Protein 3K4G (pdb70)

InterPro domains:
  IPR011260 RNA polymerase, alpha subunit, C-terminal [PF03118] (244-308)
  IPR011262 DNA-directed RNA polymerase, insert domain [PF01000] (59-178)
  IPR011263 DNA-directed RNA polymerase, RpoA/D/Rpb3-type [PF01193] (29-228)
  IPR011263 DNA-directed RNA polymerase, RpoA/D/Rpb3-type [SM00662] (23-234)
  IPR011773 DNA-directed RNA polymerase, alpha subunit [MF_00059] (5-317)
  IPR011773 DNA-directed RNA polymerase, alpha subunit [TIGR02027] (24-316)
  IPR036603 RNA polymerase, RBP11-like subunit [G3DSA:3.30.1360.10] (15-220)
  IPR036603 RNA polymerase, RBP11-like subunit [SSF55257] (6-231)
  IPR036643 DNA-directed RNA polymerase, insert domain superfamily [G3DSA:2.170.120.12] (53-177)
  IPR036643 DNA-directed RNA polymerase, insert domain superfamily [SSF56553] (53-178)

Secondary structure (DSSP, 8-state):
----GGGGSBGGGG---HHHHHH---S--BHHHHHHS-HHHH--TT---TTT--TTGGGT--SS--EESBSPPEEPP-/----GGGGSBGGGG---HHHHHH---S--BHHHHHTS-HHHH--TT---TTT--TTGGGT--SS--EES-SPPEE--/----GGGGSBGGGG---HHHHHH---S--BHHHHHHS-HHHH--TT---TTT--TTGGGT--SS--EES-SPPEEPP-/----GGGGSBGGGG---HHHHHH---S--BHHHHHHS-HHHH--TT---TTT--TTGGGT--SS--EESBSPPEE--/----GGGGSBGGGG---HHHHHH---S--BHHHHHHS-HHHH--TT---TTT--TTGGGT--SS--EES-SPPEE--/----GGGGSBGGGG---HHHHHH---S--BHHHHHTS-HHHH--TT---TTT--TTGGGT--SS--EESBSPPEEPP-/----GGGGSBGGGG---HHHHHH---S--BHHHHHTS-HHHH--TT---TTT--TTGGGT--SS--EES-SPPEE---/----GGGGSBGGGG---HHHHHH---S--BHHHHHTS-HHHH--TT---TTT--TTGGGT--SS--EESBSPPEE--

B-factor: mean 31.35, std 5.74, range [16.26, 55.55]

Radius of gyration: 33.66 Å; Cα contacts (8 Å, |Δi|>4): 986; chains: 8; bounding box: 62×92×78 Å

Organism: Escherichia coli (strain K12) (NCBI:txid83333)

CATH classification: 1.10.150.20

Foldseek 3Di:
DDDDPQQAAFPVVLVFPPQLSVQCCVPNTTNVSFQCAAPVRSVHDRDVNSVRCVSQVVVVTHHNDDDDPDDDDDDDDD/DDDDVQQAAFPVVLVAPPQLSVQCCVPNGGNVSFQCADLVRSVHDPDCNSVRCVSQVVVVTHHNDDDDPDDDDDDDD/DDDDCQQAAFPVVLVQPPQLSVQCVVPNTGNVSFQCADLVRSVHDRDCNSVRVVSQVVVVTHHNDDDPPPDDDDDDDD/DDDDVQQAAFPVVLVQPPVLSVQCCVPNTGNVSFQCADLVRSVHDRDCNSVRVVSQVVVVTHHNDDDDDDDDDDDDD/DDDDCQQQAFCVVLVQPPQLSVQCCVPRGGNVSFQQADPVRSVHDPDCNSVRVVSQVVVVTHHNDDDPDPDDDDDDD/DDDDPQQAAFPVVLVQPPQLSVQCVVPRGTNVSFQCADLVVSVHPRDCNSVRVVSQVVVVTHHNDDDDDDDDDDDDDD/DDDDCQQAAFPVVLVAPPQLSVQCVVPNTTNVSFQQADLVRSVHDRDCNSVRVVSQVVVVTHHNDDDPPDDDDDDDDD/DDDDVQQAAFPVVLVFPPQLSVQCCVPNGGNVSFQCADPVVSVHDRDCNSVRCVSQVVVVTHHNDDDPDDDDDDDDD

Solvent-accessible surface area: 33915 Å² total

Sequence (620 aa):
PEFDPILLRPVDDLELTVRSANCLAEAIHYIGDLVQRRTEVELLTPNLGSLTEIDVLASRGLSLGMRLENWPPASIADEPEFDPILLRPVDDLELTVRSANCLAEAIHYIGDLVQRRTEVELLTPNLGSLTEIDVLASRGLSLGMRLENWPPASIADPEFDPILLRPVDDLELTVRSANCLAEAIHYIGDLVQRRTEVELLTPNLGSLTEIDVLASRGLSLGMRLENWPPASIADEPEFDPILLRPVDDLELTVRSANCLAEAIHYIGDLVQRRTEVELLTPNLGSLTEIDVLASRGLSLGMRLENWPPASIADPEFDPILLRPVDDLELTVRSANCLAEAIHYIGDLVQRRTEVELLTPNLGSLTEIDVLASRGLSLGMRLENWPPASIADPEFDPILLRPVDDLELTVRSANCLAEAIHYIGDLVQRTEVELLTPNLGSLTEIDVLASRGLSLGMRLENWPPASIADEPEFDPILLRPVDDLELTVRSANCLAEAIHYIGDLVQRRTEVELLTPNLGSLTEIDVLASRGLSLGMRLENWPPASIADEPEFDPILLRPVDDLELTVRSANCLAEAIHYIGDLVQRTEVELLTPNLGSLTEIDVLASRGLSLGMRLENWPPASIAD

Nearest PDB structures (foldseek):
  3k4g-assembly4_D  TM=1.004E+00  e=6.732E-13  Escherichia coli K-12
  3k4g-assembly8_H  TM=1.004E+00  e=3.516E-12  Escherichia coli K-12
  4zh4-assembly1_A  TM=9.663E-01  e=8.358E-11  Escherichia coli K-12
  5ciz-assembly1_B  TM=9.648E-01  e=6.345E-11  Escherichia coli K-12
  7w5x-assembly1_A  TM=8.391E-01  e=5.636E-07  Escherichia coli K-12

Structure (mmCIF, N/CA/C/O backbone):
data_3K4G
#
_entry.id   3K4G
#
_cell.length_a   51.342
_cell.length_b   67.612
_cell.length_c   116.553
_cell.angle_alpha   90.000
_cell.angle_beta   90.120
_cell.angle_gamma   90.000
#
_symmetry.space_group_name_H-M   'P 1 21 1'
#
loop_
_entity.id
_entity.type
_entity.pdbx_description
1 polymer 'DNA-directed RNA polymerase subunit alpha'
2 non-polymer 'SODIUM ION'
3 water water
#
loop_
_atom_site.group_PDB
_atom_site.id
_atom_site.type_symbol
_atom_site.label_atom_id
_atom_site.label_alt_id
_atom_site.label_comp_id
_atom_site.label_asym_id
_atom_site.label_entity_id
_atom_site.label_seq_id
_atom_site.pdbx_PDB_ins_code
_atom_site.Cartn_x
_atom_site.Cartn_y
_atom_site.Cartn_z
_atom_site.occupancy
_atom_site.B_iso_or_equiv
_atom_site.auth_seq_id
_atom_site.auth_comp_id
_atom_site.auth_asym_id
_atom_site.auth_atom_id
_atom_site.pdbx_PDB_model_num
ATOM 12 N N . PRO A 1 4 ? -25.857 -19.193 -50.973 1.00 31.34 247 PRO A N 1
ATOM 13 C CA . PRO A 1 4 ? -25.056 -17.981 -50.771 1.00 30.52 247 PRO A CA 1
ATOM 14 C C . PRO A 1 4 ? -24.496 -17.458 -52.091 1.00 30.73 247 PRO A C 1
ATOM 15 O O . PRO A 1 4 ? -24.248 -18.248 -53.002 1.00 30.31 247 PRO A O 1
ATOM 19 N N . GLU A 1 5 ? -24.307 -16.146 -52.193 1.00 31.39 248 GLU A N 1
ATOM 20 C CA . GLU A 1 5 ? -23.772 -15.546 -53.409 1.00 29.30 248 GLU A CA 1
ATOM 21 C C . GLU A 1 5 ? -22.435 -14.860 -53.177 1.00 28.60 248 GLU A C 1
ATOM 22 O O . GLU A 1 5 ? -22.250 -14.155 -52.184 1.00 27.42 248 GLU A O 1
ATOM 28 N N . PHE A 1 6 ? -21.509 -15.075 -54.108 1.00 28.55 249 PHE A N 1
ATOM 29 C CA . PHE A 1 6 ? -20.180 -14.482 -54.035 1.00 28.06 249 PHE A CA 1
ATOM 30 C C . PHE A 1 6 ? -19.870 -13.737 -55.326 1.00 29.62 249 PHE A C 1
ATOM 31 O O . PHE A 1 6 ? -20.645 -13.788 -56.283 1.00 32.37 249 PHE A O 1
ATOM 39 N N . ASP A 1 7 ? -18.737 -13.042 -55.349 1.00 28.17 250 ASP A N 1
ATOM 40 C CA . ASP A 1 7 ? -18.327 -12.294 -56.534 1.00 27.36 250 ASP A CA 1
ATOM 41 C C . ASP A 1 7 ? -16.934 -12.710 -56.995 1.00 27.17 250 ASP A C 1
ATOM 42 O O . ASP A 1 7 ? -15.930 -12.173 -56.521 1.00 25.81 250 ASP A O 1
ATOM 47 N N . PRO A 1 8 ? -16.876 -13.669 -57.934 1.00 26.83 251 PRO A N 1
ATOM 48 C CA . PRO A 1 8 ? -15.635 -14.287 -58.421 1.00 27.31 251 PRO A CA 1
ATOM 49 C C . PRO A 1 8 ? -14.613 -13.282 -58.949 1.00 28.64 251 PRO A C 1
ATOM 50 O O . PRO A 1 8 ? -13.411 -13.554 -58.902 1.00 30.00 251 PRO A O 1
ATOM 54 N N . ILE A 1 9 ? -15.083 -12.139 -59.437 1.00 27.50 252 ILE A N 1
ATOM 55 C CA . ILE A 1 9 ? -14.201 -11.147 -60.038 1.00 27.75 252 ILE A CA 1
ATOM 56 C C . ILE A 1 9 ? -13.188 -10.607 -59.035 1.00 27.90 252 ILE A C 1
ATOM 57 O O . ILE A 1 9 ? -12.127 -10.114 -59.415 1.00 27.57 252 ILE A O 1
ATOM 62 N N . LEU A 1 10 ? -13.511 -10.715 -57.750 1.00 27.24 253 LEU A N 1
ATOM 63 C CA . LEU A 1 10 ? -12.664 -10.148 -56.707 1.00 25.66 253 LEU A CA 1
ATOM 64 C C . LEU A 1 10 ? -11.333 -10.875 -56.572 1.00 25.28 253 LEU A C 1
ATOM 65 O O . LEU A 1 10 ? -10.376 -10.327 -56.034 1.00 24.06 253 LEU A O 1
ATOM 70 N N . LEU A 1 11 ? -11.276 -12.113 -57.053 1.00 27.40 254 LEU A N 1
ATOM 71 C CA . LEU A 1 11 ? -10.068 -12.922 -56.895 1.00 28.12 254 LEU A CA 1
ATOM 72 C C . LEU A 1 11 ? -9.217 -12.946 -58.158 1.00 29.87 254 LEU A C 1
ATOM 73 O O . LEU A 1 11 ? -8.183 -13.618 -58.210 1.00 29.45 254 LEU A O 1
ATOM 78 N N . ARG A 1 12 ? -9.653 -12.203 -59.170 1.00 29.47 255 ARG A N 1
ATOM 79 C CA . ARG A 1 12 ? -8.851 -12.028 -60.370 1.00 29.31 255 ARG A CA 1
ATOM 80 C C . ARG A 1 12 ? -7.625 -11.177 -60.052 1.00 29.13 255 ARG A C 1
ATOM 81 O O . ARG A 1 12 ? -7.716 -10.220 -59.282 1.00 27.47 255 ARG A O 1
ATOM 89 N N . PRO A 1 13 ? -6.467 -11.527 -60.637 1.00 29.01 256 PRO A N 1
ATOM 90 C CA . PRO A 1 13 ? -5.265 -10.707 -60.462 1.00 29.12 256 PRO A CA 1
ATOM 91 C C . PRO A 1 13 ? -5.460 -9.327 -61.084 1.00 29.01 256 PRO A C 1
ATOM 92 O O . PRO A 1 13 ? -6.236 -9.184 -62.028 1.00 30.49 256 PRO A O 1
ATOM 96 N N . VAL A 1 14 ? -4.764 -8.326 -60.558 1.00 29.47 257 VAL A N 1
ATOM 97 C CA . VAL A 1 14 ? -4.901 -6.959 -61.048 1.00 29.72 257 VAL A CA 1
ATOM 98 C C . VAL A 1 14 ? -4.535 -6.832 -62.523 1.00 31.88 257 VAL A C 1
ATOM 99 O O . VAL A 1 14 ? -4.898 -5.854 -63.174 1.00 31.39 257 VAL A O 1
ATOM 103 N N . ASP A 1 15 ? -3.816 -7.821 -63.046 1.00 33.48 258 ASP A N 1
ATOM 104 C CA . ASP A 1 15 ? -3.389 -7.794 -64.442 1.00 34.74 258 ASP A CA 1
ATOM 105 C C . ASP A 1 15 ? -4.567 -7.935 -65.401 1.00 35.52 258 ASP A C 1
ATOM 106 O O . ASP A 1 15 ? -4.502 -7.479 -66.543 1.00 37.33 258 ASP A O 1
ATOM 111 N N . ASP A 1 16 ? -5.643 -8.559 -64.931 1.00 34.15 259 ASP A N 1
ATOM 112 C CA . ASP A 1 16 ? -6.834 -8.752 -65.758 1.00 35.69 259 ASP A CA 1
ATOM 113 C C . ASP A 1 16 ? -7.566 -7.444 -66.052 1.00 34.84 259 ASP A C 1
ATOM 114 O O . ASP A 1 16 ? -8.444 -7.399 -66.909 1.00 35.75 259 ASP A O 1
ATOM 119 N N . LEU A 1 17 ? -7.207 -6.385 -65.336 1.00 35.12 260 LEU A N 1
ATOM 120 C CA . LEU A 1 17 ? -7.806 -5.077 -65.568 1.00 33.87 260 LEU A CA 1
ATOM 121 C C . LEU A 1 17 ? -7.145 -4.381 -66.750 1.00 36.52 260 LEU A C 1
ATOM 122 O O . LEU A 1 17 ? -7.691 -3.429 -67.308 1.00 36.51 260 LEU A O 1
ATOM 127 N N . GLU A 1 18 ? -5.967 -4.867 -67.126 1.00 35.87 261 GLU A N 1
ATOM 128 C CA . GLU A 1 18 ? -5.217 -4.292 -68.235 1.00 39.67 261 GLU A CA 1
ATOM 129 C C . GLU A 1 18 ? -4.964 -2.801 -68.034 1.00 37.21 261 GLU A C 1
ATOM 130 O O . GLU A 1 18 ? -5.277 -1.980 -68.896 1.00 39.44 261 GLU A O 1
ATOM 136 N N . LEU A 1 19 ? -4.406 -2.459 -66.880 1.00 36.31 262 LEU A N 1
ATOM 137 C CA . LEU A 1 19 ? -3.936 -1.107 -66.637 1.00 36.47 262 LEU A CA 1
ATOM 138 C C . LEU A 1 19 ? -2.618 -0.924 -67.376 1.00 34.06 262 LEU A C 1
ATOM 139 O O . LEU A 1 19 ? -2.109 -1.861 -67.990 1.00 31.80 262 LEU A O 1
ATOM 144 N N . THR A 1 20 ? -2.070 0.283 -67.320 1.00 33.73 263 THR A N 1
ATOM 145 C CA . THR A 1 20 ? -0.739 0.522 -67.847 1.00 32.82 263 THR A CA 1
ATOM 146 C C . THR A 1 20 ? 0.246 -0.276 -67.013 1.00 32.08 263 THR A C 1
ATOM 147 O O . THR A 1 20 ? 0.018 -0.507 -65.827 1.00 32.14 263 THR A O 1
ATOM 151 N N . VAL A 1 21 ? 1.333 -0.708 -67.640 1.00 31.08 264 VAL A N 1
ATOM 152 C CA . VAL A 1 21 ? 2.399 -1.393 -66.930 1.00 30.79 264 VAL A CA 1
ATOM 153 C C . VAL A 1 21 ? 2.738 -0.651 -65.644 1.00 30.27 264 VAL A C 1
ATOM 154 O O . VAL A 1 21 ? 2.859 -1.255 -64.579 1.00 30.96 264 VAL A O 1
ATOM 158 N N . ARG A 1 22 ? 2.880 0.666 -65.744 1.00 29.97 265 ARG A N 1
ATOM 159 C CA . ARG A 1 22 ? 3.243 1.476 -64.589 1.00 29.88 265 ARG A CA 1
ATOM 160 C C . ARG A 1 22 ? 2.230 1.376 -63.455 1.00 30.73 265 ARG A C 1
ATOM 161 O O . ARG A 1 22 ? 2.601 1.171 -62.297 1.00 30.73 265 ARG A O 1
ATOM 169 N N . SER A 1 23 ? 0.953 1.551 -63.785 1.00 30.34 266 SER A N 1
ATOM 170 C CA . SER A 1 23 ? -0.107 1.472 -62.786 1.00 28.65 266 SER A CA 1
ATOM 171 C C . SER A 1 23 ? -0.138 0.101 -62.127 1.00 29.30 266 SER A C 1
ATOM 172 O O . SER A 1 23 ? -0.267 -0.009 -60.906 1.00 29.07 266 SER A O 1
ATOM 175 N N . ALA A 1 24 ? -0.024 -0.941 -62.945 1.00 29.44 267 ALA A N 1
ATOM 176 C CA . ALA A 1 24 ? -0.004 -2.310 -62.443 1.00 30.28 267 ALA A CA 1
ATOM 177 C C . ALA A 1 24 ? 1.168 -2.532 -61.491 1.00 30.34 267 A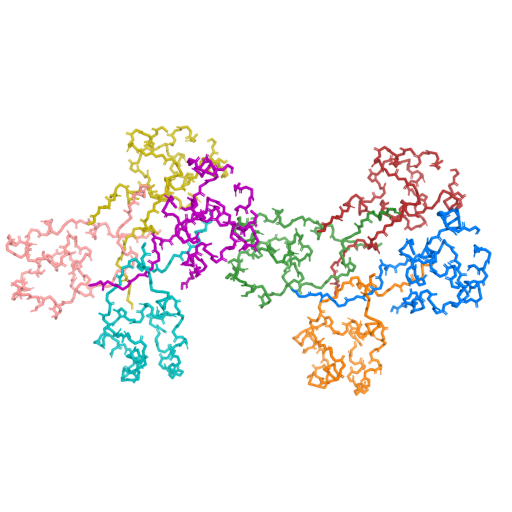LA A C 1
ATOM 178 O O . ALA A 1 24 ? 0.998 -3.086 -60.407 1.00 31.47 267 ALA A O 1
ATOM 180 N N . ASN A 1 25 ? 2.354 -2.097 -61.906 1.00 29.30 268 ASN A N 1
ATOM 181 C CA . ASN A 1 25 ? 3.563 -2.275 -61.110 1.00 29.78 268 ASN A CA 1
ATOM 182 C C . ASN A 1 25 ? 3.519 -1.503 -59.796 1.00 30.04 268 ASN A C 1
ATOM 183 O O . ASN A 1 25 ? 3.996 -1.983 -58.767 1.00 30.87 268 ASN A O 1
ATOM 188 N N . CYS A 1 26 ? 2.952 -0.303 -59.839 1.00 29.03 269 CYS A N 1
ATOM 189 C CA . CYS A 1 26 ? 2.809 0.514 -58.641 1.00 30.06 269 CYS A CA 1
ATOM 190 C C . CYS A 1 26 ? 1.900 -0.158 -57.622 1.00 29.58 269 CYS A C 1
ATOM 191 O O . CYS A 1 26 ? 2.180 -0.154 -56.426 1.00 30.21 269 CYS A O 1
ATOM 194 N N . LEU A 1 27 ? 0.805 -0.735 -58.103 1.00 29.71 270 LEU A N 1
ATOM 195 C CA . LEU A 1 27 ? -0.157 -1.384 -57.221 1.00 28.84 270 LEU A CA 1
ATOM 196 C C . LEU A 1 27 ? 0.440 -2.609 -56.539 1.00 27.29 270 LEU A C 1
ATOM 197 O O . LEU A 1 27 ? 0.268 -2.802 -55.341 1.00 28.60 270 LEU A O 1
ATOM 213 N N . ALA A 1 29 ? 3.486 -3.138 -55.901 1.00 29.40 272 ALA A N 1
ATOM 214 C CA . ALA A 1 29 ? 4.475 -2.666 -54.934 1.00 30.26 272 ALA A CA 1
ATOM 215 C C . ALA A 1 29 ? 3.833 -2.300 -53.593 1.00 30.05 272 ALA A C 1
ATOM 216 O O . ALA A 1 29 ? 4.514 -2.222 -52.568 1.00 30.88 272 ALA A O 1
ATOM 218 N N . GLU A 1 30 ? 2.521 -2.075 -53.611 1.00 30.56 273 GLU A N 1
ATOM 219 C CA . GLU A 1 30 ? 1.763 -1.762 -52.402 1.00 30.91 273 GLU A CA 1
ATOM 220 C C . GLU A 1 30 ? 1.028 -2.995 -51.887 1.00 31.18 273 GLU A C 1
ATOM 221 O O . GLU A 1 30 ? 0.117 -2.885 -51.066 1.00 32.62 273 GLU A O 1
ATOM 227 N N . ALA A 1 31 ? 1.426 -4.165 -52.379 1.00 30.12 274 ALA A N 1
ATOM 228 C CA . ALA A 1 31 ? 0.801 -5.426 -51.988 1.00 30.44 274 ALA A CA 1
ATOM 229 C C . ALA A 1 31 ? -0.635 -5.526 -52.496 1.00 27.93 274 ALA A C 1
ATOM 230 O O . ALA A 1 31 ? -1.477 -6.195 -51.894 1.00 29.91 274 ALA A O 1
ATOM 232 N N . ILE A 1 32 ? -0.904 -4.854 -53.609 1.00 26.79 275 ILE A N 1
ATOM 233 C CA . ILE A 1 32 ? -2.212 -4.909 -54.247 1.00 26.59 275 ILE A CA 1
ATOM 234 C C . ILE A 1 32 ? -2.130 -5.810 -55.472 1.00 26.95 275 ILE A C 1
ATOM 235 O O . ILE A 1 32 ? -1.829 -5.349 -56.571 1.00 27.59 275 ILE A O 1
ATOM 240 N N . HIS A 1 33 ? -2.397 -7.097 -55.274 1.00 26.68 276 HIS A N 1
ATOM 241 C CA . HIS A 1 33 ? -2.165 -8.098 -56.310 1.00 27.57 276 HIS A CA 1
ATOM 242 C C . HIS A 1 33 ? -3.447 -8.571 -56.991 1.00 26.34 276 HIS A C 1
ATOM 243 O O . HIS A 1 33 ? -3.409 -9.119 -58.093 1.00 26.39 276 HIS A O 1
ATOM 250 N N . TYR A 1 34 ? -4.581 -8.365 -56.332 1.00 27.33 277 TYR A N 1
ATOM 251 C CA . TYR A 1 34 ? -5.854 -8.815 -56.883 1.00 25.98 277 TYR A CA 1
ATOM 252 C C . TYR A 1 34 ? -6.879 -7.694 -56.931 1.00 25.27 277 TYR A C 1
ATOM 253 O O . TYR A 1 34 ? -6.726 -6.667 -56.271 1.00 24.80 277 TYR A O 1
ATOM 262 N N . ILE A 1 35 ? -7.924 -7.900 -57.723 1.00 24.84 278 ILE A N 1
ATOM 263 C CA . ILE A 1 35 ? -8.993 -6.922 -57.843 1.00 25.54 278 ILE A CA 1
ATOM 264 C C . ILE A 1 35 ? -9.634 -6.646 -56.486 1.00 24.15 278 ILE A C 1
ATOM 265 O O . ILE A 1 35 ? -10.019 -5.517 -56.188 1.00 25.51 278 ILE A O 1
ATOM 270 N N . GLY A 1 36 ? -9.731 -7.681 -55.659 1.00 23.68 279 GLY A N 1
ATOM 271 C CA . GLY A 1 36 ? -10.288 -7.543 -54.328 1.00 22.89 279 GLY A CA 1
ATOM 272 C C . GLY A 1 36 ? -9.478 -6.619 -53.441 1.00 23.06 279 GLY A C 1
ATOM 273 O O . GLY A 1 36 ? -10.044 -5.868 -52.647 1.00 22.88 279 GLY A O 1
ATOM 274 N N . ASP A 1 37 ? -8.154 -6.677 -53.571 1.00 23.44 280 ASP A N 1
ATOM 275 C CA . ASP A 1 37 ? -7.260 -5.806 -52.811 1.00 22.23 280 ASP A CA 1
ATOM 276 C C . ASP A 1 37 ? -7.446 -4.348 -53.218 1.00 23.88 280 ASP A C 1
ATOM 277 O O . ASP A 1 37 ? -7.456 -3.454 -52.375 1.00 25.03 280 ASP A O 1
ATOM 282 N N . LEU A 1 38 ? -7.587 -4.121 -54.521 1.00 25.17 281 LEU A N 1
ATOM 283 C CA . LEU A 1 38 ? -7.662 -2.773 -55.082 1.00 22.99 281 LEU A CA 1
ATOM 284 C C . LEU A 1 38 ? -8.957 -2.041 -54.729 1.00 24.07 281 LEU A C 1
ATOM 285 O O . LEU A 1 38 ? -8.922 -0.901 -54.273 1.00 26.06 281 LEU A O 1
ATOM 290 N N . VAL A 1 39 ? -10.095 -2.696 -54.934 1.00 23.79 282 VAL A N 1
ATOM 291 C CA . VAL A 1 39 ? -11.386 -2.050 -54.708 1.00 24.65 282 VAL A CA 1
ATOM 292 C C . VAL A 1 39 ? -11.592 -1.668 -53.250 1.00 26.34 282 VAL A C 1
ATOM 293 O O . VAL A 1 39 ? -12.488 -0.893 -52.927 1.00 27.00 282 VAL A O 1
ATOM 297 N N . GLN A 1 40 ? -10.755 -2.212 -52.373 1.00 25.91 283 GLN A N 1
ATOM 298 C CA . GLN A 1 40 ? -10.858 -1.942 -50.945 1.00 26.08 283 GLN A CA 1
ATOM 299 C C . GLN A 1 40 ? -10.099 -0.683 -50.542 1.00 26.90 283 GLN A C 1
ATOM 300 O O . GLN A 1 40 ? -10.415 -0.059 -49.531 1.00 27.91 283 GLN A O 1
ATOM 306 N N . ARG A 1 41 ? -9.090 -0.319 -51.326 1.00 27.91 284 ARG A N 1
ATOM 307 C CA A ARG A 1 41 ? -8.328 0.897 -51.069 0.75 28.68 284 ARG A CA 1
ATOM 308 C CA B ARG A 1 41 ? -8.330 0.897 -51.070 0.25 28.73 284 ARG A CA 1
ATOM 309 C C . ARG A 1 41 ? -9.149 2.114 -51.484 1.00 29.51 284 ARG A C 1
ATOM 310 O O . ARG A 1 41 ? -10.047 2.014 -52.320 1.00 29.44 284 ARG A O 1
ATOM 325 N N . THR A 1 42 ? -8.847 3.265 -50.896 1.00 31.43 285 THR A N 1
ATOM 326 C CA . THR A 1 42 ? -9.549 4.487 -51.265 1.00 31.62 285 THR A CA 1
ATOM 327 C C . THR A 1 42 ? -8.628 5.398 -52.067 1.00 33.40 285 THR A C 1
ATOM 328 O O . THR A 1 42 ? -7.407 5.229 -52.050 1.00 34.07 285 THR A O 1
ATOM 332 N N . GLU A 1 43 ? -9.214 6.353 -52.782 1.00 34.19 286 GLU A N 1
ATOM 333 C CA . GLU A 1 43 ? -8.428 7.267 -53.602 1.00 35.41 286 GLU A CA 1
ATOM 334 C C . GLU A 1 43 ? -7.411 8.038 -52.761 1.00 35.82 286 GLU A C 1
ATOM 335 O O . GLU A 1 43 ? -6.234 8.122 -53.116 1.00 37.65 286 GLU A O 1
ATOM 341 N N . VAL A 1 44 ? -7.866 8.596 -51.643 1.00 35.95 287 VAL A N 1
ATOM 342 C CA . VAL A 1 44 ? -6.979 9.344 -50.760 1.00 35.81 287 VAL A CA 1
ATOM 343 C C . VAL A 1 44 ? -5.772 8.490 -50.394 1.00 36.48 287 VAL A C 1
ATOM 344 O O . VAL A 1 44 ? -4.629 8.938 -50.482 1.00 38.98 287 VAL A O 1
ATOM 348 N N . GLU A 1 45 ? -6.039 7.253 -49.988 1.00 36.84 288 GLU A N 1
ATOM 349 C CA . GLU A 1 45 ? -4.992 6.320 -49.588 1.00 36.12 288 GLU A CA 1
ATOM 350 C C . GLU A 1 45 ? -4.021 5.998 -50.725 1.00 37.13 288 GLU A C 1
ATOM 351 O O . GLU A 1 45 ? -2.808 5.926 -50.518 1.00 38.03 288 GLU A O 1
ATOM 357 N N . LEU A 1 46 ? -4.563 5.797 -51.921 1.00 36.10 289 LEU A N 1
ATOM 358 C CA . LEU A 1 46 ? -3.749 5.441 -53.078 1.00 35.59 289 LEU A CA 1
ATOM 359 C C . LEU A 1 46 ? -2.826 6.579 -53.512 1.00 39.27 289 LEU A C 1
ATOM 360 O O . LEU A 1 46 ? -1.658 6.355 -53.827 1.00 39.21 289 LEU A O 1
ATOM 365 N N . LEU A 1 47 ? -3.355 7.797 -53.531 1.00 40.70 290 LEU A N 1
ATOM 366 C CA . LEU A 1 47 ? -2.573 8.963 -53.931 1.00 40.29 290 LEU A CA 1
ATOM 367 C C . LEU A 1 47 ? -1.458 9.242 -52.929 1.00 40.60 290 LEU A C 1
ATOM 368 O O . LEU A 1 47 ? -0.483 9.927 -53.243 1.00 42.59 290 LEU A O 1
ATOM 378 N N . THR A 1 49 ? 0.435 7.026 -51.743 1.00 39.88 292 THR A N 1
ATOM 379 C CA . THR A 1 49 ? 1.550 6.127 -52.021 1.00 40.14 292 THR A CA 1
ATOM 380 C C . THR A 1 49 ? 2.574 6.808 -52.927 1.00 39.62 292 THR A C 1
ATOM 381 O O . THR A 1 49 ? 2.219 7.664 -53.735 1.00 41.33 292 THR A O 1
ATOM 385 N N . PRO A 1 50 ? 3.852 6.432 -52.779 1.00 39.23 293 PRO A N 1
ATOM 386 C CA . PRO A 1 50 ? 5.014 7.115 -53.364 1.00 38.47 293 PRO A CA 1
ATOM 387 C C . PRO A 1 50 ? 4.971 7.275 -54.882 1.00 40.64 293 PRO A C 1
ATOM 388 O O . PRO A 1 50 ? 5.468 8.273 -55.411 1.00 41.18 293 PRO A O 1
ATOM 392 N N . ASN A 1 51 ? 4.372 6.309 -55.567 1.00 39.56 294 ASN A N 1
ATOM 393 C CA . ASN A 1 51 ? 4.547 6.175 -57.005 1.00 37.07 294 ASN A CA 1
ATOM 394 C C . ASN A 1 51 ? 3.295 6.461 -57.835 1.00 36.77 294 ASN A C 1
ATOM 395 O O . ASN A 1 51 ? 3.340 6.423 -59.065 1.00 37.67 294 ASN A O 1
ATOM 400 N N . LEU A 1 52 ? 2.187 6.757 -57.164 1.00 38.39 295 LEU A N 1
ATOM 401 C CA . LEU A 1 52 ? 0.919 6.991 -57.852 1.00 39.66 295 LEU A CA 1
ATOM 402 C C . LEU A 1 52 ? 0.494 8.457 -57.838 1.00 38.43 295 LEU A C 1
ATOM 403 O O . LEU A 1 52 ? 0.469 9.097 -56.787 1.00 37.09 295 LEU A O 1
ATOM 408 N N . GLY A 1 53 ? 0.149 8.974 -59.015 1.00 38.31 296 GLY A N 1
ATOM 409 C CA . GLY A 1 53 ? -0.328 10.339 -59.142 1.00 37.30 296 GLY A CA 1
ATOM 410 C C . GLY A 1 53 ? -1.755 10.417 -59.650 1.00 37.71 296 GLY A C 1
ATOM 411 O O . GLY A 1 53 ? -2.469 9.413 -59.679 1.00 37.48 296 GLY A O 1
ATOM 434 N N . SER A 1 56 ? -2.530 8.233 -62.890 1.00 36.79 299 SER A N 1
ATOM 435 C CA . SER A 1 56 ? -2.777 6.824 -62.609 1.00 35.40 299 SER A CA 1
ATOM 436 C C . SER A 1 56 ? -4.128 6.593 -61.938 1.00 34.61 299 SER A C 1
ATOM 437 O O . SER A 1 56 ? -4.873 5.693 -62.326 1.00 32.13 299 SER A O 1
ATOM 440 N N . LEU A 1 57 ? -4.442 7.404 -60.933 1.00 34.86 300 LEU A N 1
ATOM 441 C CA . LEU A 1 57 ? -5.713 7.271 -60.226 1.00 34.38 300 LEU A CA 1
ATOM 442 C C . LEU A 1 57 ? -6.903 7.448 -61.161 1.00 34.57 300 LEU A C 1
ATOM 443 O O . LEU A 1 57 ? -7.899 6.740 -61.043 1.00 34.69 300 LEU A O 1
ATOM 448 N N . THR A 1 58 ? -6.795 8.390 -62.092 1.00 34.33 301 THR A N 1
ATOM 449 C CA . THR A 1 58 ? -7.838 8.594 -63.092 1.00 35.84 301 THR A CA 1
ATOM 450 C C . THR A 1 58 ? -7.997 7.344 -63.952 1.00 35.45 301 THR A C 1
ATOM 451 O O . THR A 1 58 ? -9.111 6.900 -64.230 1.00 36.93 301 THR A O 1
ATOM 455 N N . GLU A 1 59 ? -6.870 6.780 -64.369 1.00 34.94 302 GLU A N 1
ATOM 456 C CA . GLU A 1 59 ? -6.876 5.549 -65.144 1.00 33.70 302 GLU A CA 1
ATOM 457 C C . GLU A 1 59 ? -7.519 4.408 -64.359 1.00 32.40 302 GLU A C 1
ATOM 458 O O . GLU A 1 59 ? -8.321 3.647 -64.901 1.00 32.28 302 GLU A O 1
ATOM 464 N N . ILE A 1 60 ? -7.161 4.302 -63.081 1.00 33.57 303 ILE A N 1
ATOM 465 C CA . ILE A 1 60 ? -7.627 3.211 -62.224 1.00 32.23 303 ILE A CA 1
ATOM 466 C C . ILE A 1 60 ? -9.127 3.292 -61.937 1.00 32.35 303 ILE A C 1
ATOM 467 O O . ILE A 1 60 ? -9.830 2.281 -61.965 1.00 30.18 303 ILE A O 1
ATOM 483 N N . ASP A 1 62 ? -11.218 4.732 -63.810 1.00 36.01 305 ASP A N 1
ATOM 484 C CA . ASP A 1 62 ? -11.866 4.540 -65.104 1.00 34.35 305 ASP A CA 1
ATOM 485 C C . ASP A 1 62 ? -11.985 3.066 -65.464 1.00 34.47 305 ASP A C 1
ATOM 486 O O . ASP A 1 62 ? -13.047 2.604 -65.887 1.00 35.46 305 ASP A O 1
ATOM 488 N N . VAL A 1 63 ? -10.893 2.327 -65.298 1.00 33.37 306 VAL A N 1
ATOM 489 C CA . VAL A 1 63 ? -10.893 0.903 -65.618 1.00 32.98 306 VAL A CA 1
ATOM 490 C C . VAL A 1 63 ? -11.817 0.118 -64.686 1.00 34.42 306 VAL A C 1
ATOM 491 O O . VAL A 1 63 ? -12.441 -0.859 -65.099 1.00 34.94 306 VAL A O 1
ATOM 495 N N . LEU A 1 64 ? -11.904 0.550 -63.432 1.00 32.24 307 LEU A N 1
ATOM 496 C CA . LEU A 1 64 ? -12.745 -0.133 -62.456 1.00 32.42 307 LEU A CA 1
ATOM 497 C C . LEU A 1 64 ? -14.217 0.112 -62.748 1.00 32.80 307 LEU A C 1
ATOM 498 O O . LEU A 1 64 ? -15.031 -0.811 -62.703 1.00 32.71 307 LEU A O 1
ATOM 503 N N . ALA A 1 65 ? -14.552 1.362 -63.048 1.00 32.48 308 ALA A N 1
ATOM 504 C CA . ALA A 1 65 ? -15.926 1.731 -63.363 1.00 34.11 308 ALA A CA 1
ATOM 505 C C . ALA A 1 65 ? -16.432 0.974 -64.589 1.00 36.17 308 ALA A C 1
ATOM 506 O O . ALA A 1 65 ? -17.616 0.641 -64.682 1.00 37.22 308 ALA A O 1
ATOM 508 N N . SER A 1 66 ? -15.525 0.696 -65.521 1.00 35.82 309 SER A N 1
ATOM 509 C CA . SER A 1 66 ? -15.872 0.005 -66.755 1.00 36.36 309 SER A CA 1
ATOM 510 C C . SER A 1 66 ? -16.324 -1.422 -66.481 1.00 36.20 309 SER A C 1
ATOM 511 O O . SER A 1 66 ? -16.880 -2.088 -67.354 1.00 37.45 309 SER A O 1
ATOM 514 N N . ARG A 1 67 ? -16.079 -1.896 -65.267 1.00 37.34 310 ARG A N 1
ATOM 515 C CA . ARG A 1 67 ? -16.485 -3.242 -64.898 1.00 35.27 310 ARG A CA 1
ATOM 516 C C . ARG A 1 67 ? -17.447 -3.222 -63.712 1.00 34.08 310 ARG A C 1
ATOM 517 O O . ARG A 1 67 ? -17.654 -4.237 -63.050 1.00 36.66 310 ARG A O 1
ATOM 525 N N . GLY A 1 68 ? -18.039 -2.057 -63.461 1.00 34.71 311 GLY A N 1
ATOM 526 C CA . GLY A 1 68 ? -19.036 -1.902 -62.417 1.00 32.69 311 GLY A CA 1
ATOM 527 C C . GLY A 1 68 ? -18.436 -1.836 -61.028 1.00 33.08 311 GLY A C 1
ATOM 528 O O . GLY A 1 68 ? -19.125 -2.068 -60.031 1.00 31.70 311 GLY A O 1
ATOM 529 N N . LEU A 1 69 ? -17.146 -1.516 -60.961 1.00 32.18 312 LEU A N 1
ATOM 530 C CA . LEU A 1 69 ? -16.429 -1.474 -59.692 1.00 30.39 312 LEU A CA 1
ATOM 531 C C . LEU A 1 69 ? -15.980 -0.064 -59.342 1.00 29.74 312 LEU A C 1
ATOM 532 O O . LEU A 1 69 ? -16.137 0.865 -60.132 1.00 32.78 312 LEU A O 1
ATOM 537 N N . SER A 1 70 ? -15.411 0.087 -58.153 1.00 28.52 313 SER A N 1
ATOM 538 C CA . SER A 1 70 ? -14.897 1.375 -57.711 1.00 29.14 313 SER A CA 1
ATOM 539 C C . SER A 1 70 ? -13.841 1.185 -56.639 1.00 28.14 313 SER A C 1
ATOM 540 O O . SER A 1 70 ? -13.529 0.060 -56.249 1.00 29.25 313 SER A O 1
ATOM 543 N N . LEU A 1 71 ? -13.296 2.295 -56.158 1.00 27.17 314 LEU A N 1
ATOM 544 C CA . LEU A 1 71 ? -12.448 2.268 -54.977 1.00 28.90 314 LEU A CA 1
ATOM 545 C C . LEU A 1 71 ? -13.336 2.435 -53.753 1.00 27.87 314 LEU A C 1
ATOM 546 O O . LEU A 1 71 ? -14.488 2.841 -53.873 1.00 29.17 314 LEU A O 1
ATOM 551 N N . GLY A 1 72 ? -12.805 2.115 -52.579 1.00 29.47 315 GLY A N 1
ATOM 552 C CA . GLY A 1 72 ? -13.558 2.252 -51.345 1.00 29.61 315 GLY A CA 1
ATOM 553 C C . GLY A 1 72 ? -14.749 1.314 -51.261 1.00 31.92 315 GLY A C 1
ATOM 554 O O . GLY A 1 72 ? -15.771 1.647 -50.657 1.00 33.05 315 GLY A O 1
ATOM 555 N N . MET A 1 73 ? -14.619 0.141 -51.874 1.00 29.00 316 MET A N 1
ATOM 556 C CA . MET A 1 73 ? -15.658 -0.877 -51.816 1.00 27.99 316 MET A CA 1
ATOM 557 C C . MET A 1 73 ? -15.480 -1.731 -50.575 1.00 27.42 316 MET A C 1
ATOM 558 O O . MET A 1 73 ? -14.390 -2.239 -50.325 1.00 29.29 316 MET A O 1
ATOM 563 N N . ARG A 1 74 ? -16.548 -1.892 -49.799 1.00 27.43 317 ARG A N 1
ATOM 564 C CA . ARG A 1 74 ? -16.505 -2.783 -48.648 1.00 27.86 317 ARG A CA 1
ATOM 565 C C . ARG A 1 74 ? -16.834 -4.203 -49.083 1.00 26.32 317 ARG A C 1
ATOM 566 O O . ARG A 1 74 ? -17.821 -4.440 -49.782 1.00 26.40 317 ARG A O 1
ATOM 574 N N . LEU A 1 75 ? -15.992 -5.145 -48.680 1.00 25.18 318 LEU A N 1
ATOM 575 C CA . LEU A 1 75 ? -16.192 -6.541 -49.033 1.00 25.22 318 LEU A CA 1
ATOM 576 C C . LEU A 1 75 ? -16.479 -7.374 -47.789 1.00 25.66 318 LEU A C 1
ATOM 577 O O . LEU A 1 75 ? -16.237 -6.933 -46.664 1.00 25.11 318 LEU A O 1
ATOM 582 N N . GLU A 1 76 ? -17.014 -8.570 -47.997 1.00 23.98 319 GLU A N 1
ATOM 583 C CA . GLU A 1 76 ? -17.278 -9.481 -46.896 1.00 24.55 319 GLU A CA 1
ATOM 584 C C . GLU A 1 76 ? -16.538 -10.783 -47.120 1.00 24.03 319 GLU A C 1
ATOM 585 O O . GLU A 1 76 ? -16.538 -11.324 -48.227 1.00 24.23 319 GLU A O 1
ATOM 591 N N . ASN A 1 77 ? -15.906 -11.281 -46.065 1.00 23.66 320 ASN A N 1
ATOM 592 C CA . ASN A 1 77 ? -15.145 -12.515 -46.157 1.00 23.55 320 ASN A CA 1
ATOM 593 C C . ASN A 1 77 ? -13.991 -12.400 -47.153 1.00 24.29 320 ASN A C 1
ATOM 594 O O . ASN A 1 77 ? -13.879 -13.201 -48.071 1.00 23.19 320 ASN A O 1
ATOM 599 N N . TRP A 1 78 ? -13.149 -11.386 -46.990 1.00 22.76 321 TRP A N 1
ATOM 600 C CA . TRP A 1 78 ? -11.897 -11.323 -47.733 1.00 23.62 321 TRP A CA 1
ATOM 601 C C . TRP A 1 78 ? -10.811 -11.793 -46.769 1.00 23.06 321 TRP A C 1
ATOM 602 O O . TRP A 1 78 ? -10.891 -11.495 -45.583 1.00 23.87 321 TRP A O 1
ATOM 613 N N . PRO A 1 79 ? -9.786 -12.519 -47.262 1.00 24.09 322 PRO A N 1
ATOM 614 C CA . PRO A 1 79 ? -9.390 -12.824 -48.640 1.00 23.96 322 PRO A CA 1
ATOM 615 C C . PRO A 1 79 ? -9.994 -14.129 -49.121 1.00 24.01 322 PRO A C 1
ATOM 616 O O . PRO A 1 79 ? -10.419 -14.918 -48.294 1.00 23.68 322 PRO A O 1
ATOM 620 N N . PRO A 1 80 ? -9.992 -14.372 -50.439 1.00 23.67 323 PRO A N 1
ATOM 621 C CA . PRO A 1 80 ? -10.532 -15.616 -51.002 1.00 23.61 323 PRO A CA 1
ATOM 622 C C . PRO A 1 80 ? -10.012 -16.874 -50.301 1.00 23.95 323 PRO A C 1
ATOM 623 O O . PRO A 1 80 ? -8.954 -16.851 -49.665 1.00 23.41 323 PRO A O 1
ATOM 627 N N . ALA A 1 81 ? -10.759 -17.966 -50.430 1.00 23.16 324 ALA A N 1
ATOM 628 C CA . ALA A 1 81 ? -10.436 -19.216 -49.746 1.00 23.31 324 ALA A CA 1
ATOM 629 C C . ALA A 1 81 ? -9.218 -19.925 -50.335 1.00 23.67 324 ALA A C 1
ATOM 630 O O . ALA A 1 81 ? -8.920 -19.796 -51.521 1.00 23.87 324 ALA A O 1
ATOM 632 N N . SER A 1 82 ? -8.518 -20.677 -49.491 1.00 22.34 325 SER A N 1
ATOM 633 C CA . SER A 1 82 ? -7.363 -21.443 -49.933 1.00 24.21 325 SER A CA 1
ATOM 634 C C . SER A 1 82 ? -7.294 -22.770 -49.194 1.00 25.56 325 SER A C 1
ATOM 635 O O . SER A 1 82 ? -7.814 -22.902 -48.086 1.00 23.66 325 SER A O 1
ATOM 638 N N . ILE A 1 83 ? -6.659 -23.754 -49.817 1.00 25.24 326 ILE A N 1
ATOM 639 C CA . ILE A 1 83 ? -6.438 -25.038 -49.180 1.00 25.61 326 ILE A CA 1
ATOM 640 C C . ILE A 1 83 ? -5.335 -24.895 -48.147 1.00 28.04 326 ILE A C 1
ATOM 641 O O . ILE A 1 83 ? -4.216 -24.498 -48.474 1.00 28.77 326 ILE A O 1
ATOM 646 N N . ALA A 1 84 ? -5.651 -25.213 -46.898 1.00 27.17 327 ALA A N 1
ATOM 647 C CA . ALA A 1 84 ? -4.674 -25.101 -45.825 1.00 28.61 327 ALA A CA 1
ATOM 648 C C . ALA A 1 84 ? -3.557 -26.129 -45.986 1.00 33.56 327 ALA A C 1
ATOM 649 O O . ALA A 1 84 ? -3.771 -27.226 -46.507 1.00 33.31 327 ALA A O 1
ATOM 651 N N . ASP A 1 85 ? -2.360 -25.759 -45.546 1.00 35.95 328 ASP A N 1
ATOM 652 C CA . ASP A 1 85 ? -1.213 -26.655 -45.601 1.00 38.39 328 ASP A CA 1
ATOM 653 C C . ASP A 1 85 ? -1.311 -27.674 -44.474 1.00 39.82 328 ASP A C 1
ATOM 654 O O . ASP A 1 85 ? -2.175 -27.560 -43.604 1.00 39.18 328 ASP A O 1
ATOM 659 N N . GLU A 1 86 ? -0.435 -28.671 -44.489 1.00 38.60 329 GLU A N 1
ATOM 660 C CA . GLU A 1 86 ? -0.485 -29.728 -43.488 1.00 38.03 329 GLU A CA 1
ATOM 661 C C . GLU A 1 86 ? 0.519 -29.489 -42.365 1.00 44.20 329 GLU A C 1
ATOM 662 O O . GLU A 1 86 ? 0.402 -30.055 -41.275 1.00 45.47 329 GLU A O 1
ATOM 680 N N . PRO B 1 4 ? -0.038 -13.219 -51.882 1.00 31.42 247 PRO B N 1
ATOM 681 C CA . PRO B 1 4 ? -0.778 -14.359 -51.331 1.00 30.74 247 PRO B CA 1
ATOM 682 C C . PRO B 1 4 ? -1.287 -15.289 -52.429 1.00 30.08 247 PRO B C 1
ATOM 683 O O . PRO B 1 4 ? -1.508 -14.856 -53.560 1.00 29.01 247 PRO B O 1
ATOM 687 N N . GLU B 1 5 ? -1.472 -16.557 -52.080 1.00 30.72 248 GLU B N 1
ATOM 688 C CA . GLU B 1 5 ? -1.895 -17.580 -53.029 1.00 28.71 248 GLU B CA 1
ATOM 689 C C . GLU B 1 5 ? -3.267 -18.129 -52.650 1.00 28.13 248 GLU B C 1
ATOM 690 O O . GLU B 1 5 ? -3.481 -18.559 -51.514 1.00 27.53 248 GLU B O 1
ATOM 696 N N . PHE B 1 6 ? -4.195 -18.105 -53.602 1.00 27.04 249 PHE B N 1
ATOM 697 C CA . PHE B 1 6 ? -5.545 -18.608 -53.377 1.00 28.10 249 PHE B CA 1
ATOM 698 C C . PHE B 1 6 ? -5.822 -19.816 -54.265 1.00 28.44 249 PHE B C 1
ATOM 699 O O . PHE B 1 6 ? -5.029 -20.145 -55.147 1.00 30.87 249 PHE B O 1
ATOM 707 N N . ASP B 1 7 ? -6.956 -20.470 -54.035 1.00 27.41 250 ASP B N 1
ATOM 708 C CA . ASP B 1 7 ? -7.337 -21.641 -54.819 1.00 27.47 250 ASP B CA 1
ATOM 709 C C . ASP B 1 7 ? -8.732 -21.468 -55.423 1.00 26.94 250 ASP B C 1
ATOM 710 O O . ASP B 1 7 ? -9.729 -21.903 -54.848 1.00 26.35 250 ASP B O 1
ATOM 715 N N . PRO B 1 8 ? -8.796 -20.818 -56.593 1.00 26.73 251 PRO B N 1
ATOM 716 C CA . PRO B 1 8 ? -10.029 -20.439 -57.294 1.00 26.48 251 PRO B CA 1
ATOM 717 C C . PRO B 1 8 ? -11.037 -21.574 -57.453 1.00 27.98 251 PRO B C 1
ATOM 718 O O . PRO B 1 8 ? -12.237 -21.309 -57.465 1.00 27.37 251 PRO B O 1
ATOM 722 N N . ILE B 1 9 ? -10.566 -22.812 -57.573 1.00 27.66 252 ILE B N 1
ATOM 723 C CA . ILE B 1 9 ? -11.471 -23.936 -57.804 1.00 28.23 252 ILE B CA 1
ATOM 724 C C . ILE B 1 9 ? -12.480 -24.100 -56.664 1.00 27.80 252 ILE B C 1
ATOM 725 O O . ILE B 1 9 ? -13.584 -24.602 -56.865 1.00 27.86 252 ILE B O 1
ATOM 730 N N . LEU B 1 10 ? -12.097 -23.653 -55.473 1.00 27.58 253 LEU B N 1
ATOM 731 C CA . LEU B 1 10 ? -12.949 -23.767 -54.292 1.00 25.64 253 LEU B CA 1
ATOM 732 C C . LEU B 1 10 ? -14.293 -23.056 -54.443 1.00 25.87 253 LEU B C 1
ATOM 733 O O . LEU B 1 10 ? -15.278 -23.444 -53.811 1.00 25.57 253 LEU B O 1
ATOM 738 N N . LEU B 1 11 ? -14.340 -22.013 -55.265 1.00 26.58 254 LEU B N 1
ATOM 739 C CA . LEU B 1 11 ? -15.573 -21.242 -55.399 1.00 27.13 254 LEU B CA 1
ATOM 740 C C . LEU B 1 11 ? -16.453 -21.670 -56.571 1.00 29.70 254 LEU B C 1
ATOM 741 O O . LEU B 1 11 ? -17.518 -21.097 -56.785 1.00 29.08 254 LEU B O 1
ATOM 746 N N . ARG B 1 12 ? -16.004 -22.666 -57.329 1.00 29.34 255 ARG B N 1
ATOM 747 C CA . ARG B 1 12 ? -16.787 -23.179 -58.445 1.00 28.20 255 ARG B CA 1
ATOM 748 C C . ARG B 1 12 ? -17.949 -24.007 -57.907 1.00 28.98 255 ARG B C 1
ATOM 749 O O . ARG B 1 12 ? -17.800 -24.696 -56.899 1.00 28.26 255 ARG B O 1
ATOM 751 N N . PRO B 1 13 ? -19.118 -23.934 -58.567 1.00 28.80 256 PRO B N 1
ATOM 752 C CA . PRO B 1 13 ? -20.284 -24.712 -58.129 1.00 28.60 256 PRO B CA 1
ATOM 753 C C . PRO B 1 13 ? -19.997 -26.207 -58.217 1.00 29.11 256 PRO B C 1
ATOM 754 O O . PRO B 1 13 ? -19.098 -26.605 -58.955 1.00 29.28 256 PRO B O 1
ATOM 758 N N . VAL B 1 14 ? -20.744 -27.021 -57.478 1.00 29.23 257 VAL B N 1
ATOM 759 C CA . VAL B 1 14 ? -20.527 -28.465 -57.494 1.00 29.83 257 VAL B CA 1
ATOM 760 C C . VAL B 1 14 ? -20.882 -29.077 -58.851 1.00 31.41 257 VAL B C 1
ATOM 761 O O . VAL B 1 14 ? -20.430 -30.170 -59.185 1.00 31.01 257 VAL B O 1
ATOM 765 N N . ASP B 1 15 ? -21.687 -28.367 -59.632 1.00 33.11 258 ASP B N 1
ATOM 766 C CA . ASP B 1 15 ? -22.102 -28.865 -60.937 1.00 34.46 258 ASP B CA 1
ATOM 767 C C . ASP B 1 15 ? -20.927 -28.914 -61.910 1.00 35.25 258 ASP B C 1
ATOM 768 O O . ASP B 1 15 ? -20.964 -29.636 -62.906 1.00 36.01 258 ASP B O 1
ATOM 773 N N . ASP B 1 16 ? -19.883 -28.147 -61.607 1.00 34.15 259 ASP B N 1
ATOM 774 C CA . ASP B 1 16 ? -18.664 -28.157 -62.407 1.00 34.75 259 ASP B CA 1
ATOM 775 C C . ASP B 1 16 ? -17.976 -29.514 -62.350 1.00 34.75 259 ASP B C 1
ATOM 776 O O . ASP B 1 16 ? -17.172 -29.847 -63.218 1.00 35.13 259 ASP B O 1
ATOM 781 N N . LEU B 1 17 ? -18.293 -30.292 -61.322 1.00 33.84 260 LEU B N 1
ATOM 782 C CA . LEU B 1 17 ? -17.672 -31.596 -61.130 1.00 33.87 260 LEU B CA 1
ATOM 783 C C . LEU B 1 17 ? -18.315 -32.676 -61.995 1.00 36.16 260 LEU B C 1
ATOM 784 O O . LEU B 1 17 ? -17.755 -33.759 -62.171 1.00 37.01 260 LEU B O 1
ATOM 789 N N . GLU B 1 18 ? -19.493 -32.382 -62.532 1.00 36.00 261 GLU B N 1
ATOM 790 C CA . GLU B 1 18 ? -20.202 -33.344 -63.366 1.00 39.34 261 GLU B CA 1
ATOM 791 C C . GLU B 1 18 ? -20.394 -34.680 -62.649 1.00 37.51 261 GLU B C 1
ATOM 792 O O . GLU B 1 18 ? -19.986 -35.731 -63.148 1.00 39.86 261 GLU B O 1
ATOM 794 N N . LEU B 1 19 ? -21.003 -34.631 -61.467 1.00 37.17 262 LEU B N 1
ATOM 795 C CA . LEU B 1 19 ? -21.451 -35.841 -60.790 1.00 36.32 262 LEU B CA 1
ATOM 796 C C . LEU B 1 19 ? -22.748 -36.299 -61.441 1.00 34.89 262 LEU B C 1
ATOM 797 O O . LEU B 1 19 ? -23.291 -35.613 -62.311 1.00 32.30 262 LEU B O 1
ATOM 802 N N . THR B 1 20 ? -23.248 -37.453 -61.013 1.00 34.78 263 THR B N 1
ATOM 803 C CA . THR B 1 20 ? -24.580 -37.881 -61.409 1.00 32.45 263 THR B CA 1
ATOM 804 C C . THR B 1 20 ? -25.562 -36.839 -60.897 1.00 32.94 263 THR B C 1
ATOM 805 O O . THR B 1 20 ? -25.319 -36.202 -59.869 1.00 32.71 263 THR B O 1
ATOM 809 N N . VAL B 1 21 ? -26.661 -36.652 -61.620 1.00 32.66 264 VAL B N 1
ATOM 810 C CA . VAL B 1 21 ? -27.669 -35.680 -61.222 1.00 31.45 264 VAL B CA 1
ATOM 811 C C . VAL B 1 21 ? -28.130 -35.943 -59.797 1.00 30.65 264 VAL B C 1
ATOM 812 O O . VAL B 1 21 ? -28.327 -35.012 -59.016 1.00 31.27 264 VAL B O 1
ATOM 816 N N . ARG B 1 22 ? -28.287 -37.217 -59.457 1.00 30.68 265 ARG B N 1
ATOM 817 C CA . ARG B 1 22 ? -28.730 -37.592 -58.122 1.00 29.42 265 ARG B CA 1
ATOM 818 C C . ARG B 1 22 ? -27.743 -37.133 -57.053 1.00 30.61 265 ARG B C 1
ATOM 819 O O . ARG B 1 22 ? -28.137 -36.508 -56.070 1.00 31.37 265 ARG B O 1
ATOM 827 N N . SER B 1 23 ? -26.465 -37.444 -57.249 1.00 30.71 266 SER B N 1
ATOM 828 C CA . SER B 1 23 ? -25.429 -37.064 -56.295 1.00 29.28 266 SER B CA 1
ATOM 829 C C . SER B 1 23 ? -25.401 -35.556 -56.080 1.00 29.20 266 SER B C 1
ATOM 830 O O . SER B 1 23 ? -25.391 -35.085 -54.943 1.00 29.72 266 SER B O 1
ATOM 833 N N . ALA B 1 24 ? -25.390 -34.804 -57.175 1.00 29.17 267 ALA B N 1
ATOM 834 C CA . ALA B 1 24 ? -25.365 -33.350 -57.098 1.00 29.49 267 ALA B CA 1
ATOM 835 C C . ALA B 1 24 ? -26.562 -32.828 -56.311 1.00 30.48 267 ALA B C 1
ATOM 836 O O . ALA B 1 24 ? -26.421 -31.947 -55.463 1.00 31.54 267 ALA B O 1
ATOM 838 N N . ASN B 1 25 ? -27.740 -33.380 -56.584 1.00 30.80 268 ASN B N 1
ATOM 839 C CA . ASN B 1 25 ? -28.949 -32.978 -55.869 1.00 29.98 268 ASN B CA 1
ATOM 840 C C . ASN B 1 25 ? -28.885 -33.299 -54.381 1.00 30.20 268 ASN B C 1
ATOM 841 O O . ASN B 1 25 ? -29.348 -32.521 -53.548 1.00 30.34 268 ASN B O 1
ATOM 846 N N . CYS B 1 26 ? -28.317 -34.451 -54.046 1.00 28.78 269 CYS B N 1
ATOM 847 C CA . CYS B 1 26 ? -28.215 -34.841 -52.647 1.00 29.81 269 CYS B CA 1
ATOM 848 C C . CYS B 1 26 ? -27.270 -33.921 -51.890 1.00 29.34 269 CYS B C 1
ATOM 849 O O . CYS B 1 26 ? -27.515 -33.591 -50.731 1.00 31.62 269 CYS B O 1
ATOM 852 N N . LEU B 1 27 ? -26.199 -33.498 -52.553 1.00 28.98 270 LEU B N 1
ATOM 853 C CA . LEU B 1 27 ? -25.245 -32.575 -51.947 1.00 28.77 270 LEU B CA 1
ATOM 854 C C . LEU B 1 27 ? -25.879 -31.212 -51.682 1.00 27.96 270 LEU B C 1
ATOM 855 O O . LEU B 1 27 ? -25.725 -30.652 -50.598 1.00 28.36 270 LEU B O 1
ATOM 871 N N . ALA B 1 29 ? -28.939 -30.526 -51.241 1.00 28.73 272 ALA B N 1
ATOM 872 C CA . ALA B 1 29 ? -29.899 -30.683 -50.155 1.00 30.53 272 ALA B CA 1
ATOM 873 C C . ALA B 1 29 ? -29.216 -30.600 -48.793 1.00 30.81 272 ALA B C 1
ATOM 874 O O . ALA B 1 29 ? -29.876 -30.393 -47.772 1.00 30.79 272 ALA B O 1
ATOM 876 N N . GLU B 1 30 ? -27.897 -30.766 -48.781 1.00 30.10 273 GLU B N 1
ATOM 877 C CA . GLU B 1 30 ? -27.122 -30.661 -47.548 1.00 30.97 273 GLU B CA 1
ATOM 878 C C . GLU B 1 30 ? -26.415 -29.309 -47.450 1.00 31.50 273 GLU B C 1
ATOM 879 O O . GLU B 1 30 ? -25.491 -29.139 -46.654 1.00 32.42 273 GLU B O 1
ATOM 885 N N . ALA B 1 31 ? -26.856 -28.352 -48.262 1.00 30.55 274 ALA B N 1
ATOM 886 C CA . ALA B 1 31 ? -26.251 -27.025 -48.299 1.00 29.60 274 ALA B CA 1
ATOM 887 C C . ALA B 1 31 ? -24.810 -27.079 -48.796 1.00 28.53 274 ALA B C 1
ATOM 888 O O . ALA B 1 31 ? -23.983 -26.241 -48.433 1.00 29.42 274 ALA B O 1
ATOM 890 N N . ILE B 1 32 ? -24.516 -28.075 -49.624 1.00 26.88 275 ILE B N 1
ATOM 891 C CA . ILE B 1 32 ? -23.210 -28.183 -50.258 1.00 26.41 275 ILE B CA 1
ATOM 892 C C . ILE B 1 32 ? -23.340 -27.696 -51.695 1.00 26.89 275 ILE B C 1
ATOM 893 O O . ILE B 1 32 ? -23.624 -28.475 -52.604 1.00 26.88 275 ILE B O 1
ATOM 898 N N . HIS B 1 33 ? -23.143 -26.393 -51.880 1.00 26.20 276 HIS B N 1
ATOM 899 C CA . HIS B 1 33 ? -23.403 -25.733 -53.154 1.00 26.63 276 HIS B CA 1
ATOM 900 C C . HIS B 1 33 ? -22.151 -25.554 -54.004 1.00 26.33 276 HIS B C 1
ATOM 901 O O . HIS B 1 33 ? -22.231 -25.481 -55.230 1.00 27.59 276 HIS B O 1
ATOM 908 N N . TYR B 1 34 ? -20.996 -25.468 -53.352 1.00 27.31 277 TYR B N 1
ATOM 909 C CA . TYR B 1 3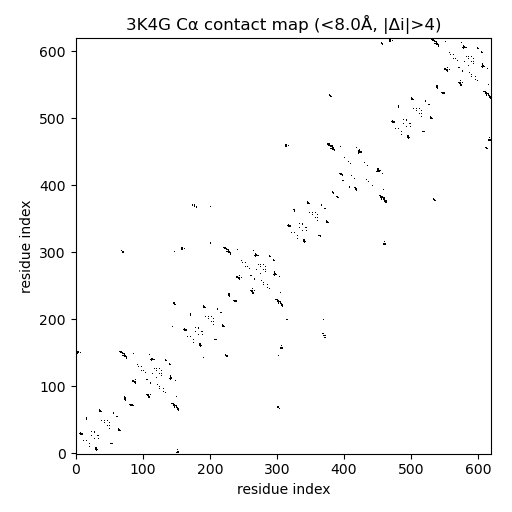4 ? -19.743 -25.235 -54.066 1.00 26.56 277 TYR B CA 1
ATOM 910 C C . TYR B 1 34 ? -18.701 -26.307 -53.756 1.00 24.57 277 TYR B C 1
ATOM 911 O O . TYR B 1 34 ? -18.856 -27.089 -52.821 1.00 23.75 277 TYR B O 1
ATOM 920 N N . ILE B 1 35 ? -17.644 -26.340 -54.556 1.00 25.34 278 ILE B N 1
ATOM 921 C CA . ILE B 1 35 ? -16.606 -27.353 -54.413 1.00 25.39 278 ILE B CA 1
ATOM 922 C C . ILE B 1 35 ? -15.866 -27.192 -53.084 1.00 24.47 278 ILE B C 1
ATOM 923 O O . ILE B 1 35 ? -15.381 -28.168 -52.509 1.00 25.93 278 ILE B O 1
ATOM 928 N N . GLY B 1 36 ? -15.800 -25.959 -52.592 1.00 23.70 279 GLY B N 1
ATOM 929 C CA . GLY B 1 36 ? -15.196 -25.685 -51.301 1.00 23.31 279 GLY B CA 1
ATOM 930 C C . GLY B 1 36 ? -16.026 -26.228 -50.151 1.00 23.99 279 GLY B C 1
ATOM 931 O O . GLY B 1 36 ? -15.478 -26.638 -49.127 1.00 23.26 279 GLY B O 1
ATOM 932 N N . ASP B 1 37 ? -17.348 -26.220 -50.314 1.00 23.75 280 ASP B N 1
ATOM 933 C CA . ASP B 1 37 ? -18.252 -26.831 -49.342 1.00 22.94 280 ASP B CA 1
ATOM 934 C C . ASP B 1 37 ? -17.993 -28.329 -49.250 1.00 24.24 280 ASP B C 1
ATOM 935 O O . ASP B 1 37 ? -17.947 -28.903 -48.164 1.00 25.35 280 ASP B O 1
ATOM 940 N N . LEU B 1 38 ? -17.840 -28.956 -50.411 1.00 24.54 281 LEU B N 1
ATOM 941 C CA . LEU B 1 38 ? -17.767 -30.405 -50.506 1.00 22.77 281 LEU B CA 1
ATOM 942 C C . LEU B 1 38 ? -16.473 -30.978 -49.935 1.00 23.94 281 LEU B C 1
ATOM 943 O O . LEU B 1 38 ? -16.506 -31.919 -49.147 1.00 25.76 281 LEU B O 1
ATOM 948 N N . VAL B 1 39 ? -15.338 -30.407 -50.326 1.00 23.81 282 VAL B N 1
ATOM 949 C CA . VAL B 1 39 ? -14.038 -30.926 -49.899 1.00 25.65 282 VAL B CA 1
ATOM 950 C C . VAL B 1 39 ? -13.822 -30.849 -48.385 1.00 26.66 282 VAL B C 1
ATOM 951 O O . VAL B 1 39 ? -12.983 -31.566 -47.837 1.00 27.41 282 VAL B O 1
ATOM 955 N N . GLN B 1 40 ? -14.580 -29.989 -47.713 1.00 24.82 283 GLN B N 1
ATOM 956 C CA . GLN B 1 40 ? -14.452 -29.833 -46.266 1.00 26.43 283 GLN B CA 1
ATOM 957 C C . GLN B 1 40 ? -15.199 -30.915 -45.485 1.00 27.63 283 GLN B C 1
ATOM 958 O O . GLN B 1 40 ? -14.936 -31.129 -44.301 1.00 27.98 283 GLN B O 1
ATOM 964 N N . ARG B 1 41 ? -16.131 -31.591 -46.147 1.00 28.83 284 ARG B N 1
ATOM 965 C CA A ARG B 1 41 ? -16.894 -32.657 -45.513 0.53 28.75 284 ARG B CA 1
ATOM 966 C CA B ARG B 1 41 ? -16.894 -32.654 -45.509 0.47 28.79 284 ARG B CA 1
ATOM 967 C C . ARG B 1 41 ? -16.084 -33.945 -45.493 1.00 30.10 284 ARG B C 1
ATOM 968 O O . ARG B 1 41 ? -15.202 -34.142 -46.327 1.00 30.59 284 ARG B O 1
ATOM 983 N N . THR B 1 42 ? -16.385 -34.819 -44.539 1.00 31.49 285 THR B N 1
ATOM 984 C CA . THR B 1 42 ? -15.715 -36.110 -44.452 1.00 31.48 285 THR B CA 1
ATOM 985 C C . THR B 1 42 ? -16.606 -37.198 -45.037 1.00 32.76 285 THR B C 1
ATOM 986 O O . THR B 1 42 ? -17.822 -37.031 -45.133 1.00 34.40 285 THR B O 1
ATOM 990 N N . GLU B 1 43 ? -15.996 -38.309 -45.433 1.00 32.85 286 GLU B N 1
ATOM 991 C CA . GLU B 1 43 ? -16.743 -39.433 -45.981 1.00 35.13 286 GLU B CA 1
ATOM 992 C C . GLU B 1 43 ? -17.732 -39.979 -44.952 1.00 36.16 286 GLU B C 1
ATOM 993 O O . GLU B 1 43 ? -18.876 -40.297 -45.281 1.00 35.74 286 GLU B O 1
ATOM 999 N N . VAL B 1 44 ? -17.286 -40.082 -43.705 1.00 36.08 287 VAL B N 1
ATOM 1000 C CA . VAL B 1 44 ? -18.158 -40.512 -42.619 1.00 36.51 287 VAL B CA 1
ATOM 1001 C C . VAL B 1 44 ? -19.375 -39.599 -42.506 1.00 36.56 287 VAL B C 1
ATOM 1002 O O . VAL B 1 44 ? -20.510 -40.062 -42.397 1.00 38.97 287 VAL B O 1
ATOM 1006 N N . GLU B 1 45 ? -19.122 -38.297 -42.538 1.00 36.27 288 GLU B N 1
ATOM 1007 C CA . GLU B 1 45 ? -20.167 -37.297 -42.389 1.00 35.74 288 GLU B CA 1
ATOM 1008 C C . GLU B 1 45 ? -21.171 -37.362 -43.537 1.00 37.36 288 GLU B C 1
ATOM 1009 O O . GLU B 1 45 ? -22.376 -37.236 -43.322 1.00 39.16 288 GLU B O 1
ATOM 1015 N N . LEU B 1 46 ? -20.666 -37.560 -44.751 1.00 35.62 289 LEU B N 1
ATOM 1016 C CA . LEU B 1 46 ? -21.513 -37.634 -45.938 1.00 35.40 289 LEU B CA 1
ATOM 1017 C C . LEU B 1 46 ? -22.358 -38.906 -45.973 1.00 38.63 289 LEU B C 1
ATOM 1018 O O . LEU B 1 46 ? -23.524 -38.869 -46.366 1.00 38.87 289 LEU B O 1
ATOM 1023 N N . LEU B 1 47 ? -21.772 -40.028 -45.568 1.00 39.47 290 LEU B N 1
ATOM 1024 C CA . LEU B 1 47 ? -22.494 -41.298 -45.555 1.00 40.20 290 LEU B CA 1
ATOM 1025 C C . LEU B 1 47 ? -23.587 -41.326 -44.488 1.00 39.97 290 LEU B C 1
ATOM 1026 O O . LEU B 1 47 ? -24.434 -42.216 -44.479 1.00 42.56 290 LEU B O 1
ATOM 1042 N N . THR B 1 49 ? -25.654 -38.842 -44.177 1.00 40.39 292 THR B N 1
ATOM 1043 C CA . THR B 1 49 ? -26.778 -38.114 -44.765 1.00 40.11 292 THR B CA 1
ATOM 1044 C C . THR B 1 49 ? -27.798 -39.077 -45.361 1.00 39.98 292 THR B C 1
ATOM 1045 O O . THR B 1 49 ? -27.444 -40.185 -45.764 1.00 41.20 292 THR B O 1
ATOM 1049 N N . PRO B 1 50 ? -29.068 -38.648 -45.426 1.00 39.09 293 PRO B N 1
ATOM 1050 C CA . PRO B 1 50 ? -30.208 -39.496 -45.790 1.00 38.36 293 PRO B CA 1
ATOM 1051 C C . PRO B 1 50 ? -30.055 -40.252 -47.107 1.00 40.91 293 PRO B C 1
ATOM 1052 O O . PRO B 1 50 ? -30.427 -41.424 -47.170 1.00 42.81 293 PRO B O 1
ATOM 1056 N N . ASN B 1 51 ? -29.521 -39.605 -48.137 1.00 39.37 294 ASN B N 1
ATOM 1057 C CA . ASN B 1 51 ? -29.584 -40.174 -49.481 1.00 36.55 294 ASN B CA 1
ATOM 1058 C C . ASN B 1 51 ? -28.260 -40.575 -50.127 1.00 36.55 294 ASN B C 1
ATOM 1059 O O . ASN B 1 51 ? -28.248 -41.050 -51.261 1.00 38.30 294 ASN B O 1
ATOM 1064 N N . LEU B 1 52 ? -27.149 -40.390 -49.425 1.00 38.49 295 LEU B N 1
ATOM 1065 C CA . LEU B 1 52 ? -25.846 -40.737 -49.993 1.00 38.99 295 LEU B CA 1
ATOM 1066 C C . LEU B 1 52 ? -25.298 -42.068 -49.479 1.00 38.38 295 LEU B C 1
ATOM 1067 O O . LEU B 1 52 ? -25.020 -42.221 -48.290 1.00 37.69 295 LEU B O 1
ATOM 1072 N N . GLY B 1 53 ? -25.137 -43.022 -50.391 1.00 38.05 296 GLY B N 1
ATOM 1073 C CA . GLY B 1 53 ? -24.609 -44.331 -50.053 1.00 37.49 296 GLY B CA 1
ATOM 1074 C C . GLY B 1 53 ? -23.200 -44.530 -50.574 1.00 37.96 296 GLY B C 1
ATOM 1075 O O . GLY B 1 53 ? -22.552 -43.578 -51.009 1.00 37.64 296 GLY B O 1
ATOM 1098 N N . SER B 1 56 ? -22.649 -43.499 -54.241 1.00 37.32 299 SER B N 1
ATOM 1099 C CA . SER B 1 56 ? -22.431 -42.068 -54.395 1.00 36.39 299 SER B CA 1
ATOM 1100 C C . SER B 1 56 ? -21.044 -41.668 -53.917 1.00 35.21 299 SER B C 1
ATOM 1101 O O . SER B 1 56 ? -20.339 -40.913 -54.587 1.00 33.49 299 SER B O 1
ATOM 1104 N N . LEU B 1 57 ? -20.658 -42.170 -52.749 1.00 34.52 300 LEU B N 1
ATOM 1105 C CA . LEU B 1 57 ? -19.393 -41.774 -52.142 1.00 34.23 300 LEU B CA 1
ATOM 1106 C C . LEU B 1 57 ? -18.185 -42.196 -52.964 1.00 34.28 300 LEU B C 1
ATOM 1107 O O . LEU B 1 57 ? -17.217 -41.449 -53.077 1.00 35.78 300 LEU B O 1
ATOM 1112 N N . THR B 1 58 ? -18.240 -43.389 -53.541 1.00 34.85 301 THR B N 1
ATOM 1113 C CA . THR B 1 58 ? -17.143 -43.856 -54.377 1.00 35.45 301 THR B CA 1
ATOM 1114 C C . THR B 1 58 ? -17.018 -42.953 -55.600 1.00 36.05 301 THR B C 1
ATOM 1115 O O . THR B 1 58 ? -15.917 -42.619 -56.035 1.00 36.93 301 THR B O 1
ATOM 1119 N N . GLU B 1 59 ? -18.164 -42.552 -56.139 1.00 35.23 302 GLU B N 1
ATOM 1120 C CA . GLU B 1 59 ? -18.224 -41.646 -57.280 1.00 33.45 302 GLU B CA 1
ATOM 1121 C C . GLU B 1 59 ? -17.670 -40.260 -56.942 1.00 32.32 302 GLU B C 1
ATOM 1122 O O . GLU B 1 59 ? -16.913 -39.676 -57.719 1.00 32.40 302 GLU B O 1
ATOM 1128 N N . ILE B 1 60 ? -18.057 -39.745 -55.779 1.00 33.82 303 ILE B N 1
ATOM 1129 C CA . ILE B 1 60 ? -17.633 -38.424 -55.323 1.00 32.27 303 ILE B CA 1
ATOM 1130 C C . ILE B 1 60 ? -16.115 -38.331 -55.159 1.00 32.11 303 ILE B C 1
ATOM 1131 O O . ILE B 1 60 ? -15.495 -37.356 -55.585 1.00 30.24 303 ILE B O 1
ATOM 1147 N N . ASP B 1 62 ? -13.882 -40.245 -56.564 1.00 35.93 305 ASP B N 1
ATOM 1148 C CA . ASP B 1 62 ? -13.251 -40.423 -57.869 1.00 34.52 305 ASP B CA 1
ATOM 1149 C C . ASP B 1 62 ? -13.214 -39.118 -58.655 1.00 35.55 305 ASP B C 1
ATOM 1150 O O . ASP B 1 62 ? -12.199 -38.777 -59.269 1.00 34.85 305 ASP B O 1
ATOM 1155 N N . VAL B 1 63 ? -14.332 -38.398 -58.647 1.00 33.23 306 VAL B N 1
ATOM 1156 C CA . VAL B 1 63 ? -14.416 -37.112 -59.326 1.00 32.77 306 VAL B CA 1
ATOM 1157 C C . VAL B 1 63 ? -13.469 -36.089 -58.699 1.00 34.40 306 VAL B C 1
ATOM 1158 O O . VAL B 1 63 ? -12.809 -35.326 -59.406 1.00 35.23 306 VAL B O 1
ATOM 1162 N N . LEU B 1 64 ? -13.399 -36.076 -57.373 1.00 31.93 307 LEU B N 1
ATOM 1163 C CA . LEU B 1 64 ? -12.499 -35.163 -56.675 1.00 32.61 307 LEU B CA 1
ATOM 1164 C C . LEU B 1 64 ? -11.047 -35.469 -57.023 1.00 32.81 307 LEU B C 1
ATOM 1165 O O . LEU B 1 64 ? -10.287 -34.577 -57.398 1.00 31.54 307 LEU B O 1
ATOM 1170 N N . ALA B 1 65 ? -10.675 -36.738 -56.894 1.00 31.32 308 ALA B N 1
ATOM 1171 C CA . ALA B 1 65 ? -9.314 -37.172 -57.176 1.00 33.74 308 ALA B CA 1
ATOM 1172 C C . ALA B 1 65 ? -8.864 -36.699 -58.553 1.00 35.67 308 ALA B C 1
ATOM 1173 O O . ALA B 1 65 ? -7.721 -36.278 -58.732 1.00 35.80 308 ALA B O 1
ATOM 1175 N N . SER B 1 66 ? -9.773 -36.764 -59.520 1.00 35.59 309 SER B N 1
ATOM 1176 C CA . SER B 1 66 ? -9.464 -36.392 -60.897 1.00 36.50 309 SER B CA 1
ATOM 1177 C C . SER B 1 66 ? -9.033 -34.932 -61.016 1.00 35.76 309 SER B C 1
ATOM 1178 O O . SER B 1 66 ? -8.509 -34.514 -62.048 1.00 35.36 309 SER B O 1
ATOM 1181 N N . ARG B 1 67 ? -9.258 -34.160 -59.959 1.00 37.15 310 ARG B N 1
ATOM 1182 C CA . ARG B 1 67 ? -8.876 -32.752 -59.945 1.00 34.59 310 ARG B CA 1
ATOM 1183 C C . ARG B 1 67 ? -7.844 -32.454 -58.862 1.00 33.74 310 ARG B C 1
ATOM 1184 O O . ARG B 1 67 ? -7.578 -31.292 -58.558 1.00 34.82 310 ARG B O 1
ATOM 1192 N N . GLY B 1 68 ? -7.273 -33.502 -58.277 1.00 34.89 311 GLY B N 1
ATOM 1193 C CA . GLY B 1 68 ? -6.284 -33.344 -57.225 1.00 32.46 311 GLY B CA 1
ATOM 1194 C C . GLY B 1 68 ? -6.911 -32.949 -55.903 1.00 32.12 311 GLY B C 1
ATOM 1195 O O . GLY B 1 68 ? -6.238 -32.427 -55.012 1.00 30.28 311 GLY B O 1
ATOM 1196 N N . LEU B 1 69 ? -8.210 -33.201 -55.777 1.00 31.05 312 LEU B N 1
ATOM 1197 C CA . LEU B 1 69 ? -8.950 -32.840 -54.573 1.00 30.09 312 LEU B CA 1
ATOM 1198 C C . LEU B 1 69 ? -9.369 -34.077 -53.789 1.00 28.86 312 LEU B C 1
ATOM 1199 O O . LEU B 1 69 ? -9.268 -35.200 -54.281 1.00 31.49 312 LEU B O 1
ATOM 1204 N N . SER B 1 70 ? -9.841 -33.863 -52.567 1.00 27.77 313 SER B N 1
ATOM 1205 C CA . SER B 1 70 ? -10.257 -34.958 -51.703 1.00 28.06 313 SER B CA 1
ATOM 1206 C C . SER B 1 70 ? -11.249 -34.465 -50.661 1.00 27.63 313 SER B C 1
ATOM 1207 O O . SER B 1 70 ? -11.519 -33.271 -50.567 1.00 28.68 313 SER B O 1
ATOM 1210 N N . LEU B 1 71 ? -11.797 -35.390 -49.883 1.00 27.71 314 LEU B N 1
ATOM 1211 C CA . LEU B 1 71 ? -12.658 -35.021 -48.768 1.00 28.52 314 LEU B CA 1
ATOM 1212 C C . LEU B 1 71 ? -11.813 -34.736 -47.533 1.00 28.15 314 LEU B C 1
ATOM 1213 O O . LEU B 1 71 ? -10.649 -35.133 -47.461 1.00 28.35 314 LEU B O 1
ATOM 1218 N N . GLY B 1 72 ? -12.402 -34.044 -46.565 1.00 29.38 315 GLY B N 1
ATOM 1219 C CA . GLY B 1 72 ? -11.707 -33.721 -45.334 1.00 28.94 315 GLY B CA 1
ATOM 1220 C C . GLY B 1 72 ? -10.518 -32.803 -45.538 1.00 31.52 315 GLY B C 1
ATOM 1221 O O . GLY B 1 72 ? -9.536 -32.874 -44.796 1.00 31.92 315 GLY B O 1
ATOM 1222 N N . MET B 1 73 ? -10.596 -31.943 -46.550 1.00 28.69 316 MET B N 1
ATOM 1223 C CA . MET B 1 73 ? -9.563 -30.937 -46.764 1.00 27.55 316 MET B CA 1
ATOM 1224 C C . MET B 1 73 ? -9.854 -29.721 -45.896 1.00 26.94 316 MET B C 1
ATOM 1225 O O . MET B 1 73 ? -10.967 -29.191 -45.907 1.00 27.50 316 MET B O 1
ATOM 1230 N N . ARG B 1 74 ? -8.854 -29.288 -45.135 1.00 26.60 317 ARG B N 1
ATOM 1231 C CA . ARG B 1 74 ? -8.997 -28.095 -44.315 1.00 26.95 317 ARG B CA 1
ATOM 1232 C C . ARG B 1 74 ? -8.731 -26.860 -45.169 1.00 25.30 317 ARG B C 1
ATOM 1233 O O . ARG B 1 74 ? -7.746 -26.796 -45.902 1.00 25.91 317 ARG B O 1
ATOM 1241 N N . LEU B 1 75 ? -9.630 -25.888 -45.081 1.00 25.13 318 LEU B N 1
ATOM 1242 C CA . LEU B 1 75 ? -9.523 -24.662 -45.859 1.00 24.93 318 LEU B CA 1
ATOM 1243 C C . LEU B 1 75 ? -9.183 -23.477 -44.959 1.00 25.67 318 LEU B C 1
ATOM 1244 O O . LEU B 1 75 ? -9.404 -23.519 -43.747 1.00 24.62 318 LEU B O 1
ATOM 1249 N N . GLU B 1 76 ? -8.630 -22.427 -45.554 1.00 24.87 319 GLU B N 1
ATOM 1250 C CA . GLU B 1 76 ? -8.411 -21.181 -44.837 1.00 24.69 319 GLU B CA 1
ATOM 1251 C C . GLU B 1 76 ? -9.200 -20.068 -45.503 1.00 23.86 319 GLU B C 1
ATOM 1252 O O . GLU B 1 76 ? -9.269 -19.986 -46.729 1.00 24.19 319 GLU B O 1
ATOM 1258 N N . ASN B 1 77 ? -9.807 -19.219 -44.686 1.00 23.16 320 ASN B N 1
ATOM 1259 C CA . ASN B 1 77 ? -10.611 -18.128 -45.200 1.00 23.34 320 ASN B CA 1
ATOM 1260 C C . ASN B 1 77 ? -11.755 -18.620 -46.089 1.00 24.11 320 ASN B C 1
ATOM 1261 O O . ASN B 1 77 ? -11.864 -18.214 -47.234 1.00 22.99 320 ASN B O 1
ATOM 1266 N N . TRP B 1 78 ? -12.591 -19.513 -45.573 1.00 22.84 321 TRP B N 1
ATOM 1267 C CA . TRP B 1 78 ? -13.833 -19.857 -46.255 1.00 22.95 321 TRP B CA 1
ATOM 1268 C C . TRP B 1 78 ? -14.960 -19.221 -45.448 1.00 23.16 321 TRP B C 1
ATOM 1269 O O . TRP B 1 78 ? -14.894 -19.210 -44.221 1.00 23.35 321 TRP B O 1
ATOM 1280 N N . PRO B 1 79 ? -16.011 -18.707 -46.118 1.00 24.36 322 PRO B N 1
ATOM 1281 C CA . PRO B 1 79 ? -16.391 -18.814 -47.531 1.00 24.25 322 PRO B CA 1
ATOM 1282 C C . PRO B 1 79 ? -15.778 -17.715 -48.388 1.00 24.29 322 PRO B C 1
ATOM 1283 O O . PRO B 1 79 ? -15.336 -16.720 -47.832 1.00 22.98 322 PRO B O 1
ATOM 1287 N N . PRO B 1 80 ? -15.791 -17.879 -49.724 1.00 23.40 323 PRO B N 1
ATOM 1288 C CA . PRO B 1 80 ? -15.302 -16.893 -50.699 1.00 23.22 323 PRO B CA 1
ATOM 1289 C C . PRO B 1 80 ? -15.805 -15.469 -50.447 1.00 23.79 323 PRO B C 1
ATOM 1290 O O . PRO B 1 80 ? -16.862 -15.276 -49.841 1.00 23.81 323 PRO B O 1
ATOM 1294 N N . ALA B 1 81 ? -15.050 -14.484 -50.925 1.00 23.13 324 ALA B N 1
ATOM 1295 C CA . ALA B 1 81 ? -15.384 -13.077 -50.721 1.00 22.98 324 ALA B CA 1
ATOM 1296 C C . ALA B 1 81 ? -16.585 -12.622 -51.548 1.00 23.37 324 ALA B C 1
ATOM 1297 O O . ALA B 1 81 ? -16.843 -13.146 -52.632 1.00 23.67 324 ALA B O 1
ATOM 1299 N N . SER B 1 82 ? -17.312 -11.639 -51.028 1.00 22.56 325 SER B N 1
ATOM 1300 C CA . SER B 1 82 ? -18.423 -11.039 -51.758 1.00 24.75 325 SER B CA 1
ATOM 1301 C C . SER B 1 82 ? -18.473 -9.532 -51.529 1.00 26.08 325 SER B C 1
ATOM 1302 O O . SER B 1 82 ? -17.874 -9.012 -50.587 1.00 24.21 325 SER B O 1
ATOM 1305 N N . ILE B 1 83 ? -19.194 -8.837 -52.401 1.00 27.04 326 ILE B N 1
ATOM 1306 C CA . ILE B 1 83 ? -19.418 -7.404 -52.258 1.00 26.79 326 ILE B CA 1
ATOM 1307 C C . ILE B 1 83 ? -20.528 -7.127 -51.243 1.00 27.76 326 ILE B C 1
ATOM 1308 O O . ILE B 1 83 ? -21.653 -7.597 -51.402 1.00 29.95 326 ILE B O 1
ATOM 1313 N N . ALA B 1 84 ? -20.204 -6.362 -50.204 1.00 27.05 327 ALA B N 1
ATOM 1314 C CA . ALA B 1 84 ? -21.153 -6.051 -49.139 1.00 28.76 327 ALA B CA 1
ATOM 1315 C C . ALA B 1 84 ? -22.317 -5.202 -49.643 1.00 33.50 327 ALA B C 1
ATOM 1316 O O . ALA B 1 84 ? -22.135 -4.329 -50.492 1.00 33.65 327 ALA B O 1
ATOM 1318 N N . ASP B 1 85 ? -23.510 -5.454 -49.111 1.00 36.69 328 ASP B N 1
ATOM 1319 C CA . ASP B 1 85 ? -24.698 -4.689 -49.488 1.00 38.69 328 ASP B CA 1
ATOM 1320 C C . ASP B 1 85 ? -24.699 -3.298 -48.856 1.00 39.94 328 ASP B C 1
ATOM 1321 O O . ASP B 1 85 ? -23.929 -3.020 -47.934 1.00 40.38 328 ASP B O 1
ATOM 1334 N N . PRO C 1 4 ? -24.376 -10.749 -36.867 1.00 31.31 247 PRO C N 1
ATOM 1335 C CA . PRO C 1 4 ? -23.495 -11.910 -37.041 1.00 30.46 247 PRO C CA 1
ATOM 1336 C C . PRO C 1 4 ? -22.977 -12.424 -35.704 1.00 30.27 247 PRO C C 1
ATOM 1337 O O . PRO C 1 4 ? -22.729 -11.622 -34.806 1.00 30.08 247 PRO C O 1
ATOM 1341 N N . GLU C 1 5 ? -22.805 -13.737 -35.577 1.00 31.29 248 GLU C N 1
ATOM 1342 C CA . GLU C 1 5 ? -22.325 -14.321 -34.328 1.00 29.33 248 GLU C CA 1
ATOM 1343 C C . GLU C 1 5 ? -21.004 -15.059 -34.520 1.00 28.54 248 GLU C C 1
ATOM 1344 O O . GLU C 1 5 ? -20.831 -15.803 -35.487 1.00 28.27 248 GLU C O 1
ATOM 1350 N N . PHE C 1 6 ? -20.074 -14.844 -33.593 1.00 27.54 249 PHE C N 1
ATOM 1351 C CA . PHE C 1 6 ? -18.756 -15.469 -33.655 1.00 28.54 249 PHE C CA 1
ATOM 1352 C C . PHE C 1 6 ? -18.494 -16.307 -32.403 1.00 29.32 249 PHE C C 1
ATOM 1353 O O . PHE C 1 6 ? -19.324 -16.356 -31.493 1.00 31.95 249 PHE C O 1
ATOM 1361 N N . ASP C 1 7 ? -17.338 -16.962 -32.364 1.00 27.78 250 ASP C N 1
ATOM 1362 C CA . ASP C 1 7 ? -16.954 -17.781 -31.216 1.00 27.35 250 ASP C CA 1
ATOM 1363 C C . ASP C 1 7 ? -15.562 -17.400 -30.715 1.00 27.23 250 ASP C C 1
ATOM 1364 O O . ASP C 1 7 ? -14.562 -17.985 -31.131 1.00 25.55 250 ASP C O 1
ATOM 1369 N N . PRO C 1 8 ? -15.500 -16.411 -29.810 1.00 26.92 251 PRO C N 1
ATOM 1370 C CA . PRO C 1 8 ? -14.261 -15.822 -29.287 1.00 27.10 251 PRO C CA 1
ATOM 1371 C C . PRO C 1 8 ? -13.281 -16.840 -28.705 1.00 28.50 251 PRO C C 1
ATOM 1372 O O . PRO C 1 8 ? -12.074 -16.589 -28.709 1.00 29.69 251 PRO C O 1
ATOM 1376 N N . ILE C 1 9 ? -13.784 -17.966 -28.211 1.00 27.35 252 ILE C N 1
ATOM 1377 C CA . ILE C 1 9 ? -12.920 -18.967 -27.594 1.00 28.32 252 ILE C CA 1
ATOM 1378 C C . ILE C 1 9 ? -11.900 -19.529 -28.582 1.00 27.64 252 ILE C C 1
ATOM 1379 O O . ILE C 1 9 ? -10.868 -20.064 -28.179 1.00 28.38 252 ILE C O 1
ATOM 1384 N N . LEU C 1 10 ? -12.188 -19.399 -29.874 1.00 27.56 253 LEU C N 1
ATOM 1385 C CA . LEU C 1 10 ? -11.311 -19.932 -30.915 1.00 26.09 253 LEU C CA 1
ATOM 1386 C C . LEU C 1 10 ? -10.024 -19.125 -31.040 1.00 25.64 253 LEU C C 1
ATOM 1387 O O . LEU C 1 10 ? -9.051 -19.579 -31.647 1.00 24.19 253 LEU C O 1
ATOM 1392 N N . LEU C 1 11 ? -10.031 -17.927 -30.464 1.00 27.13 254 LEU C N 1
ATOM 1393 C CA . LEU C 1 11 ? -8.905 -17.004 -30.573 1.00 27.74 254 LEU C CA 1
ATOM 1394 C C . LEU C 1 11 ? -7.957 -17.160 -29.385 1.00 29.63 254 LEU C C 1
ATOM 1395 O O . LEU C 1 11 ? -6.819 -16.689 -29.415 1.00 29.97 254 LEU C O 1
ATOM 1400 N N . ARG C 1 12 ? -8.435 -17.823 -28.337 1.00 29.38 255 ARG C N 1
ATOM 1401 C CA . ARG C 1 12 ? -7.626 -18.069 -27.148 1.00 29.52 255 ARG C CA 1
ATOM 1402 C C . ARG C 1 12 ? -6.409 -18.934 -27.470 1.00 29.39 255 ARG C C 1
ATOM 1403 O O . ARG C 1 12 ? -6.491 -19.843 -28.295 1.00 28.07 255 ARG C O 1
ATOM 1411 N N . PRO C 1 13 ? -5.271 -18.646 -26.821 1.00 28.58 256 PRO C N 1
ATOM 1412 C CA . PRO C 1 13 ? -4.067 -19.467 -26.983 1.00 29.07 256 PRO C CA 1
ATOM 1413 C C . PRO C 1 13 ? -4.300 -20.871 -26.440 1.00 28.99 256 PRO C C 1
ATOM 1414 O O . PRO C 1 13 ? -5.151 -21.053 -25.573 1.00 30.27 256 PRO C O 1
ATOM 1418 N N . VAL C 1 14 ? -3.555 -21.850 -26.939 1.00 29.22 257 VAL C N 1
ATOM 1419 C CA . VAL C 1 14 ? -3.699 -23.221 -26.461 1.00 29.24 257 VAL C CA 1
ATOM 1420 C C . VAL C 1 14 ? -3.384 -23.350 -24.969 1.00 32.01 257 VAL C C 1
ATOM 1421 O O . VAL C 1 14 ? -3.868 -24.266 -24.301 1.00 31.75 257 VAL C O 1
ATOM 1425 N N . ASP C 1 15 ? -2.576 -22.432 -24.447 1.00 33.10 258 ASP C N 1
ATOM 1426 C CA . ASP C 1 15 ? -2.180 -22.480 -23.043 1.00 34.62 258 ASP C CA 1
ATOM 1427 C C . ASP C 1 15 ? -3.359 -22.269 -22.099 1.00 35.35 258 ASP C C 1
ATOM 1428 O O . ASP C 1 15 ? -3.306 -22.660 -20.933 1.00 36.42 258 ASP C O 1
ATOM 1433 N N . ASP C 1 16 ? -4.423 -21.657 -22.608 1.00 33.72 259 ASP C N 1
ATOM 1434 C CA . ASP C 1 16 ? -5.616 -21.421 -21.801 1.00 35.78 259 ASP C CA 1
ATOM 1435 C C . ASP C 1 16 ? -6.373 -22.719 -21.525 1.00 35.48 259 ASP C C 1
ATOM 1436 O O . ASP C 1 16 ? -7.285 -22.752 -20.695 1.00 35.70 259 ASP C O 1
ATOM 1441 N N . LEU C 1 17 ? -5.989 -23.786 -22.221 1.00 35.05 260 LEU C N 1
ATOM 1442 C CA . LEU C 1 17 ? -6.615 -25.090 -22.030 1.00 34.34 260 LEU C CA 1
ATOM 1443 C C . LEU C 1 17 ? -6.054 -25.816 -20.810 1.00 36.14 260 LEU C C 1
ATOM 1444 O O . LEU C 1 17 ? -6.653 -26.770 -20.315 1.00 35.51 260 LEU C O 1
ATOM 1449 N N . GLU C 1 18 ? -4.899 -25.364 -20.336 1.00 35.98 261 GLU C N 1
ATOM 1450 C CA . GLU C 1 18 ? -4.247 -25.991 -19.192 1.00 39.02 261 GLU C CA 1
ATOM 1451 C C . GLU C 1 18 ? -3.895 -27.455 -19.450 1.00 37.33 261 GLU C C 1
ATOM 1452 O O . GLU C 1 18 ? -4.122 -28.316 -18.598 1.00 39.08 261 GLU C O 1
ATOM 1458 N N . LEU C 1 19 ? -3.347 -27.734 -20.627 1.00 35.64 262 LEU C N 1
ATOM 1459 C CA . LEU C 1 19 ? -2.835 -29.062 -20.928 1.00 35.46 262 LEU C CA 1
ATOM 1460 C C . LEU C 1 19 ? -1.518 -29.255 -20.195 1.00 34.07 262 LEU C C 1
ATOM 1461 O O . LEU C 1 19 ? -0.969 -28.302 -19.640 1.00 32.92 262 LEU C O 1
ATOM 1466 N N . THR C 1 20 ? -1.006 -30.481 -20.186 1.00 33.71 263 THR C N 1
ATOM 1467 C CA . THR C 1 20 ? 0.318 -30.707 -19.633 1.00 32.43 263 THR C CA 1
ATOM 1468 C C . THR C 1 20 ? 1.309 -29.910 -20.457 1.00 31.95 263 THR C C 1
ATOM 1469 O O . THR C 1 20 ? 1.080 -29.651 -21.641 1.00 31.16 263 THR C O 1
ATOM 1473 N N . VAL C 1 21 ? 2.400 -29.505 -19.821 1.00 31.29 264 VAL C N 1
ATOM 1474 C CA . VAL C 1 21 ? 3.451 -28.768 -20.501 1.00 30.72 264 VAL C CA 1
ATOM 1475 C C . VAL C 1 21 ? 3.889 -29.519 -21.753 1.00 30.60 264 VAL C C 1
ATOM 1476 O O . VAL C 1 21 ? 4.164 -28.915 -22.788 1.00 30.63 264 VAL C O 1
ATOM 1480 N N . ARG C 1 22 ? 3.934 -30.844 -21.654 1.00 29.91 265 ARG C N 1
ATOM 1481 C CA . ARG C 1 22 ? 4.347 -31.686 -22.771 1.00 30.06 265 ARG C CA 1
ATOM 1482 C C . ARG C 1 22 ? 3.386 -31.593 -23.952 1.00 30.86 265 ARG C C 1
ATOM 1483 O O . ARG C 1 22 ? 3.806 -31.388 -25.093 1.00 30.06 265 ARG C O 1
ATOM 1491 N N . SER C 1 23 ? 2.096 -31.756 -23.676 1.00 30.37 266 SER C N 1
ATOM 1492 C CA . SER C 1 23 ? 1.092 -31.691 -24.731 1.00 29.07 266 SER C CA 1
ATOM 1493 C C . SER C 1 23 ? 1.084 -30.317 -25.389 1.00 28.82 266 SER C C 1
ATOM 1494 O O . SER C 1 23 ? 1.064 -30.211 -26.614 1.00 28.23 266 SER C O 1
ATOM 1497 N N . ALA C 1 24 ? 1.105 -29.271 -24.567 1.00 29.02 267 ALA C N 1
ATOM 1498 C CA . ALA C 1 24 ? 1.117 -27.899 -25.067 1.00 29.74 267 ALA C CA 1
ATOM 1499 C C . ALA C 1 24 ? 2.309 -27.647 -25.987 1.00 30.33 267 ALA C C 1
ATOM 1500 O O . ALA C 1 24 ? 2.152 -27.115 -27.087 1.00 30.96 267 ALA C O 1
ATOM 1502 N N . ASN C 1 25 ? 3.498 -28.028 -25.534 1.00 28.86 268 ASN C N 1
ATOM 1503 C CA . ASN C 1 25 ? 4.701 -27.865 -26.341 1.00 29.42 268 ASN C CA 1
ATOM 1504 C C . ASN C 1 25 ? 4.674 -28.703 -27.623 1.00 30.01 268 ASN C C 1
ATOM 1505 O O . ASN C 1 25 ? 5.154 -28.265 -28.671 1.00 30.59 268 ASN C O 1
ATOM 1510 N N . CYS C 1 26 ? 4.107 -29.904 -27.538 1.00 28.51 269 CYS C N 1
ATOM 1511 C CA . CYS C 1 26 ? 3.952 -30.758 -28.712 1.00 29.65 269 CYS C CA 1
ATOM 1512 C C . CYS C 1 26 ? 3.061 -30.109 -29.767 1.00 29.50 269 CYS C C 1
ATOM 1513 O O . CYS C 1 26 ? 3.350 -30.177 -30.958 1.00 30.30 269 CYS C O 1
ATOM 1516 N N . LEU C 1 27 ? 1.975 -29.484 -29.322 1.00 29.31 270 LEU C N 1
ATOM 1517 C CA . LEU C 1 27 ? 1.049 -28.815 -30.231 1.00 29.01 270 LEU C CA 1
ATOM 1518 C C . LEU C 1 27 ? 1.694 -27.602 -30.900 1.00 27.98 270 LEU C C 1
ATOM 1519 O O . LEU C 1 27 ? 1.588 -27.426 -32.112 1.00 28.02 270 LEU C O 1
ATOM 1535 N N . ALA C 1 29 ? 4.678 -27.122 -31.498 1.00 28.91 272 ALA C N 1
ATOM 1536 C CA . ALA C 1 29 ? 5.674 -27.617 -32.445 1.00 30.78 272 ALA C CA 1
ATOM 1537 C C . ALA C 1 29 ? 5.077 -27.886 -33.828 1.00 30.80 272 ALA C C 1
ATOM 1538 O O . ALA C 1 29 ? 5.793 -27.896 -34.833 1.00 30.62 272 ALA C O 1
ATOM 1540 N N . GLU C 1 30 ? 3.767 -28.114 -33.870 1.00 30.79 273 GLU C N 1
ATOM 1541 C CA . GLU C 1 30 ? 3.071 -28.374 -35.127 1.00 31.61 273 GLU C CA 1
ATOM 1542 C C . GLU C 1 30 ? 2.307 -27.134 -35.583 1.00 31.94 273 GLU C C 1
ATOM 1543 O O . GLU C 1 30 ? 1.350 -27.230 -36.356 1.00 32.61 273 GLU C O 1
ATOM 1549 N N . ALA C 1 31 ? 2.740 -25.975 -35.091 1.00 30.97 274 ALA C N 1
ATOM 1550 C CA . ALA C 1 31 ? 2.121 -24.692 -35.426 1.00 31.23 274 ALA C CA 1
ATOM 1551 C C . ALA C 1 31 ? 0.670 -24.594 -34.957 1.00 27.61 274 ALA C C 1
ATOM 1552 O O . ALA C 1 31 ? -0.138 -23.892 -35.560 1.00 29.04 274 ALA C O 1
ATOM 1554 N N . ILE C 1 32 ? 0.353 -25.298 -33.877 1.00 26.14 275 ILE C N 1
ATOM 1555 C CA . ILE C 1 32 ? -0.969 -25.219 -33.265 1.00 26.42 275 ILE C CA 1
ATOM 1556 C C . ILE C 1 32 ? -0.901 -24.309 -32.042 1.00 26.31 275 ILE C C 1
ATOM 1557 O O . ILE C 1 32 ? -0.638 -24.766 -30.927 1.00 27.40 275 ILE C O 1
ATOM 1562 N N . HIS C 1 33 ? -1.133 -23.018 -32.263 1.00 25.92 276 HIS C N 1
ATOM 1563 C CA . HIS C 1 33 ? -0.899 -22.003 -31.239 1.00 26.51 276 HIS C CA 1
ATOM 1564 C C . HIS C 1 33 ? -2.181 -21.541 -30.557 1.00 26.62 276 HIS C C 1
ATOM 1565 O O . HIS C 1 33 ? -2.152 -21.024 -29.437 1.00 26.69 276 HIS C O 1
ATOM 1572 N N . TYR C 1 34 ? -3.307 -21.717 -31.237 1.00 26.36 277 TYR C N 1
ATOM 1573 C CA . TYR C 1 34 ? -4.581 -21.259 -30.701 1.00 25.78 277 TYR C CA 1
ATOM 1574 C C . TYR C 1 34 ? -5.602 -22.384 -30.642 1.00 25.43 277 TYR C C 1
ATOM 1575 O O . TYR C 1 34 ? -5.435 -23.426 -31.277 1.00 24.37 277 TYR C O 1
ATOM 1584 N N . ILE C 1 35 ? -6.661 -22.165 -29.873 1.00 25.15 278 ILE C N 1
ATOM 1585 C CA . ILE C 1 35 ? -7.710 -23.160 -29.726 1.00 25.64 278 ILE C CA 1
ATOM 1586 C C . ILE C 1 35 ? -8.404 -23.419 -31.060 1.00 24.26 278 ILE C C 1
ATOM 1587 O O . ILE C 1 35 ? -8.891 -24.518 -31.312 1.00 25.08 278 ILE C O 1
ATOM 1592 N N . GLY C 1 36 ? -8.433 -22.405 -31.918 1.00 23.72 279 GLY C N 1
ATOM 1593 C CA . GLY C 1 36 ? -9.009 -22.546 -33.241 1.00 22.78 279 GLY C CA 1
ATOM 1594 C C . GLY C 1 36 ? -8.218 -23.516 -34.096 1.00 22.96 279 GLY C C 1
ATOM 1595 O O . GLY C 1 36 ? -8.793 -24.307 -34.841 1.00 22.63 279 GLY C O 1
ATOM 1596 N N . ASP C 1 37 ? -6.894 -23.446 -33.990 1.00 23.28 280 ASP C N 1
ATOM 1597 C CA . ASP C 1 37 ? -6.016 -24.359 -34.709 1.00 22.08 280 ASP C CA 1
ATOM 1598 C C . ASP C 1 37 ? -6.268 -25.793 -34.270 1.00 23.83 280 ASP C C 1
ATOM 1599 O O . ASP C 1 37 ? -6.413 -26.692 -35.098 1.00 24.55 280 ASP C O 1
ATOM 1604 N N . LEU C 1 38 ? -6.323 -25.996 -32.957 1.00 23.76 281 LEU C N 1
ATOM 1605 C CA . LEU C 1 38 ? -6.435 -27.331 -32.378 1.00 22.70 281 LEU C CA 1
ATOM 1606 C C . LEU C 1 38 ? -7.703 -28.064 -32.803 1.00 23.84 281 LEU C C 1
ATOM 1607 O O . LEU C 1 38 ? -7.634 -29.181 -33.310 1.00 25.98 281 LEU C O 1
ATOM 1612 N N . VAL C 1 39 ? -8.856 -27.433 -32.605 1.00 23.37 282 VAL C N 1
ATOM 1613 C CA . VAL C 1 39 ? -10.132 -28.094 -32.870 1.00 25.48 282 VAL C CA 1
ATOM 1614 C C . VAL C 1 39 ? -10.344 -28.442 -34.343 1.00 26.31 282 VAL C C 1
ATOM 1615 O O . VAL C 1 39 ? -11.236 -29.219 -34.676 1.00 26.97 282 VAL C O 1
ATOM 1619 N N . GLN C 1 40 ? -9.523 -27.878 -35.223 1.00 25.08 283 GLN C N 1
ATOM 1620 C CA . GLN C 1 40 ? -9.629 -28.184 -36.646 1.00 26.29 283 GLN C CA 1
ATOM 1621 C C . GLN C 1 40 ? -8.861 -29.449 -37.025 1.00 26.47 283 GLN C C 1
ATOM 1622 O O . GLN C 1 40 ? -9.131 -30.059 -38.056 1.00 27.11 283 GLN C O 1
ATOM 1628 N N . ARG C 1 41 ? -7.900 -29.837 -36.194 1.00 28.07 284 ARG C N 1
ATOM 1629 C CA A ARG C 1 41 ? -7.128 -31.050 -36.436 0.39 28.81 284 ARG C CA 1
ATOM 1630 C CA B ARG C 1 41 ? -7.127 -31.049 -36.437 0.61 28.85 284 ARG C CA 1
ATOM 1631 C C . ARG C 1 41 ? -7.951 -32.286 -36.088 1.00 29.98 284 ARG C C 1
ATOM 1632 O O . ARG C 1 41 ? -8.848 -32.228 -35.245 1.00 28.37 284 ARG C O 1
ATOM 1647 N N . THR C 1 42 ? -7.647 -33.403 -36.744 1.00 31.71 285 THR C N 1
ATOM 1648 C CA . THR C 1 42 ? -8.326 -34.661 -36.459 1.00 31.28 285 THR C CA 1
ATOM 1649 C C . THR C 1 42 ? -7.443 -35.535 -35.576 1.00 33.00 285 THR C C 1
ATOM 1650 O O . THR C 1 42 ? -6.226 -35.355 -35.529 1.00 34.46 285 THR C O 1
ATOM 1654 N N . GLU C 1 43 ? -8.062 -36.475 -34.871 1.00 34.61 286 GLU C N 1
ATOM 1655 C CA . GLU C 1 43 ? -7.329 -37.392 -34.006 1.00 35.24 286 GLU C CA 1
ATOM 1656 C C . GLU C 1 43 ? -6.277 -38.171 -34.790 1.00 35.47 286 GLU C C 1
ATOM 1657 O O . GLU C 1 43 ? -5.139 -38.310 -34.343 1.00 37.43 286 GLU C O 1
ATOM 1663 N N . VAL C 1 44 ? -6.663 -38.677 -35.958 1.00 35.06 287 VAL C N 1
ATOM 1664 C CA . VAL C 1 44 ? -5.738 -39.420 -36.809 1.00 36.22 287 VAL C CA 1
ATOM 1665 C C . VAL C 1 44 ? -4.530 -38.562 -37.168 1.00 36.60 287 VAL C C 1
ATOM 1666 O O . VAL C 1 44 ? -3.389 -39.022 -37.130 1.00 38.81 287 VAL C O 1
ATOM 1670 N N . GLU C 1 45 ? -4.798 -37.309 -37.515 1.00 36.84 288 GLU C N 1
ATOM 1671 C CA . GLU C 1 45 ? -3.763 -36.363 -37.908 1.00 35.54 288 GLU C CA 1
ATOM 1672 C C . GLU C 1 45 ? -2.797 -36.093 -36.759 1.00 37.80 288 GLU C C 1
ATOM 1673 O O . GLU C 1 45 ? -1.581 -36.042 -36.955 1.00 39.17 288 GLU C O 1
ATOM 1679 N N . LEU C 1 46 ? -3.350 -35.924 -35.560 1.00 35.66 289 LEU C N 1
ATOM 1680 C CA . LEU C 1 46 ? -2.558 -35.608 -34.373 1.00 35.65 289 LEU C CA 1
ATOM 1681 C C . LEU C 1 46 ? -1.671 -36.769 -33.936 1.00 39.22 289 LEU C C 1
ATOM 1682 O O . LEU C 1 46 ? -0.508 -36.574 -33.586 1.00 39.73 289 LEU C O 1
ATOM 1687 N N . LEU C 1 47 ? -2.232 -37.974 -33.936 1.00 40.22 290 LEU C N 1
ATOM 1688 C CA . LEU C 1 47 ? -1.475 -39.171 -33.575 1.00 40.60 290 LEU C CA 1
ATOM 1689 C C . LEU C 1 47 ? -0.346 -39.446 -34.556 1.00 40.88 290 LEU C C 1
ATOM 1690 O O . LEU C 1 47 ? 0.615 -40.141 -34.229 1.00 43.34 290 LEU C O 1
ATOM 1700 N N . THR C 1 49 ? 1.596 -37.291 -35.580 1.00 40.22 292 THR C N 1
ATOM 1701 C CA . THR C 1 49 ? 2.690 -36.379 -35.247 1.00 40.38 292 THR C CA 1
ATOM 1702 C C . THR C 1 49 ? 3.789 -37.063 -34.431 1.00 41.28 292 THR C C 1
ATOM 1703 O O . THR C 1 49 ? 3.530 -38.043 -33.725 1.00 42.09 292 THR C O 1
ATOM 1707 N N . PRO C 1 50 ? 5.022 -36.535 -34.525 1.00 41.10 293 PRO C N 1
ATOM 1708 C CA . PRO C 1 50 ? 6.234 -37.086 -33.903 1.00 39.32 293 PRO C CA 1
ATOM 1709 C C . PRO C 1 50 ? 6.112 -37.429 -32.415 1.00 42.03 293 PRO C C 1
ATOM 1710 O O . PRO C 1 50 ? 6.458 -38.547 -32.018 1.00 42.87 293 PRO C O 1
ATOM 1714 N N . ASN C 1 51 ? 5.644 -36.482 -31.608 1.00 40.09 294 ASN C N 1
ATOM 1715 C CA . ASN C 1 51 ? 5.714 -36.631 -30.156 1.00 37.45 294 ASN C CA 1
ATOM 1716 C C . ASN C 1 51 ? 4.372 -36.717 -29.424 1.00 37.50 294 ASN C C 1
ATOM 1717 O O . ASN C 1 51 ? 4.325 -36.589 -28.200 1.00 37.48 294 ASN C O 1
ATOM 1719 N N . LEU C 1 52 ? 3.289 -36.933 -30.165 1.00 39.37 295 LEU C N 1
ATOM 1720 C CA . LEU C 1 52 ? 1.979 -37.123 -29.546 1.00 39.28 295 LEU C CA 1
ATOM 1721 C C . LEU C 1 52 ? 1.575 -38.594 -29.540 1.00 38.63 295 LEU C C 1
ATOM 1722 O O . LEU C 1 52 ? 1.575 -39.251 -30.582 1.00 38.37 295 LEU C O 1
ATOM 1727 N N . GLY C 1 53 ? 1.234 -39.102 -28.359 1.00 37.88 296 GLY C N 1
ATOM 1728 C CA . GLY C 1 53 ? 0.790 -40.475 -28.210 1.00 37.06 296 GLY C CA 1
ATOM 1729 C C . GLY C 1 53 ? -0.653 -40.540 -27.754 1.00 37.88 296 GLY C C 1
ATOM 1730 O O . GLY C 1 53 ? -1.342 -39.520 -27.715 1.00 37.85 296 GLY C O 1
ATOM 1753 N N . SER C 1 56 ? -1.525 -38.361 -24.526 1.00 36.24 299 SER C N 1
ATOM 1754 C CA . SER C 1 56 ? -1.780 -36.946 -24.784 1.00 35.86 299 SER C CA 1
ATOM 1755 C C . SER C 1 56 ? -3.071 -36.704 -25.566 1.00 35.21 299 SER C C 1
ATOM 1756 O O . SER C 1 56 ? -3.806 -35.757 -25.281 1.00 32.84 299 SER C O 1
ATOM 1759 N N . LEU C 1 57 ? -3.335 -37.554 -26.555 1.00 35.23 300 LEU C N 1
ATOM 1760 C CA . LEU C 1 57 ? -4.584 -37.493 -27.305 1.00 33.86 300 LEU C CA 1
ATOM 1761 C C . LEU C 1 57 ? -5.781 -37.584 -26.370 1.00 34.65 300 LEU C C 1
ATOM 1762 O O . LEU C 1 57 ? -6.728 -36.806 -26.481 1.00 34.46 300 LEU C O 1
ATOM 1767 N N . THR C 1 58 ? -5.734 -38.536 -25.445 1.00 34.97 301 THR C N 1
ATOM 1768 C CA . THR C 1 58 ? -6.813 -38.706 -24.480 1.00 35.35 301 THR C CA 1
ATOM 1769 C C . THR C 1 58 ? -6.959 -37.447 -23.633 1.00 35.77 301 THR C C 1
ATOM 1770 O O . THR C 1 58 ? -8.070 -36.978 -23.387 1.00 36.99 301 THR C O 1
ATOM 1774 N N . GLU C 1 59 ? -5.830 -36.896 -23.198 1.00 34.85 302 GLU C N 1
ATOM 1775 C CA . GLU C 1 59 ? -5.843 -35.666 -22.416 1.00 34.15 302 GLU C CA 1
ATOM 1776 C C . GLU C 1 59 ? -6.485 -34.531 -23.206 1.00 32.11 302 GLU C C 1
ATOM 1777 O O . GLU C 1 59 ? -7.372 -33.844 -22.703 1.00 32.83 302 GLU C O 1
ATOM 1783 N N . ILE C 1 60 ? -6.033 -34.344 -24.444 1.00 33.73 303 ILE C N 1
ATOM 1784 C CA . ILE C 1 60 ? -6.540 -33.278 -25.311 1.00 32.45 303 ILE C CA 1
ATOM 1785 C C . ILE C 1 60 ? -8.040 -33.389 -25.564 1.00 31.68 303 ILE C C 1
ATOM 1786 O O . ILE C 1 60 ? -8.761 -32.394 -25.509 1.00 29.96 303 ILE C O 1
ATOM 1802 N N . ASP C 1 62 ? -10.209 -34.915 -23.740 1.00 36.06 305 ASP C N 1
ATOM 1803 C CA . ASP C 1 62 ? -10.900 -34.694 -22.474 1.00 35.15 305 ASP C CA 1
ATOM 1804 C C . ASP C 1 62 ? -10.970 -33.212 -22.136 1.00 34.41 305 ASP C C 1
ATOM 1805 O O . ASP C 1 62 ? -12.019 -32.708 -21.735 1.00 35.63 305 ASP C O 1
ATOM 1810 N N . VAL C 1 63 ? -9.846 -32.522 -22.305 1.00 32.74 306 VAL C N 1
ATOM 1811 C CA . VAL C 1 63 ? -9.758 -31.092 -22.029 1.00 32.66 306 VAL C CA 1
ATOM 1812 C C . VAL C 1 63 ? -10.688 -30.287 -22.937 1.00 34.17 306 VAL C C 1
ATOM 1813 O O . VAL C 1 63 ? -11.318 -29.324 -22.498 1.00 33.98 306 VAL C O 1
ATOM 1817 N N . LEU C 1 64 ? -10.767 -30.690 -24.203 1.00 32.24 307 LEU C N 1
ATOM 1818 C CA . LEU C 1 64 ? -11.622 -30.016 -25.177 1.00 32.96 307 LEU C CA 1
ATOM 1819 C C . LEU C 1 64 ? -13.099 -30.224 -24.861 1.00 33.34 307 LEU C C 1
ATOM 1820 O O . LEU C 1 64 ? -13.878 -29.269 -24.824 1.00 33.26 307 LEU C O 1
ATOM 1825 N N . ALA C 1 65 ? -13.476 -31.478 -24.634 1.00 32.50 308 ALA C N 1
ATOM 1826 C CA . ALA C 1 65 ? -14.862 -31.815 -24.334 1.00 34.39 308 ALA C CA 1
ATOM 1827 C C . ALA C 1 65 ? -15.363 -31.076 -23.093 1.00 36.14 308 ALA C C 1
ATOM 1828 O O . ALA C 1 65 ? -16.558 -30.800 -22.969 1.00 36.86 308 ALA C O 1
ATOM 1830 N N . SER C 1 66 ? -14.442 -30.750 -22.187 1.00 35.58 309 SER C N 1
ATOM 1831 C CA . SER C 1 66 ? -14.787 -30.055 -20.950 1.00 36.85 309 SER C CA 1
ATOM 1832 C C . SER C 1 66 ? -15.231 -28.623 -21.217 1.00 36.46 309 SER C C 1
ATOM 1833 O O . SER C 1 66 ? -15.814 -27.969 -20.349 1.00 37.66 309 SER C O 1
ATOM 1836 N N . ARG C 1 67 ? -14.945 -28.131 -22.416 1.00 37.94 310 ARG C N 1
ATOM 1837 C CA . ARG C 1 67 ? -15.344 -26.781 -22.787 1.00 35.76 310 ARG C CA 1
ATOM 1838 C C . ARG C 1 67 ? -16.328 -26.792 -23.954 1.00 33.74 310 ARG C C 1
ATOM 1839 O O . ARG C 1 67 ? -16.568 -25.767 -24.581 1.00 36.22 310 ARG C O 1
ATOM 1847 N N . GLY C 1 68 ? -16.905 -27.958 -24.225 1.00 34.25 311 GLY C N 1
ATOM 1848 C CA . GLY C 1 68 ? -17.896 -28.095 -25.275 1.00 32.61 311 GLY C CA 1
ATOM 1849 C C . GLY C 1 68 ? -17.260 -28.134 -26.647 1.00 32.95 311 GLY C C 1
ATOM 1850 O O . GLY C 1 68 ? -17.910 -27.853 -27.655 1.00 31.21 311 GLY C O 1
ATOM 1851 N N . LEU C 1 69 ? -15.980 -28.489 -26.682 1.00 32.37 312 LEU C N 1
ATOM 1852 C CA . LEU C 1 69 ? -15.226 -28.526 -27.928 1.00 30.45 312 LEU C CA 1
ATOM 1853 C C . LEU C 1 69 ? -14.804 -29.946 -28.266 1.00 29.84 312 LEU C C 1
ATOM 1854 O O . LEU C 1 69 ? -14.843 -30.834 -27.418 1.00 32.82 312 LEU C O 1
ATOM 1859 N N . SER C 1 70 ? -14.399 -30.152 -29.512 1.00 29.23 313 SER C N 1
ATOM 1860 C CA . SER C 1 70 ? -13.912 -31.449 -29.952 1.00 28.63 313 SER C CA 1
ATOM 1861 C C . SER C 1 70 ? -12.875 -31.266 -31.047 1.00 28.04 313 SER C C 1
ATOM 1862 O O . SER C 1 70 ? -12.593 -30.143 -31.464 1.00 28.68 313 SER C O 1
ATOM 1865 N N . LEU C 1 71 ? -12.297 -32.371 -31.499 1.00 27.35 314 LEU C N 1
ATOM 1866 C CA . LEU C 1 71 ? -11.401 -32.333 -32.641 1.00 29.13 314 LEU C CA 1
ATOM 1867 C C . LEU C 1 71 ? -12.228 -32.498 -33.904 1.00 28.18 314 LEU C C 1
ATOM 1868 O O . LEU C 1 71 ? -13.403 -32.847 -33.837 1.00 28.93 314 LEU C O 1
ATOM 1873 N N . GLY C 1 72 ? -11.616 -32.238 -35.053 1.00 29.78 315 GLY C N 1
ATOM 1874 C CA . GLY C 1 72 ? -12.307 -32.372 -36.323 1.00 29.49 315 GLY C CA 1
ATOM 1875 C C . GLY C 1 72 ? -13.484 -31.425 -36.456 1.00 32.07 315 GLY C C 1
ATOM 1876 O O . GLY C 1 72 ? -14.481 -31.753 -37.105 1.00 32.96 315 GLY C O 1
ATOM 1877 N N . MET C 1 73 ? -13.371 -30.251 -35.839 1.00 28.56 316 MET C N 1
ATOM 1878 C CA . MET C 1 73 ? -14.408 -29.229 -35.928 1.00 28.04 316 MET C CA 1
ATOM 1879 C C . MET C 1 73 ? -14.203 -28.361 -37.158 1.00 26.67 316 MET C C 1
ATOM 1880 O O . MET C 1 73 ? -13.090 -27.912 -37.425 1.00 28.57 316 MET C O 1
ATOM 1885 N N . ARG C 1 74 ? -15.276 -28.123 -37.905 1.00 26.44 317 ARG C N 1
ATOM 1886 C CA . ARG C 1 74 ? -15.205 -27.242 -39.066 1.00 27.74 317 ARG C CA 1
ATOM 1887 C C . ARG C 1 74 ? -15.483 -25.795 -38.661 1.00 26.26 317 ARG C C 1
ATOM 1888 O O . ARG C 1 74 ? -16.443 -25.503 -37.944 1.00 25.77 317 ARG C O 1
ATOM 1896 N N . LEU C 1 75 ? -14.625 -24.894 -39.122 1.00 24.78 318 LEU C N 1
ATOM 1897 C CA . LEU C 1 75 ? -14.709 -23.492 -38.753 1.00 24.44 318 LEU C CA 1
ATOM 1898 C C . LEU C 1 75 ? -14.950 -22.628 -39.983 1.00 25.53 318 LEU C C 1
ATOM 1899 O O . LEU C 1 75 ? -14.561 -22.989 -41.094 1.00 25.25 318 LEU C O 1
ATOM 1904 N N . GLU C 1 76 ? -15.596 -21.486 -39.787 1.00 24.41 319 GLU C N 1
ATOM 1905 C CA . GLU C 1 76 ? -15.732 -20.514 -40.859 1.00 24.44 319 GLU C CA 1
ATOM 1906 C C . GLU C 1 76 ? -14.921 -19.270 -40.541 1.00 24.15 319 GLU C C 1
ATOM 1907 O O . GLU C 1 76 ? -14.818 -18.863 -39.383 1.00 22.90 319 GLU C O 1
ATOM 1913 N N . ASN C 1 77 ? -14.338 -18.672 -41.572 1.00 22.96 320 ASN C N 1
ATOM 1914 C CA . ASN C 1 77 ? -13.546 -17.468 -41.389 1.00 23.17 320 ASN C CA 1
ATOM 1915 C C . ASN C 1 77 ? -12.388 -17.686 -40.416 1.00 23.99 320 ASN C C 1
ATOM 1916 O O . ASN C 1 77 ? -12.255 -16.963 -39.433 1.00 23.00 320 ASN C O 1
ATOM 1921 N N . TRP C 1 78 ? -11.566 -18.697 -40.673 1.00 22.15 321 TRP C N 1
ATOM 1922 C CA . TRP C 1 78 ? -10.320 -18.853 -39.933 1.00 23.65 321 TRP C CA 1
ATOM 1923 C C . TRP C 1 78 ? -9.186 -18.415 -40.858 1.00 23.17 321 TRP C C 1
ATOM 1924 O O . TRP C 1 78 ? -9.215 -18.725 -42.045 1.00 23.89 321 TRP C O 1
ATOM 1935 N N . PRO C 1 79 ? -8.173 -17.707 -40.327 1.00 24.40 322 PRO C N 1
ATOM 1936 C CA . PRO C 1 79 ? -7.884 -17.408 -38.923 1.00 23.55 322 PRO C CA 1
ATOM 1937 C C . PRO C 1 79 ? -8.469 -16.072 -38.491 1.00 23.88 322 PRO C C 1
ATOM 1938 O O . PRO C 1 79 ? -8.901 -15.307 -39.340 1.00 23.60 322 PRO C O 1
ATOM 1942 N N . PRO C 1 80 ? -8.456 -15.788 -37.180 1.00 24.06 323 PRO C N 1
ATOM 1943 C CA . PRO C 1 80 ? -8.976 -14.545 -36.597 1.00 23.82 323 PRO C CA 1
ATOM 1944 C C . PRO C 1 80 ? -8.493 -13.293 -37.327 1.00 23.89 323 PRO C C 1
ATOM 1945 O O . PRO C 1 80 ? -7.445 -13.322 -37.974 1.00 23.91 323 PRO C O 1
ATOM 1949 N N . ALA C 1 81 ? -9.248 -12.205 -37.197 1.00 23.66 324 ALA C N 1
ATOM 1950 C CA . ALA C 1 81 ? -8.917 -10.938 -37.842 1.00 23.60 324 ALA C CA 1
ATOM 1951 C C . ALA C 1 81 ? -7.723 -10.243 -37.192 1.00 23.72 324 ALA C C 1
ATOM 1952 O O . ALA C 1 81 ? -7.446 -10.432 -36.008 1.00 23.27 324 ALA C O 1
ATOM 1954 N N . SER C 1 82 ? -7.020 -9.431 -37.972 1.00 22.65 325 SER C N 1
ATOM 1955 C CA . SER C 1 82 ? -5.940 -8.622 -37.426 1.00 24.46 325 SER C CA 1
ATOM 1956 C C . SER C 1 82 ? -5.843 -7.288 -38.148 1.00 25.41 325 SER C C 1
ATOM 1957 O O . SER C 1 82 ? -6.451 -7.095 -39.195 1.00 23.83 325 SER C O 1
ATOM 1960 N N . ILE C 1 83 ? -5.083 -6.366 -37.571 1.00 27.22 326 ILE C N 1
ATOM 1961 C CA . ILE C 1 83 ? -4.851 -5.070 -38.189 1.00 27.49 326 ILE C CA 1
ATOM 1962 C C . ILE C 1 83 ? -3.748 -5.175 -39.236 1.00 28.46 326 ILE C C 1
ATOM 1963 O O . ILE C 1 83 ? -2.622 -5.573 -38.928 1.00 28.90 326 ILE C O 1
ATOM 1968 N N . ALA C 1 84 ? -4.082 -4.819 -40.472 1.00 27.69 327 ALA C N 1
ATOM 1969 C CA . ALA C 1 84 ? -3.141 -4.904 -41.580 1.00 28.86 327 ALA C CA 1
ATOM 1970 C C . ALA C 1 84 ? -1.982 -3.935 -41.386 1.00 33.72 327 ALA C C 1
ATOM 1971 O O . ALA C 1 84 ? -2.149 -2.863 -40.801 1.00 33.63 327 ALA C O 1
ATOM 1973 N N . ASP C 1 85 ? -0.806 -4.322 -41.872 1.00 36.57 328 ASP C N 1
ATOM 1974 C CA . ASP C 1 85 ? 0.360 -3.451 -41.825 1.00 38.38 328 ASP C CA 1
ATOM 1975 C C . ASP C 1 85 ? 0.222 -2.409 -42.923 1.00 40.54 328 ASP C C 1
ATOM 1976 O O . ASP C 1 85 ? -0.689 -2.487 -43.749 1.00 38.79 328 ASP C O 1
ATOM 1981 N N . GLU C 1 86 ? 1.125 -1.437 -42.939 1.00 40.27 329 GLU C N 1
ATOM 1982 C CA . GLU C 1 86 ? 1.096 -0.403 -43.967 1.00 39.63 329 GLU C CA 1
ATOM 1983 C C . GLU C 1 86 ? 2.203 -0.619 -45.001 1.00 44.81 329 GLU C C 1
ATOM 1984 O O . GLU C 1 86 ? 2.187 -0.033 -46.085 1.00 45.91 329 GLU C O 1
ATOM 2002 N N . PRO D 1 4 ? 1.452 -16.842 -35.501 1.00 31.97 247 PRO D N 1
ATOM 2003 C CA . PRO D 1 4 ? 0.717 -15.712 -36.074 1.00 30.53 247 PRO D CA 1
ATOM 2004 C C . PRO D 1 4 ? 0.169 -14.798 -34.985 1.00 29.98 247 PRO D C 1
ATOM 2005 O O . PRO D 1 4 ? -0.105 -15.256 -33.875 1.00 28.48 247 PRO D O 1
ATOM 2009 N N . GLU D 1 5 ? 0.007 -13.520 -35.314 1.00 31.05 248 GLU D N 1
ATOM 2010 C CA . GLU D 1 5 ? -0.494 -12.529 -34.365 1.00 29.93 248 GLU D CA 1
ATOM 2011 C C . GLU D 1 5 ? -1.855 -11.975 -34.776 1.00 28.23 248 GLU D C 1
ATOM 2012 O O . GLU D 1 5 ? -2.044 -11.540 -35.913 1.00 27.75 248 GLU D O 1
ATOM 2018 N N . PHE D 1 6 ? -2.798 -11.990 -33.837 1.00 27.93 249 PHE D N 1
ATOM 2019 C CA . PHE D 1 6 ? -4.140 -11.481 -34.081 1.00 28.06 249 PHE D CA 1
ATOM 2020 C C . PHE D 1 6 ? -4.475 -10.379 -33.078 1.00 28.96 249 PHE D C 1
ATOM 2021 O O . PHE D 1 6 ? -3.744 -10.166 -32.110 1.00 30.58 249 PHE D O 1
ATOM 2029 N N . ASP D 1 7 ? -5.581 -9.680 -33.315 1.00 27.52 250 ASP D N 1
ATOM 2030 C CA . ASP D 1 7 ? -5.975 -8.558 -32.470 1.00 27.23 250 ASP D CA 1
ATOM 2031 C C . ASP D 1 7 ? -7.385 -8.757 -31.912 1.00 26.76 250 ASP D C 1
ATOM 2032 O O . ASP D 1 7 ? -8.369 -8.320 -32.510 1.00 25.67 250 ASP D O 1
ATOM 2037 N N . PRO D 1 8 ? -7.474 -9.422 -30.750 1.00 26.92 251 PRO D N 1
ATOM 2038 C CA . PRO D 1 8 ? -8.722 -9.821 -30.084 1.00 26.65 251 PRO D CA 1
ATOM 2039 C C . PRO D 1 8 ? -9.746 -8.693 -29.910 1.00 27.62 251 PRO D C 1
ATOM 2040 O O . PRO D 1 8 ? -10.939 -8.980 -29.884 1.00 27.76 251 PRO D O 1
ATOM 2044 N N . ILE D 1 9 ? -9.299 -7.446 -29.794 1.00 27.14 252 ILE D N 1
ATOM 2045 C CA . ILE D 1 9 ? -10.218 -6.342 -29.537 1.00 27.60 252 ILE D CA 1
ATOM 2046 C C . ILE D 1 9 ? -11.227 -6.172 -30.664 1.00 27.75 252 ILE D C 1
ATOM 2047 O O . ILE D 1 9 ? -12.317 -5.638 -30.450 1.00 28.94 252 ILE D O 1
ATOM 2052 N N . LEU D 1 10 ? -10.858 -6.623 -31.859 1.00 28.10 253 LEU D N 1
ATOM 2053 C CA . LEU D 1 10 ? -11.693 -6.434 -33.031 1.00 25.64 253 LEU D CA 1
ATOM 2054 C C . LEU D 1 10 ? -13.018 -7.173 -32.908 1.00 25.59 253 LEU D C 1
ATOM 2055 O O . LEU D 1 10 ? -14.010 -6.784 -33.520 1.00 25.31 253 LEU D O 1
ATOM 2060 N N . LEU D 1 11 ? -13.036 -8.253 -32.137 1.00 27.22 254 LEU D N 1
ATOM 2061 C CA . LEU D 1 11 ? -14.250 -9.053 -32.040 1.00 27.31 254 LEU D CA 1
ATOM 2062 C C . LEU D 1 11 ? -15.155 -8.656 -30.875 1.00 29.72 254 LEU D C 1
ATOM 2063 O O . LEU D 1 11 ? -16.260 -9.187 -30.729 1.00 28.94 254 LEU D O 1
ATOM 2068 N N . ARG D 1 12 ? -14.685 -7.726 -30.049 1.00 28.91 255 ARG D N 1
ATOM 2069 C CA . ARG D 1 12 ? -15.501 -7.216 -28.957 1.00 28.58 255 ARG D CA 1
ATOM 2070 C C . ARG D 1 12 ? -16.616 -6.324 -29.494 1.00 29.10 255 ARG D C 1
ATOM 2071 O O . ARG D 1 12 ? -16.403 -5.572 -30.443 1.00 27.78 255 ARG D O 1
ATOM 2079 N N . PRO D 1 13 ? -17.818 -6.418 -28.896 1.00 28.89 256 PRO D N 1
ATOM 2080 C CA . PRO D 1 13 ? -18.983 -5.625 -29.316 1.00 28.43 256 PRO D CA 1
ATOM 2081 C C . PRO D 1 13 ? -18.736 -4.125 -29.167 1.00 29.37 256 PRO D C 1
ATOM 2082 O O . PRO D 1 13 ? -17.860 -3.729 -28.395 1.00 28.57 256 PRO D O 1
ATOM 2086 N N . VAL D 1 14 ? -19.498 -3.307 -29.894 1.00 29.33 257 VAL D N 1
ATOM 2087 C CA . VAL D 1 14 ? -19.332 -1.853 -29.845 1.00 29.73 257 VAL D CA 1
ATOM 2088 C C . VAL D 1 14 ? -19.708 -1.270 -28.481 1.00 31.93 257 VAL D C 1
ATOM 2089 O O . VAL D 1 14 ? -19.283 -0.167 -28.134 1.00 31.46 257 VAL D O 1
ATOM 2093 N N . ASP D 1 15 ? -20.502 -2.011 -27.712 1.00 32.62 258 ASP D N 1
ATOM 2094 C CA . ASP D 1 15 ? -20.885 -1.570 -26.372 1.00 34.56 258 ASP D CA 1
ATOM 2095 C C . ASP D 1 15 ? -19.680 -1.468 -25.443 1.00 35.51 258 ASP D C 1
ATOM 2096 O O . ASP D 1 15 ? -19.691 -0.701 -24.479 1.00 35.68 258 ASP D O 1
ATOM 2101 N N . ASP D 1 16 ? -18.641 -2.244 -25.739 1.00 34.19 259 ASP D N 1
ATOM 2102 C CA . ASP D 1 16 ? -17.426 -2.234 -24.931 1.00 35.40 259 ASP D CA 1
ATOM 2103 C C . ASP D 1 16 ? -16.707 -0.894 -25.032 1.00 34.43 259 ASP D C 1
ATOM 2104 O O . ASP D 1 16 ? -15.835 -0.582 -24.223 1.00 35.13 259 ASP D O 1
ATOM 2109 N N . LEU D 1 17 ? -17.083 -0.104 -26.031 1.00 34.05 260 LEU D N 1
ATOM 2110 C CA . LEU D 1 17 ? -16.487 1.207 -26.243 1.00 33.52 260 LEU D CA 1
ATOM 2111 C C . LEU D 1 17 ? -17.059 2.235 -25.274 1.00 36.49 260 LEU D C 1
ATOM 2112 O O . LEU D 1 17 ? -16.426 3.251 -24.985 1.00 36.52 260 LEU D O 1
ATOM 2117 N N . GLU D 1 18 ? -18.260 1.961 -24.775 1.00 36.72 261 GLU D N 1
ATOM 2118 C CA . GLU D 1 18 ? -18.932 2.867 -23.852 1.00 40.02 261 GLU D CA 1
ATOM 2119 C C . GLU D 1 18 ? -19.184 4.221 -24.507 1.00 37.57 261 GLU D C 1
ATOM 2120 O O . GLU D 1 18 ? -18.860 5.271 -23.947 1.00 40.08 261 GLU D O 1
ATOM 2122 N N . LEU D 1 19 ? -19.752 4.186 -25.707 1.00 36.58 262 LEU D N 1
ATOM 2123 C CA . LEU D 1 19 ? -20.168 5.402 -26.389 1.00 36.90 262 LEU D CA 1
ATOM 2124 C C . LEU D 1 19 ? -21.477 5.876 -25.776 1.00 34.28 262 LEU D C 1
ATOM 2125 O O . LEU D 1 19 ? -22.040 5.212 -24.907 1.00 32.82 262 LEU D O 1
ATOM 2130 N N . THR D 1 20 ? -21.963 7.023 -26.233 1.00 34.30 263 THR D N 1
ATOM 2131 C CA . THR D 1 20 ? -23.287 7.478 -25.841 1.00 32.92 263 THR D CA 1
ATOM 2132 C C . THR D 1 20 ? -24.322 6.481 -26.345 1.00 33.10 263 THR D C 1
ATOM 2133 O O . THR D 1 20 ? -24.135 5.846 -27.387 1.00 32.92 263 THR D O 1
ATOM 2137 N N . VAL D 1 21 ? -25.406 6.346 -25.592 1.00 32.58 264 VAL D N 1
ATOM 2138 C CA . VAL D 1 21 ? -26.487 5.438 -25.937 1.00 31.24 264 VAL D CA 1
ATOM 2139 C C . VAL D 1 21 ? -26.942 5.640 -27.377 1.00 30.40 264 VAL D C 1
ATOM 2140 O O . VAL D 1 21 ? -27.182 4.674 -28.097 1.00 31.14 264 VAL D O 1
ATOM 2144 N N . ARG D 1 22 ? -27.050 6.896 -27.799 1.00 30.44 265 ARG D N 1
ATOM 2145 C CA . ARG D 1 22 ? -27.541 7.185 -29.141 1.00 30.05 265 ARG D CA 1
ATOM 2146 C C . ARG D 1 22 ? -26.517 6.898 -30.238 1.00 30.54 265 ARG D C 1
ATOM 2147 O O . ARG D 1 22 ? -26.890 6.512 -31.346 1.00 31.74 265 ARG D O 1
ATOM 2155 N N . SER D 1 23 ? -25.235 7.087 -29.941 1.00 30.84 266 SER D N 1
ATOM 2156 C CA . SER D 1 23 ? -24.194 6.752 -30.907 1.00 29.72 266 SER D CA 1
ATOM 2157 C C . SER D 1 23 ? -24.117 5.240 -31.109 1.00 29.29 266 SER D C 1
ATOM 2158 O O . SER D 1 23 ? -24.016 4.761 -32.240 1.00 29.44 266 SER D O 1
ATOM 2161 N N . ALA D 1 24 ? -24.178 4.495 -30.010 1.00 28.85 267 ALA D N 1
ATOM 2162 C CA . ALA D 1 24 ? -24.181 3.040 -30.078 1.00 30.17 267 ALA D CA 1
ATOM 2163 C C . ALA D 1 24 ? -25.355 2.545 -30.919 1.00 31.01 267 ALA D C 1
ATOM 2164 O O . ALA D 1 24 ? -25.184 1.705 -31.806 1.00 31.66 267 ALA D O 1
ATOM 2166 N N . ASN D 1 25 ? -26.545 3.068 -30.635 1.00 30.48 268 ASN D N 1
ATOM 2167 C CA . ASN D 1 25 ? -27.735 2.737 -31.413 1.00 29.62 268 ASN D CA 1
ATOM 2168 C C . ASN D 1 25 ? -27.556 3.032 -32.897 1.00 30.51 268 ASN D C 1
ATOM 2169 O O . ASN D 1 25 ? -27.913 2.218 -33.748 1.00 31.11 268 ASN D O 1
ATOM 2174 N N . CYS D 1 26 ? -27.009 4.201 -33.210 1.00 28.78 269 CYS D N 1
ATOM 2175 C CA . CYS D 1 26 ? -26.838 4.596 -34.604 1.00 30.22 269 CYS D CA 1
ATOM 2176 C C . CYS D 1 26 ? -25.912 3.640 -35.344 1.00 29.38 269 CYS D C 1
ATOM 2177 O O . CYS D 1 26 ? -26.184 3.257 -36.482 1.00 30.57 269 CYS D O 1
ATOM 2180 N N . LEU D 1 27 ? -24.822 3.251 -34.693 1.00 28.97 270 LEU D N 1
ATOM 2181 C CA . LEU D 1 27 ? -23.881 2.309 -35.290 1.00 29.39 270 LEU D CA 1
ATOM 2182 C C . LEU D 1 27 ? -24.553 0.983 -35.633 1.00 28.29 270 LEU D C 1
ATOM 2183 O O . LEU D 1 27 ? -24.404 0.473 -36.742 1.00 28.48 270 LEU D O 1
ATOM 2199 N N . ALA D 1 29 ? -27.657 0.278 -36.118 1.00 29.54 272 ALA D N 1
ATOM 2200 C CA . ALA D 1 29 ? -28.616 0.428 -37.208 1.00 30.68 272 ALA D CA 1
ATOM 2201 C C . ALA D 1 29 ? -27.909 0.360 -38.556 1.00 30.35 272 ALA D C 1
ATOM 2202 O O . ALA D 1 29 ? -28.535 0.087 -39.580 1.00 30.76 272 ALA D O 1
ATOM 2204 N N . GLU D 1 30 ? -26.605 0.614 -38.548 1.00 30.36 273 GLU D N 1
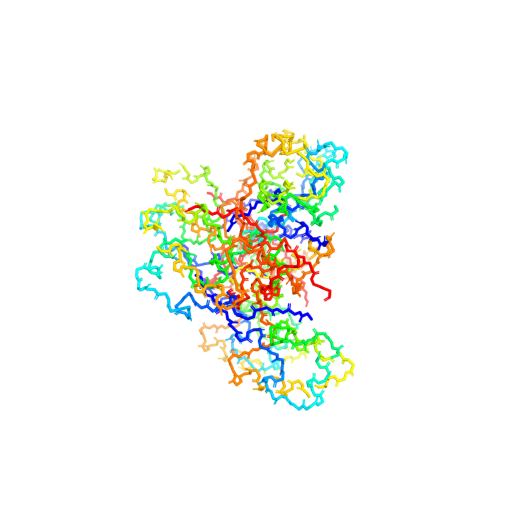ATOM 2205 C CA . GLU D 1 30 ? -25.793 0.528 -39.755 1.00 31.10 273 GLU D CA 1
ATOM 2206 C C . GLU D 1 30 ? -25.079 -0.821 -39.841 1.00 31.13 273 GLU D C 1
ATOM 2207 O O . GLU D 1 30 ? -24.114 -0.977 -40.591 1.00 32.57 273 GLU D O 1
ATOM 2213 N N . ALA D 1 31 ? -25.559 -1.788 -39.065 1.00 30.01 274 ALA D N 1
ATOM 2214 C CA . ALA D 1 31 ? -24.976 -3.127 -39.038 1.00 30.18 274 ALA D CA 1
ATOM 2215 C C . ALA D 1 31 ? -23.546 -3.130 -38.499 1.00 27.70 274 ALA D C 1
ATOM 2216 O O . ALA D 1 31 ? -22.756 -4.019 -38.812 1.00 29.50 274 ALA D O 1
ATOM 2218 N N . ILE D 1 32 ? -23.224 -2.127 -37.691 1.00 27.32 275 ILE D N 1
ATOM 2219 C CA . ILE D 1 32 ? -21.926 -2.050 -37.036 1.00 27.01 275 ILE D CA 1
ATOM 2220 C C . ILE D 1 32 ? -22.067 -2.545 -35.599 1.00 27.48 275 ILE D C 1
ATOM 2221 O O . ILE D 1 32 ? -22.383 -1.769 -34.698 1.00 27.40 275 ILE D O 1
ATOM 2226 N N . HIS D 1 33 ? -21.835 -3.841 -35.395 1.00 27.33 276 HIS D N 1
ATOM 2227 C CA . HIS D 1 33 ? -22.079 -4.487 -34.103 1.00 27.10 276 HIS D CA 1
ATOM 2228 C C . HIS D 1 33 ? -20.818 -4.739 -33.276 1.00 26.27 276 HIS D C 1
ATOM 2229 O O . HIS D 1 33 ? -20.895 -4.943 -32.066 1.00 27.06 276 HIS D O 1
ATOM 2236 N N . TYR D 1 34 ? -19.665 -4.743 -33.932 1.00 27.30 277 TYR D N 1
ATOM 2237 C CA . TYR D 1 34 ? -18.409 -5.046 -33.256 1.00 25.71 277 TYR D CA 1
ATOM 2238 C C . TYR D 1 34 ? -17.350 -3.992 -33.559 1.00 25.42 277 TYR D C 1
ATOM 2239 O O . TYR D 1 34 ? -17.458 -3.247 -34.535 1.00 23.44 277 TYR D O 1
ATOM 2248 N N . ILE D 1 35 ? -16.329 -3.932 -32.711 1.00 25.51 278 ILE D N 1
ATOM 2249 C CA . ILE D 1 35 ? -15.259 -2.953 -32.865 1.00 25.49 278 ILE D CA 1
ATOM 2250 C C . ILE D 1 35 ? -14.585 -3.075 -34.233 1.00 24.32 278 ILE D C 1
ATOM 2251 O O . ILE D 1 35 ? -14.181 -2.076 -34.830 1.00 25.76 278 ILE D O 1
ATOM 2256 N N . GLY D 1 36 ? -14.488 -4.301 -34.734 1.00 23.85 279 GLY D N 1
ATOM 2257 C CA . GLY D 1 36 ? -13.905 -4.548 -36.041 1.00 23.27 279 GLY D CA 1
ATOM 2258 C C . GLY D 1 36 ? -14.731 -3.991 -37.187 1.00 24.04 279 GLY D C 1
ATOM 2259 O O . GLY D 1 36 ? -14.182 -3.591 -38.215 1.00 23.27 279 GLY D O 1
ATOM 2260 N N . ASP D 1 37 ? -16.052 -3.981 -37.024 1.00 23.62 280 ASP D N 1
ATOM 2261 C CA . ASP D 1 37 ? -16.936 -3.367 -38.012 1.00 23.31 280 ASP D CA 1
ATOM 2262 C C . ASP D 1 37 ? -16.691 -1.859 -38.078 1.00 24.17 280 ASP D C 1
ATOM 2263 O O . ASP D 1 37 ? -16.650 -1.268 -39.157 1.00 25.85 280 ASP D O 1
ATOM 2268 N N . LEU D 1 38 ? -16.518 -1.247 -36.911 1.00 25.02 281 LEU D N 1
ATOM 2269 C CA . LEU D 1 38 ? -16.437 0.207 -36.798 1.00 23.21 281 LEU D CA 1
ATOM 2270 C C . LEU D 1 38 ? -15.152 0.810 -37.366 1.00 23.89 281 LEU D C 1
ATOM 2271 O O . LEU D 1 38 ? -15.206 1.755 -38.149 1.00 26.77 281 LEU D O 1
ATOM 2276 N N . VAL D 1 39 ? -14.001 0.272 -36.972 1.00 23.88 282 VAL D N 1
ATOM 2277 C CA . VAL D 1 39 ? -12.720 0.826 -37.409 1.00 24.62 282 VAL D CA 1
ATOM 2278 C C . VAL D 1 39 ? -12.537 0.779 -38.926 1.00 26.17 282 VAL D C 1
ATOM 2279 O O . VAL D 1 39 ? -11.753 1.544 -39.483 1.00 27.00 282 VAL D O 1
ATOM 2283 N N . GLN D 1 40 ? -13.262 -0.116 -39.590 1.00 25.75 283 GLN D N 1
ATOM 2284 C CA . GLN D 1 40 ? -13.163 -0.255 -41.040 1.00 26.27 283 GLN D CA 1
ATOM 2285 C C . GLN D 1 40 ? -13.889 0.861 -41.789 1.00 27.44 283 GLN D C 1
ATOM 2286 O O . GLN D 1 40 ? -13.543 1.176 -42.928 1.00 28.14 283 GLN D O 1
ATOM 2292 N N . ARG D 1 41 ? -14.898 1.447 -41.153 1.00 28.80 284 ARG D N 1
ATOM 2293 C CA A ARG D 1 41 ? -15.661 2.529 -41.766 0.57 29.00 284 ARG D CA 1
ATOM 2294 C CA B ARG D 1 41 ? -15.663 2.528 -41.765 0.43 28.98 284 ARG D CA 1
ATOM 2295 C C . ARG D 1 41 ? -14.849 3.817 -41.785 1.00 29.57 284 ARG D C 1
ATOM 2296 O O . ARG D 1 41 ? -13.961 4.010 -40.958 1.00 30.03 284 ARG D O 1
ATOM 2311 N N . THR D 1 42 ? -15.156 4.695 -42.734 1.00 31.15 285 THR D N 1
ATOM 2312 C CA . THR D 1 42 ? -14.482 5.986 -42.821 1.00 31.65 285 THR D CA 1
ATOM 2313 C C . THR D 1 42 ? -15.358 7.075 -42.208 1.00 33.31 285 THR D C 1
ATOM 2314 O O . THR D 1 42 ? -16.577 6.919 -42.104 1.00 33.64 285 THR D O 1
ATOM 2318 N N . GLU D 1 43 ? -14.736 8.174 -41.796 1.00 32.97 286 GLU D N 1
ATOM 2319 C CA . GLU D 1 43 ? -15.476 9.280 -41.206 1.00 35.32 286 GLU D CA 1
ATOM 2320 C C . GLU D 1 43 ? -16.449 9.869 -42.221 1.00 35.74 286 GLU D C 1
ATOM 2321 O O . GLU D 1 43 ? -17.584 10.201 -41.885 1.00 36.64 286 GLU D O 1
ATOM 2327 N N . VAL D 1 44 ? -15.995 9.989 -43.465 1.00 36.63 287 VAL D N 1
ATOM 2328 C CA . VAL D 1 44 ? -16.844 10.452 -44.556 1.00 36.52 287 VAL D CA 1
ATOM 2329 C C . VAL D 1 44 ? -18.036 9.522 -44.736 1.00 36.50 287 VAL D C 1
ATOM 2330 O O . VAL D 1 44 ? -19.157 9.964 -44.976 1.00 39.65 287 VAL D O 1
ATOM 2334 N N . GLU D 1 45 ? -17.775 8.227 -44.612 1.00 36.45 288 GLU D N 1
ATOM 2335 C CA . GLU D 1 45 ? -18.798 7.203 -44.768 1.00 36.08 288 GLU D CA 1
ATOM 2336 C C . GLU D 1 45 ? -19.854 7.276 -43.668 1.00 37.12 288 GLU D C 1
ATOM 2337 O O . GLU D 1 45 ? -21.051 7.165 -43.936 1.00 38.14 288 GLU D O 1
ATOM 2343 N N . LEU D 1 46 ? -19.406 7.458 -42.429 1.00 36.32 289 LEU D N 1
ATOM 2344 C CA . LEU D 1 46 ? -20.315 7.502 -41.287 1.00 35.70 289 LEU D CA 1
ATOM 2345 C C . LEU D 1 46 ? -21.106 8.806 -41.225 1.00 38.42 289 LEU D C 1
ATOM 2346 O O . LEU D 1 46 ? -22.269 8.812 -40.827 1.00 38.16 289 LEU D O 1
ATOM 2351 N N . LEU D 1 47 ? -20.474 9.906 -41.622 1.00 39.36 290 LEU D N 1
ATOM 2352 C CA . LEU D 1 47 ? -21.136 11.206 -41.625 1.00 40.57 290 LEU D CA 1
ATOM 2353 C C . LEU D 1 47 ? -22.296 11.249 -42.616 1.00 40.81 290 LEU D C 1
ATOM 2354 O O . LEU D 1 47 ? -23.220 12.051 -42.467 1.00 42.64 290 LEU D O 1
ATOM 2370 N N . THR D 1 49 ? -24.330 8.813 -43.059 1.00 40.09 292 THR D N 1
ATOM 2371 C CA . THR D 1 49 ? -25.434 8.032 -42.504 1.00 40.12 292 THR D CA 1
ATOM 2372 C C . THR D 1 49 ? -26.466 8.975 -41.888 1.00 40.10 292 THR D C 1
ATOM 2373 O O . THR D 1 49 ? -26.123 10.083 -41.474 1.00 42.03 292 THR D O 1
ATOM 2377 N N . PRO D 1 50 ? -27.736 8.540 -41.833 1.00 39.87 293 PRO D N 1
ATOM 2378 C CA . PRO D 1 50 ? -28.849 9.420 -41.453 1.00 38.45 293 PRO D CA 1
ATOM 2379 C C . PRO D 1 50 ? -28.714 10.079 -40.079 1.00 40.78 293 PRO D C 1
ATOM 2380 O O . PRO D 1 50 ? -28.980 11.274 -39.953 1.00 42.79 293 PRO D O 1
ATOM 2384 N N . ASN D 1 51 ? -28.298 9.323 -39.071 1.00 38.84 294 ASN D N 1
ATOM 2385 C CA . ASN D 1 51 ? -28.391 9.801 -37.695 1.00 36.73 294 ASN D CA 1
ATOM 2386 C C . ASN D 1 51 ? -27.075 10.249 -37.055 1.00 37.47 294 ASN D C 1
ATOM 2387 O O . ASN D 1 51 ? -27.058 10.668 -35.897 1.00 38.32 294 ASN D O 1
ATOM 2392 N N . LEU D 1 52 ? -25.976 10.157 -37.798 1.00 39.48 295 LEU D N 1
ATOM 2393 C CA . LEU D 1 52 ? -24.664 10.514 -37.256 1.00 38.99 295 LEU D CA 1
ATOM 2394 C C . LEU D 1 52 ? -24.188 11.885 -37.724 1.00 38.76 295 LEU D C 1
ATOM 2395 O O . LEU D 1 52 ? -24.080 12.139 -38.926 1.00 38.08 295 LEU D O 1
ATOM 2400 N N . GLY D 1 53 ? -23.901 12.756 -36.760 1.00 38.00 296 GLY D N 1
ATOM 2401 C CA . GLY D 1 53 ? -23.392 14.087 -37.036 1.00 37.28 296 GLY D CA 1
ATOM 2402 C C . GLY D 1 53 ? -21.996 14.269 -36.471 1.00 38.54 296 GLY D C 1
ATOM 2403 O O . GLY D 1 53 ? -21.388 13.314 -35.988 1.00 38.09 296 GLY D O 1
ATOM 2420 N N . SER D 1 56 ? -21.394 13.242 -32.738 1.00 37.04 299 SER D N 1
ATOM 2421 C CA . SER D 1 56 ? -21.160 11.816 -32.556 1.00 35.88 299 SER D CA 1
ATOM 2422 C C . SER D 1 56 ? -19.830 11.363 -33.157 1.00 34.93 299 SER D C 1
ATOM 2423 O O . SER D 1 56 ? -19.138 10.527 -32.580 1.00 33.31 299 SER D O 1
ATOM 2426 N N . LEU D 1 57 ? -19.479 11.909 -34.319 1.00 35.57 300 LEU D N 1
ATOM 2427 C CA . LEU D 1 57 ? -18.233 11.539 -34.988 1.00 34.64 300 LEU D CA 1
ATOM 2428 C C . LEU D 1 57 ? -17.014 11.936 -34.164 1.00 35.30 300 LEU D C 1
ATOM 2429 O O . LEU D 1 57 ? -16.041 11.185 -34.072 1.00 35.69 300 LEU D O 1
ATOM 2434 N N . THR D 1 58 ? -17.068 13.118 -33.561 1.00 35.40 301 THR D N 1
ATOM 2435 C CA . THR D 1 58 ? -15.958 13.589 -32.747 1.00 35.82 301 THR D CA 1
ATOM 2436 C C . THR D 1 58 ? -15.823 12.706 -31.515 1.00 36.18 301 THR D C 1
ATOM 2437 O O . THR D 1 58 ? -14.718 12.423 -31.048 1.00 37.72 301 THR D O 1
ATOM 2441 N N . GLU D 1 59 ? -16.963 12.268 -30.997 1.00 34.91 302 GLU D N 1
ATOM 2442 C CA . GLU D 1 59 ? -17.001 11.379 -29.849 1.00 33.90 302 GLU D CA 1
ATOM 2443 C C . GLU D 1 59 ? -16.398 10.016 -30.186 1.00 32.48 302 GLU D C 1
ATOM 2444 O O . GLU D 1 59 ? -15.536 9.510 -29.466 1.00 32.85 302 GLU D O 1
ATOM 2450 N N . ILE D 1 60 ? -16.852 9.429 -31.288 1.00 33.19 303 ILE D N 1
ATOM 2451 C CA . ILE D 1 60 ? -16.403 8.100 -31.692 1.00 32.04 303 ILE D CA 1
ATOM 2452 C C . ILE D 1 60 ? -14.896 8.049 -31.954 1.00 32.50 303 ILE D C 1
ATOM 2453 O O . ILE D 1 60 ? -14.222 7.113 -31.530 1.00 30.70 303 ILE D O 1
ATOM 2469 N N . ASP D 1 62 ? -12.674 9.907 -30.656 1.00 35.98 305 ASP D N 1
ATOM 2470 C CA . ASP D 1 62 ? -11.966 10.068 -29.386 1.00 35.43 305 ASP D CA 1
ATOM 2471 C C . ASP D 1 62 ? -11.976 8.792 -28.548 1.00 34.82 305 ASP D C 1
ATOM 2472 O O . ASP D 1 62 ? -10.985 8.460 -27.894 1.00 34.44 305 ASP D O 1
ATOM 2477 N N . VAL D 1 63 ? -13.100 8.084 -28.567 1.00 33.37 306 VAL D N 1
ATOM 2478 C CA . VAL D 1 63 ? -13.220 6.832 -27.833 1.00 32.69 306 VAL D CA 1
ATOM 2479 C C . VAL D 1 63 ? -12.341 5.760 -28.470 1.00 34.02 306 VAL D C 1
ATOM 2480 O O . VAL D 1 63 ? -11.803 4.895 -27.780 1.00 34.96 306 VAL D O 1
ATOM 2484 N N . LEU D 1 64 ? -12.195 5.822 -29.789 1.00 31.45 307 LEU D N 1
ATOM 2485 C CA . LEU D 1 64 ? -11.333 4.886 -30.499 1.00 31.87 307 LEU D CA 1
ATOM 2486 C C . LEU D 1 64 ? -9.857 5.166 -30.217 1.00 32.83 307 LEU D C 1
ATOM 2487 O O . LEU D 1 64 ? -9.086 4.243 -29.958 1.00 32.48 307 LEU D O 1
ATOM 2492 N N . ALA D 1 65 ? -9.475 6.441 -30.267 1.00 31.57 308 ALA D N 1
ATOM 2493 C CA . ALA D 1 65 ? -8.092 6.842 -30.043 1.00 33.36 308 ALA D CA 1
ATOM 2494 C C . ALA D 1 65 ? -7.639 6.435 -28.649 1.00 35.35 308 ALA D C 1
ATOM 2495 O O . ALA D 1 65 ? -6.469 6.123 -28.433 1.00 35.88 308 ALA D O 1
ATOM 2497 N N . SER D 1 66 ? -8.575 6.424 -27.704 1.00 35.20 309 SER D N 1
ATOM 2498 C CA . SER D 1 66 ? -8.259 6.048 -26.328 1.00 36.54 309 SER D CA 1
ATOM 2499 C C . SER D 1 66 ? -7.782 4.598 -26.269 1.00 35.77 309 SER D C 1
ATOM 2500 O O . SER D 1 66 ? -7.172 4.163 -25.288 1.00 34.41 309 SER D O 1
ATOM 2503 N N . ARG D 1 67 ? -8.100 3.850 -27.322 1.00 37.66 310 ARG D N 1
ATOM 2504 C CA . ARG D 1 67 ? -7.765 2.434 -27.419 1.00 35.29 310 ARG D CA 1
ATOM 2505 C C . ARG D 1 67 ? -6.649 2.217 -28.445 1.00 33.76 310 ARG D C 1
ATOM 2506 O O . ARG D 1 67 ? -6.316 1.077 -28.769 1.00 35.25 310 ARG D O 1
ATOM 2514 N N . GLY D 1 68 ? -6.077 3.305 -28.957 1.00 34.89 311 GLY D N 1
ATOM 2515 C CA . GLY D 1 68 ? -5.048 3.211 -29.979 1.00 32.58 311 GLY D CA 1
ATOM 2516 C C . GLY D 1 68 ? -5.639 2.825 -31.318 1.00 32.20 311 GLY D C 1
ATOM 2517 O O . GLY D 1 68 ? -4.932 2.374 -32.215 1.00 31.28 311 GLY D O 1
ATOM 2518 N N . LEU D 1 69 ? -6.949 2.995 -31.446 1.00 31.65 312 LEU D N 1
ATOM 2519 C CA . LEU D 1 69 ? -7.641 2.663 -32.679 1.00 29.87 312 LEU D CA 1
ATOM 2520 C C . LEU D 1 69 ? -8.020 3.926 -33.438 1.00 29.56 312 LEU D C 1
ATOM 2521 O O . LEU D 1 69 ? -7.896 5.039 -32.924 1.00 31.87 312 LEU D O 1
ATOM 2526 N N . SER D 1 70 ? -8.481 3.743 -34.667 1.00 28.55 313 SER D N 1
ATOM 2527 C CA . SER D 1 70 ? -8.953 4.852 -35.481 1.00 28.54 313 SER D CA 1
ATOM 2528 C C . SER D 1 70 ? -9.970 4.362 -36.499 1.00 27.99 313 SER D C 1
ATOM 2529 O O . SER D 1 70 ? -10.262 3.169 -36.572 1.00 28.97 313 SER D O 1
ATOM 2532 N N . LEU D 1 71 ? -10.522 5.290 -37.270 1.00 27.33 314 LEU D N 1
ATOM 2533 C CA . LEU D 1 71 ? -11.420 4.933 -38.355 1.00 28.64 314 LEU D CA 1
ATOM 2534 C C . LEU D 1 71 ? -10.599 4.691 -39.612 1.00 28.61 314 LEU D C 1
ATOM 2535 O O . LEU D 1 71 ? -9.451 5.128 -39.702 1.00 29.46 314 LEU D O 1
ATOM 2540 N N . GLY D 1 72 ? -11.182 3.981 -40.573 1.00 29.53 315 GLY D N 1
ATOM 2541 C CA . GLY D 1 72 ? -10.508 3.693 -41.826 1.00 29.70 315 GLY D CA 1
ATOM 2542 C C . GLY D 1 72 ? -9.312 2.767 -41.693 1.00 31.50 315 GLY D C 1
ATOM 2543 O O . GLY D 1 72 ? -8.374 2.844 -42.488 1.00 32.26 315 GLY D O 1
ATOM 2544 N N . MET D 1 73 ? -9.339 1.893 -40.689 1.00 27.92 316 MET D N 1
ATOM 2545 C CA . MET D 1 73 ? -8.294 0.885 -40.533 1.00 28.06 316 MET D CA 1
ATOM 2546 C C . MET D 1 73 ? -8.589 -0.321 -41.416 1.00 27.42 316 MET D C 1
ATOM 2547 O O . MET D 1 73 ? -9.704 -0.848 -41.409 1.00 28.07 316 MET D O 1
ATOM 2552 N N . ARG D 1 74 ? -7.597 -0.761 -42.182 1.00 27.32 317 ARG D N 1
ATOM 2553 C CA . ARG D 1 74 ? -7.765 -1.981 -42.955 1.00 27.26 317 ARG D CA 1
ATOM 2554 C C . ARG D 1 74 ? -7.406 -3.179 -42.091 1.00 25.53 317 ARG D C 1
ATOM 2555 O O . ARG D 1 74 ? -6.393 -3.179 -41.390 1.00 25.80 317 ARG D O 1
ATOM 2563 N N . LEU D 1 75 ? -8.259 -4.193 -42.132 1.00 25.81 318 LEU D N 1
ATOM 2564 C CA . LEU D 1 75 ? -8.046 -5.400 -41.353 1.00 25.28 318 LEU D CA 1
ATOM 2565 C C . LEU D 1 75 ? -7.742 -6.569 -42.275 1.00 25.50 318 LEU D C 1
ATOM 2566 O O . LEU D 1 75 ? -8.081 -6.547 -43.457 1.00 25.05 318 LEU D O 1
ATOM 2571 N N . GLU D 1 76 ? -7.090 -7.587 -41.729 1.00 24.56 319 GLU D N 1
ATOM 2572 C CA . GLU D 1 76 ? -6.861 -8.823 -42.459 1.00 25.24 319 GLU D CA 1
ATOM 2573 C C . GLU D 1 76 ? -7.716 -9.916 -41.843 1.00 23.98 319 GLU D C 1
ATOM 2574 O O . GLU D 1 76 ? -7.813 -10.021 -40.619 1.00 23.76 319 GLU D O 1
ATOM 2580 N N . ASN D 1 77 ? -8.352 -10.710 -42.697 1.00 23.14 320 ASN D N 1
ATOM 2581 C CA . ASN D 1 77 ? -9.172 -11.823 -42.241 1.00 23.70 320 ASN D CA 1
ATOM 2582 C C . ASN D 1 77 ? -10.331 -11.397 -41.338 1.00 23.82 320 ASN D C 1
ATOM 2583 O O . ASN D 1 77 ? -10.458 -11.881 -40.222 1.00 22.93 320 ASN D O 1
ATOM 2588 N N . TRP D 1 78 ? -11.166 -10.481 -41.812 1.00 23.13 321 TRP D N 1
ATOM 2589 C CA . TRP D 1 78 ? -12.425 -10.191 -41.135 1.00 23.61 321 TRP D CA 1
ATOM 2590 C C . TRP D 1 78 ? -13.512 -10.937 -41.903 1.00 23.55 321 TRP D C 1
ATOM 2591 O O . TRP D 1 78 ? -13.400 -11.078 -43.117 1.00 23.34 321 TRP D O 1
ATOM 2602 N N . PRO D 1 79 ? -14.567 -11.421 -41.215 1.00 23.71 322 PRO D N 1
ATOM 2603 C CA . PRO D 1 79 ? -14.949 -11.309 -39.801 1.00 24.21 322 PRO D CA 1
ATOM 2604 C C . PRO D 1 79 ? -14.259 -12.346 -38.923 1.00 23.99 322 PRO D C 1
ATOM 2605 O O . PRO D 1 79 ? -13.611 -13.230 -39.455 1.00 23.31 322 PRO D O 1
ATOM 2609 N N . PRO D 1 80 ? -14.410 -12.246 -37.591 1.00 23.81 323 PRO D N 1
ATOM 2610 C CA . PRO D 1 80 ? -13.837 -13.248 -36.683 1.00 23.65 323 PRO D CA 1
ATOM 2611 C C . PRO D 1 80 ? -14.349 -14.659 -36.972 1.00 23.97 323 PRO D C 1
ATOM 2612 O O . PRO D 1 80 ? -15.428 -14.819 -37.546 1.00 23.78 323 PRO D O 1
ATOM 2616 N N . ALA D 1 81 ? -13.586 -15.667 -36.562 1.00 23.04 324 ALA D N 1
ATOM 2617 C CA . ALA D 1 81 ? -13.940 -17.056 -36.832 1.00 22.72 324 ALA D CA 1
ATOM 2618 C C . ALA D 1 81 ? -15.144 -17.532 -36.026 1.00 23.34 324 ALA D C 1
ATOM 2619 O O . ALA D 1 81 ? -15.416 -17.037 -34.934 1.00 23.91 324 ALA D O 1
ATOM 2621 N N . SER D 1 82 ? -15.860 -18.504 -36.575 1.00 22.05 325 SER D N 1
ATOM 2622 C CA . SER D 1 82 ? -16.970 -19.120 -35.862 1.00 25.05 325 SER D CA 1
ATOM 2623 C C . SER D 1 82 ? -17.059 -20.612 -36.170 1.00 25.68 325 SER D C 1
ATOM 2624 O O . SER D 1 82 ? -16.444 -21.102 -37.118 1.00 23.20 325 SER D O 1
ATOM 2627 N N . ILE D 1 83 ? -17.816 -21.331 -35.348 1.00 26.90 326 ILE D N 1
ATOM 2628 C CA . ILE D 1 83 ? -18.022 -22.757 -35.539 1.00 26.56 326 ILE D CA 1
ATOM 2629 C C . ILE D 1 83 ? -19.137 -22.970 -36.550 1.00 28.28 326 ILE D C 1
ATOM 2630 O O . ILE D 1 83 ? -20.242 -22.457 -36.375 1.00 29.77 326 ILE D O 1
ATOM 2635 N N . ALA D 1 84 ? -18.843 -23.720 -37.609 1.00 27.40 327 ALA D N 1
ATOM 2636 C CA . ALA D 1 84 ? -19.822 -23.976 -38.657 1.00 28.59 327 ALA D CA 1
ATOM 2637 C C . ALA D 1 84 ? -20.906 -24.914 -38.149 1.00 33.86 327 ALA D C 1
ATOM 2638 O O . ALA D 1 84 ? -20.628 -25.840 -37.388 1.00 33.59 327 ALA D O 1
ATOM 2640 N N . ASP D 1 85 ? -22.142 -24.670 -38.571 1.00 37.22 328 ASP D N 1
ATOM 2641 C CA . ASP D 1 85 ? -23.268 -25.502 -38.161 1.00 38.68 328 ASP D CA 1
ATOM 2642 C C . ASP D 1 85 ? -23.283 -26.817 -38.934 1.00 39.95 328 ASP D C 1
ATOM 2643 O O . ASP D 1 85 ? -22.516 -27.000 -39.881 1.00 40.23 328 ASP D O 1
ATOM 2659 N N . PRO E 1 4 ? 1.237 -50.491 -22.749 1.00 32.16 247 PRO E N 1
ATOM 2660 C CA . PRO E 1 4 ? 2.039 -49.401 -22.178 1.00 31.10 247 PRO E CA 1
ATOM 2661 C C . PRO E 1 4 ? 2.629 -48.486 -23.254 1.00 30.20 247 PRO E C 1
ATOM 2662 O O . PRO E 1 4 ? 2.902 -48.936 -24.369 1.00 29.67 247 PRO E O 1
ATOM 2666 N N . GLU E 1 5 ? 2.827 -47.216 -22.904 1.00 31.17 248 GLU E N 1
ATOM 2667 C CA . GLU E 1 5 ? 3.312 -46.203 -23.843 1.00 29.59 248 GLU E CA 1
ATOM 2668 C C . GLU E 1 5 ? 4.693 -45.675 -23.456 1.00 27.69 248 GLU E C 1
ATOM 2669 O O . GLU E 1 5 ? 4.916 -45.290 -22.310 1.00 28.08 248 GLU E O 1
ATOM 2675 N N . PHE E 1 6 ? 5.615 -45.660 -24.413 1.00 26.83 249 PHE E N 1
ATOM 2676 C CA . PHE E 1 6 ? 6.951 -45.114 -24.183 1.00 27.54 249 PHE E CA 1
ATOM 2677 C C . PHE E 1 6 ? 7.218 -43.947 -25.128 1.00 28.04 249 PHE E C 1
ATOM 2678 O O . PHE E 1 6 ? 6.394 -43.635 -25.985 1.00 31.29 249 PHE E O 1
ATOM 2686 N N . ASP E 1 7 ? 8.373 -43.308 -24.971 1.00 27.60 250 ASP E N 1
ATOM 2687 C CA . ASP E 1 7 ? 8.740 -42.164 -25.804 1.00 27.10 250 ASP E CA 1
ATOM 2688 C C . ASP E 1 7 ? 10.144 -42.328 -26.389 1.00 26.55 250 ASP E C 1
ATOM 2689 O O . ASP E 1 7 ? 11.126 -41.896 -25.790 1.00 25.76 250 ASP E O 1
ATOM 2694 N N . PRO E 1 8 ? 10.235 -42.954 -27.572 1.00 27.19 251 PRO E N 1
ATOM 2695 C CA . PRO E 1 8 ? 11.498 -43.320 -28.227 1.00 26.09 251 PRO E CA 1
ATOM 2696 C C . PRO E 1 8 ? 12.477 -42.159 -28.398 1.00 28.23 251 PRO E C 1
ATOM 2697 O O . PRO E 1 8 ? 13.687 -42.391 -28.408 1.00 27.88 251 PRO E O 1
ATOM 2701 N N . ILE E 1 9 ? 11.970 -40.937 -28.529 1.00 27.37 252 ILE E N 1
ATOM 2702 C CA . ILE E 1 9 ? 12.834 -39.777 -28.744 1.00 28.01 252 ILE E CA 1
ATOM 2703 C C . ILE E 1 9 ? 13.862 -39.599 -27.629 1.00 27.17 252 ILE E C 1
ATOM 2704 O O . ILE E 1 9 ? 14.927 -39.022 -27.842 1.00 27.56 252 ILE E O 1
ATOM 2709 N N . LEU E 1 10 ? 13.538 -40.097 -26.442 1.00 26.98 253 LEU E N 1
ATOM 2710 C CA . LEU E 1 10 ? 14.423 -39.963 -25.292 1.00 25.72 253 LEU E CA 1
ATOM 2711 C C . LEU E 1 10 ? 15.726 -40.729 -25.486 1.00 25.61 253 LEU E C 1
ATOM 2712 O O . LEU E 1 10 ? 16.759 -40.361 -24.932 1.00 25.53 253 LEU E O 1
ATOM 2717 N N . LEU E 1 11 ? 15.671 -41.794 -26.276 1.00 26.82 254 LEU E N 1
ATOM 2718 C CA . LEU E 1 11 ? 16.804 -42.698 -26.436 1.00 27.28 254 LEU E CA 1
ATOM 2719 C C . LEU E 1 11 ? 17.806 -42.195 -27.480 1.00 30.12 254 LEU E C 1
ATOM 2720 O O . LEU E 1 11 ? 18.952 -42.643 -27.511 1.00 29.34 254 LEU E O 1
ATOM 2725 N N . ARG E 1 12 ? 17.376 -41.270 -28.335 1.00 29.45 255 ARG E N 1
ATOM 2726 C CA . ARG E 1 12 ? 18.232 -40.769 -29.405 1.00 29.01 255 ARG E CA 1
ATOM 2727 C C . ARG E 1 12 ? 19.323 -39.837 -28.885 1.00 28.72 255 ARG E C 1
ATOM 2728 O O . ARG E 1 12 ? 19.091 -39.059 -27.964 1.00 28.26 255 ARG E O 1
ATOM 2736 N N . PRO E 1 13 ? 20.526 -39.921 -29.473 1.00 28.16 256 PRO E N 1
ATOM 2737 C CA . PRO E 1 13 ? 21.652 -39.085 -29.041 1.00 28.99 256 PRO E CA 1
ATOM 2738 C C . PRO E 1 13 ? 21.345 -37.598 -29.197 1.00 29.08 256 PRO E C 1
ATOM 2739 O O . PRO E 1 13 ? 20.458 -37.237 -29.972 1.00 29.04 256 PRO E O 1
ATOM 2743 N N . VAL E 1 14 ? 22.061 -36.746 -28.469 1.00 28.83 257 VAL E N 1
ATOM 2744 C CA . VAL E 1 14 ? 21.825 -35.308 -28.564 1.00 29.60 257 VAL E CA 1
ATOM 2745 C C . VAL E 1 14 ? 22.267 -34.731 -29.908 1.00 31.53 257 VAL E C 1
ATOM 2746 O O . VAL E 1 14 ? 21.884 -33.618 -30.263 1.00 31.51 257 VAL E O 1
ATOM 2750 N N . ASP E 1 15 ? 23.067 -35.492 -30.651 1.00 32.71 258 ASP E N 1
ATOM 2751 C CA . ASP E 1 15 ? 23.494 -35.082 -31.988 1.00 34.04 258 ASP E CA 1
ATOM 2752 C C . ASP E 1 15 ? 22.306 -34.948 -32.931 1.00 34.50 258 ASP E C 1
ATOM 2753 O O . ASP E 1 15 ? 22.339 -34.171 -33.885 1.00 36.25 258 ASP E O 1
ATOM 2758 N N . ASP E 1 16 ? 21.258 -35.717 -32.661 1.00 33.84 259 ASP E N 1
ATOM 2759 C CA . ASP E 1 16 ? 20.041 -35.659 -33.463 1.00 35.08 259 ASP E CA 1
ATOM 2760 C C . ASP E 1 16 ? 19.333 -34.316 -33.312 1.00 34.80 259 ASP E C 1
ATOM 2761 O O . ASP E 1 16 ? 18.431 -33.994 -34.078 1.00 35.51 259 ASP E O 1
ATOM 2766 N N . LEU E 1 17 ? 19.748 -33.536 -32.320 1.00 33.87 260 LEU E N 1
ATOM 2767 C CA . LEU E 1 17 ? 19.135 -32.242 -32.055 1.00 34.20 260 LEU E CA 1
ATOM 2768 C C . LEU E 1 17 ? 19.689 -31.155 -32.973 1.00 36.72 260 LEU E C 1
ATOM 2769 O O . LEU E 1 17 ? 19.081 -30.094 -33.138 1.00 36.66 260 LEU E O 1
ATOM 2774 N N . GLU E 1 18 ? 20.847 -31.419 -33.565 1.00 36.31 261 GLU E N 1
ATOM 2775 C CA . GLU E 1 18 ? 21.471 -30.454 -34.462 1.00 39.62 261 GLU E CA 1
ATOM 2776 C C . GLU E 1 18 ? 21.735 -29.129 -33.746 1.00 37.83 261 GLU E C 1
ATOM 2777 O O . GLU E 1 18 ? 21.356 -28.062 -34.228 1.00 40.01 261 GLU E O 1
ATOM 2779 N N . LEU E 1 19 ? 22.378 -29.207 -32.586 1.00 36.78 262 LEU E N 1
ATOM 2780 C CA . LEU E 1 19 ? 22.804 -28.014 -31.870 1.00 35.89 262 LEU E CA 1
ATOM 2781 C C . LEU E 1 19 ? 24.120 -27.548 -32.476 1.00 34.96 262 LEU E C 1
ATOM 2782 O O . LEU E 1 19 ? 24.676 -28.218 -33.349 1.00 33.07 262 LEU E O 1
ATOM 2787 N N . THR E 1 20 ? 24.621 -26.403 -32.023 1.00 34.75 263 THR E N 1
ATOM 2788 C CA . THR E 1 20 ? 25.946 -25.959 -32.436 1.00 33.08 263 THR E CA 1
ATOM 2789 C C . THR E 1 20 ? 26.961 -26.995 -31.978 1.00 33.05 263 THR E C 1
ATOM 2790 O O . THR E 1 20 ? 26.765 -27.656 -30.955 1.00 32.40 263 THR E O 1
ATOM 2794 N N . VAL E 1 21 ? 28.041 -27.141 -32.739 1.00 32.15 264 VAL E N 1
ATOM 2795 C CA . VAL E 1 21 ? 29.105 -28.069 -32.378 1.00 31.78 264 VAL E CA 1
ATOM 2796 C C . VAL E 1 21 ? 29.572 -27.842 -30.942 1.00 30.48 264 VAL E C 1
ATOM 2797 O O . VAL E 1 21 ? 29.885 -28.792 -30.226 1.00 29.42 264 VAL E O 1
ATOM 2801 N N . ARG E 1 22 ? 29.612 -26.581 -30.525 1.00 29.97 265 ARG E N 1
ATOM 2802 C CA . ARG E 1 22 ? 30.079 -26.248 -29.186 1.00 29.76 265 ARG E CA 1
ATOM 2803 C C . ARG E 1 22 ? 29.094 -26.664 -28.096 1.00 30.33 265 ARG E C 1
ATOM 2804 O O . ARG E 1 22 ? 29.488 -27.248 -27.090 1.00 29.95 265 ARG E O 1
ATOM 2812 N N . SER E 1 23 ? 27.815 -26.361 -28.295 1.00 30.87 266 SER E N 1
ATOM 2813 C CA . SER E 1 23 ? 26.796 -26.734 -27.322 1.00 29.27 266 SER E CA 1
ATOM 2814 C C . SER E 1 23 ? 26.733 -28.247 -27.163 1.00 29.13 266 SER E C 1
ATOM 2815 O O . SER E 1 23 ? 26.667 -28.757 -26.045 1.00 29.20 266 SER E O 1
ATOM 2818 N N . ALA E 1 24 ? 26.761 -28.961 -28.283 1.00 28.90 267 ALA E N 1
ATOM 2819 C CA . ALA E 1 24 ? 26.742 -30.417 -28.254 1.00 29.14 267 ALA E CA 1
ATOM 2820 C C . ALA E 1 24 ? 27.927 -30.947 -27.456 1.00 30.40 267 ALA E C 1
ATOM 2821 O O . ALA E 1 24 ? 27.770 -31.812 -26.595 1.00 32.13 267 ALA E O 1
ATOM 2823 N N . ASN E 1 25 ? 29.113 -30.418 -27.742 1.00 30.57 268 ASN E N 1
ATOM 2824 C CA . ASN E 1 25 ? 30.316 -30.805 -27.016 1.00 30.13 268 ASN E CA 1
ATOM 2825 C C . ASN E 1 25 ? 30.215 -30.516 -25.521 1.00 29.88 268 ASN E C 1
ATOM 2826 O O . ASN E 1 25 ? 30.658 -31.315 -24.697 1.00 30.71 268 ASN E O 1
ATOM 2831 N N . CYS E 1 26 ? 29.639 -29.372 -25.171 1.00 28.09 269 CYS E N 1
ATOM 2832 C CA . CYS E 1 26 ? 29.548 -28.993 -23.765 1.00 29.42 269 CYS E CA 1
ATOM 2833 C C . CYS E 1 26 ? 28.588 -2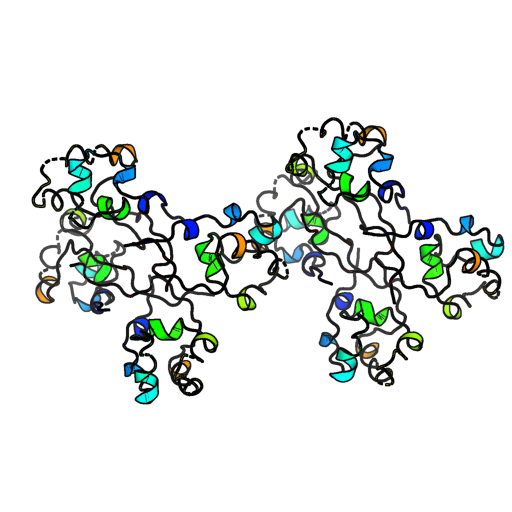9.891 -22.999 1.00 29.29 269 CYS E C 1
ATOM 2834 O O . CYS E 1 26 ? 28.829 -30.216 -21.840 1.00 31.23 269 CYS E O 1
ATOM 2837 N N . LEU E 1 27 ? 27.504 -30.299 -23.650 1.00 29.46 270 LEU E N 1
ATOM 2838 C CA . LEU E 1 27 ? 26.561 -31.223 -23.033 1.00 27.96 270 LEU E CA 1
ATOM 2839 C C . LEU E 1 27 ? 27.230 -32.562 -22.755 1.00 28.22 270 LEU E C 1
ATOM 2840 O O . LEU E 1 27 ? 27.162 -33.082 -21.643 1.00 28.12 270 LEU E O 1
ATOM 2856 N N . ALA E 1 29 ? 30.217 -33.239 -22.334 1.00 29.30 272 ALA E N 1
ATOM 2857 C CA . ALA E 1 29 ? 31.196 -33.094 -21.259 1.00 30.39 272 ALA E CA 1
ATOM 2858 C C . ALA E 1 29 ? 30.527 -33.187 -19.893 1.00 30.46 272 ALA E C 1
ATOM 2859 O O . ALA E 1 29 ? 31.184 -33.460 -18.890 1.00 30.23 272 ALA E O 1
ATOM 2861 N N . GLU E 1 30 ? 29.219 -32.950 -19.857 1.00 30.43 273 GLU E N 1
ATOM 2862 C CA . GLU E 1 30 ? 28.450 -33.072 -18.622 1.00 30.74 273 GLU E CA 1
ATOM 2863 C C . GLU E 1 30 ? 27.743 -34.424 -18.543 1.00 31.08 273 GLU E C 1
ATOM 2864 O O . GLU E 1 30 ? 26.799 -34.595 -17.771 1.00 32.61 273 GLU E O 1
ATOM 2870 N N . ALA E 1 31 ? 28.209 -35.379 -19.344 1.00 30.40 274 ALA E N 1
ATOM 2871 C CA . ALA E 1 31 ? 27.625 -36.720 -19.387 1.00 30.10 274 ALA E CA 1
ATOM 2872 C C . ALA E 1 31 ? 26.182 -36.705 -19.892 1.00 28.41 274 ALA E C 1
ATOM 2873 O O . ALA E 1 31 ? 25.387 -37.589 -19.567 1.00 29.33 274 ALA E O 1
ATOM 2875 N N . ILE E 1 32 ? 25.849 -35.692 -20.683 1.00 27.07 275 ILE E N 1
ATOM 2876 C CA . ILE E 1 32 ? 24.544 -35.613 -21.322 1.00 25.86 275 ILE E CA 1
ATOM 2877 C C . ILE E 1 32 ? 24.693 -36.079 -22.763 1.00 26.89 275 ILE E C 1
ATOM 2878 O O . ILE E 1 32 ? 25.001 -35.288 -23.655 1.00 27.16 275 ILE E O 1
ATOM 2883 N N . HIS E 1 33 ? 24.488 -37.375 -22.979 1.00 26.80 276 HIS E N 1
ATOM 2884 C CA . HIS E 1 33 ? 24.756 -37.995 -24.271 1.00 26.33 276 HIS E CA 1
ATOM 2885 C C . HIS E 1 33 ? 23.492 -38.206 -25.092 1.00 26.17 276 HIS E C 1
ATOM 2886 O O . HIS E 1 33 ? 23.550 -38.313 -26.317 1.00 27.83 276 HIS E O 1
ATOM 2893 N N . TYR E 1 34 ? 22.351 -38.272 -24.417 1.00 27.25 277 TYR E N 1
ATOM 2894 C CA . TYR E 1 34 ? 21.088 -38.549 -25.092 1.00 25.83 277 TYR E CA 1
ATOM 2895 C C . TYR E 1 34 ? 20.048 -37.479 -24.790 1.00 25.12 277 TYR E C 1
ATOM 2896 O O . TYR E 1 34 ? 20.205 -36.697 -23.855 1.00 23.73 277 TYR E O 1
ATOM 2905 N N . ILE E 1 35 ? 18.985 -37.454 -25.588 1.00 25.66 278 ILE E N 1
ATOM 2906 C CA . ILE E 1 35 ? 17.915 -36.478 -25.418 1.00 25.23 278 ILE E CA 1
ATOM 2907 C C . ILE E 1 35 ? 17.246 -36.635 -24.056 1.00 24.38 278 ILE E C 1
ATOM 2908 O O . ILE E 1 35 ? 16.873 -35.650 -23.418 1.00 25.31 278 ILE E O 1
ATOM 2913 N N . GLY E 1 36 ? 17.107 -37.878 -23.610 1.00 23.87 279 GLY E N 1
ATOM 2914 C CA . GLY E 1 36 ? 16.546 -38.157 -22.303 1.00 22.62 279 GLY E CA 1
ATOM 2915 C C . GLY E 1 36 ? 17.355 -37.546 -21.175 1.00 23.98 279 GLY E C 1
ATOM 2916 O O . GLY E 1 36 ? 16.788 -37.072 -20.193 1.00 23.01 279 GLY E O 1
ATOM 2917 N N . ASP E 1 37 ? 18.680 -37.564 -21.311 1.00 24.13 280 ASP E N 1
ATOM 2918 C CA . ASP E 1 37 ? 19.569 -36.946 -20.327 1.00 22.85 280 ASP E CA 1
ATOM 2919 C C . ASP E 1 37 ? 19.319 -35.451 -20.236 1.00 23.91 280 ASP E C 1
ATOM 2920 O O . ASP E 1 37 ? 19.241 -34.882 -19.150 1.00 25.26 280 ASP E O 1
ATOM 2925 N N . LEU E 1 38 ? 19.202 -34.821 -21.397 1.00 23.93 281 LEU E N 1
ATOM 2926 C CA . LEU E 1 38 ? 19.125 -33.373 -21.482 1.00 22.58 281 LEU E CA 1
ATOM 2927 C C . LEU E 1 38 ? 17.830 -32.802 -20.912 1.00 24.23 281 LEU E C 1
ATOM 2928 O O . LEU E 1 38 ? 17.862 -31.857 -20.124 1.00 25.71 281 LEU E O 1
ATOM 2933 N N . VAL E 1 39 ? 16.694 -33.371 -21.305 1.00 23.74 282 VAL E N 1
ATOM 2934 C CA . VAL E 1 39 ? 15.398 -32.829 -20.896 1.00 25.20 282 VAL E CA 1
ATOM 2935 C C . VAL E 1 39 ? 15.186 -32.887 -19.385 1.00 26.14 282 VAL E C 1
ATOM 2936 O O . VAL E 1 39 ? 14.347 -32.172 -18.845 1.00 26.11 282 VAL E O 1
ATOM 2940 N N . GLN E 1 40 ? 15.956 -33.729 -18.704 1.00 25.13 283 GLN E N 1
ATOM 2941 C CA . GLN E 1 40 ? 15.812 -33.881 -17.261 1.00 25.94 283 GLN E CA 1
ATOM 2942 C C . GLN E 1 40 ? 16.543 -32.792 -16.482 1.00 27.65 283 GLN E C 1
ATOM 2943 O O . GLN E 1 40 ? 16.231 -32.537 -15.320 1.00 28.26 283 GLN E O 1
ATOM 2949 N N . ARG E 1 41 ? 17.516 -32.151 -17.119 1.00 28.69 284 ARG E N 1
ATOM 2950 C CA A ARG E 1 41 ? 18.267 -31.082 -16.474 0.54 28.83 284 ARG E CA 1
ATOM 2951 C CA B ARG E 1 41 ? 18.270 -31.080 -16.480 0.46 28.87 284 ARG E CA 1
ATOM 2952 C C . ARG E 1 41 ? 17.452 -29.795 -16.474 1.00 30.12 284 ARG E C 1
ATOM 2953 O O . ARG E 1 41 ? 16.577 -29.606 -17.319 1.00 29.24 284 ARG E O 1
ATOM 2968 N N . THR E 1 42 ? 17.736 -28.915 -15.520 1.00 30.64 285 THR E N 1
ATOM 2969 C CA . THR E 1 42 ? 17.068 -27.620 -15.468 1.00 31.32 285 THR E CA 1
ATOM 2970 C C . THR E 1 42 ? 17.993 -26.545 -16.026 1.00 32.91 285 THR E C 1
ATOM 2971 O O . THR E 1 42 ? 19.208 -26.738 -16.103 1.00 33.51 285 THR E O 1
ATOM 2975 N N . GLU E 1 43 ? 17.417 -25.414 -16.420 1.00 33.77 286 GLU E N 1
ATOM 2976 C CA . GLU E 1 43 ? 18.213 -24.317 -16.956 1.00 35.06 286 GLU E CA 1
ATOM 2977 C C . GLU E 1 43 ? 19.188 -23.786 -15.914 1.00 35.28 286 GLU E C 1
ATOM 2978 O O . GLU E 1 43 ? 20.336 -23.478 -16.228 1.00 36.73 286 GLU E O 1
ATOM 2984 N N . VAL E 1 44 ? 18.729 -23.680 -14.673 1.00 35.99 287 VAL E N 1
ATOM 2985 C CA . VAL E 1 44 ? 19.586 -23.217 -13.589 1.00 36.08 287 VAL E CA 1
ATOM 2986 C C . VAL E 1 44 ? 20.810 -24.116 -13.483 1.00 36.67 287 VAL E C 1
ATOM 2987 O O . VAL E 1 44 ? 21.935 -23.644 -13.315 1.00 38.65 287 VAL E O 1
ATOM 2991 N N . GLU E 1 45 ? 20.569 -25.418 -13.592 1.00 36.38 288 GLU E N 1
ATOM 2992 C CA . GLU E 1 45 ? 21.603 -26.435 -13.455 1.00 35.48 288 GLU E CA 1
ATOM 2993 C C . GLU E 1 45 ? 22.610 -26.405 -14.602 1.00 37.05 288 GLU E C 1
ATOM 2994 O O . GLU E 1 45 ? 23.809 -26.589 -14.390 1.00 38.62 288 GLU E O 1
ATOM 3000 N N . LEU E 1 46 ? 22.117 -26.178 -15.816 1.00 36.28 289 LEU E N 1
ATOM 3001 C CA . LEU E 1 46 ? 22.974 -26.115 -16.998 1.00 35.40 289 LEU E CA 1
ATOM 3002 C C . LEU E 1 46 ? 23.810 -24.837 -17.039 1.00 38.64 289 LEU E C 1
ATOM 3003 O O . LEU E 1 46 ? 24.975 -24.864 -17.435 1.00 38.48 289 LEU E O 1
ATOM 3008 N N . LEU E 1 47 ? 23.212 -23.721 -16.633 1.00 38.93 290 LEU E N 1
ATOM 3009 C CA . LEU E 1 47 ? 23.911 -22.439 -16.625 1.00 40.56 290 LEU E CA 1
ATOM 3010 C C . LEU E 1 47 ? 25.046 -22.430 -15.610 1.00 40.31 290 LEU E C 1
ATOM 3011 O O . LEU E 1 47 ? 25.951 -21.602 -15.684 1.00 42.93 290 LEU E O 1
ATOM 3021 N N . THR E 1 49 ? 27.074 -24.925 -15.210 1.00 39.78 292 THR E N 1
ATOM 3022 C CA . THR E 1 49 ? 28.197 -25.660 -15.785 1.00 39.68 292 THR E CA 1
ATOM 3023 C C . THR E 1 49 ? 29.196 -24.690 -16.411 1.00 39.64 292 THR E C 1
ATOM 3024 O O . THR E 1 49 ? 28.821 -23.598 -16.836 1.00 40.53 292 THR E O 1
ATOM 3028 N N . PRO E 1 50 ? 30.476 -25.089 -16.460 1.00 39.39 293 PRO E N 1
ATOM 3029 C CA . PRO E 1 50 ? 31.595 -24.220 -16.847 1.00 38.61 293 PRO E CA 1
ATOM 3030 C C . PRO E 1 50 ? 31.434 -23.503 -18.190 1.00 41.32 293 PRO E C 1
ATOM 3031 O O . PRO E 1 50 ? 31.739 -22.312 -18.271 1.00 42.85 293 PRO E O 1
ATOM 3035 N N . ASN E 1 51 ? 30.970 -24.203 -19.221 1.00 38.25 294 ASN E N 1
ATOM 3036 C CA . ASN E 1 51 ? 31.040 -23.660 -20.576 1.00 36.98 294 ASN E CA 1
ATOM 3037 C C . ASN E 1 51 ? 29.714 -23.259 -21.215 1.00 36.46 294 ASN E C 1
ATOM 3038 O O . ASN E 1 51 ? 29.693 -22.795 -22.351 1.00 37.43 294 ASN E O 1
ATOM 3043 N N . LEU E 1 52 ? 28.610 -23.435 -20.500 1.00 38.31 295 LEU E N 1
ATOM 3044 C CA . LEU E 1 52 ? 27.306 -23.082 -21.057 1.00 38.40 295 LEU E CA 1
ATOM 3045 C C . LEU E 1 52 ? 26.783 -21.750 -20.534 1.00 38.26 295 LEU E C 1
ATOM 3046 O O . LEU E 1 52 ? 26.561 -21.586 -19.335 1.00 38.02 295 LEU E O 1
ATOM 3051 N N . GLY E 1 53 ? 26.582 -20.806 -21.449 1.00 37.74 296 GLY E N 1
ATOM 3052 C CA . GLY E 1 53 ? 26.062 -19.497 -21.106 1.00 37.02 296 GLY E CA 1
ATOM 3053 C C . GLY E 1 53 ? 24.647 -19.299 -21.613 1.00 37.91 296 GLY E C 1
ATOM 3054 O O . GLY E 1 53 ? 24.004 -20.247 -22.061 1.00 37.46 296 GLY E O 1
ATOM 3071 N N . SER E 1 56 ? 24.052 -20.337 -25.312 1.00 36.80 299 SER E N 1
ATOM 3072 C CA . SER E 1 56 ? 23.795 -21.753 -25.543 1.00 35.99 299 SER E CA 1
ATOM 3073 C C . SER E 1 56 ? 22.448 -22.196 -24.987 1.00 35.37 299 SER E C 1
ATOM 3074 O O . SER E 1 56 ? 21.746 -22.993 -25.613 1.00 34.33 299 SER E O 1
ATOM 3077 N N . LEU E 1 57 ? 22.090 -21.683 -23.814 1.00 34.46 300 LEU E N 1
ATOM 3078 C CA . LEU E 1 57 ? 20.820 -22.043 -23.198 1.00 33.86 300 LEU E CA 1
ATOM 3079 C C . LEU E 1 57 ? 19.633 -21.590 -24.037 1.00 34.70 300 LEU E C 1
ATOM 3080 O O . LEU E 1 57 ? 18.642 -22.306 -24.159 1.00 36.01 300 LEU E O 1
ATOM 3085 N N . THR E 1 58 ? 19.732 -20.400 -24.616 1.00 34.82 301 THR E N 1
ATOM 3086 C CA . THR E 1 58 ? 18.689 -19.907 -25.501 1.00 35.32 301 THR E CA 1
ATOM 3087 C C . THR E 1 58 ? 18.525 -20.863 -26.673 1.00 35.82 301 THR E C 1
ATOM 3088 O O . THR E 1 58 ? 17.412 -21.242 -27.035 1.00 36.90 301 THR E O 1
ATOM 3092 N N . GLU E 1 59 ? 19.651 -21.255 -27.256 1.00 35.61 302 GLU E N 1
ATOM 3093 C CA . GLU E 1 59 ? 19.661 -22.150 -28.404 1.00 33.82 302 GLU E CA 1
ATOM 3094 C C . GLU E 1 59 ? 19.048 -23.510 -28.079 1.00 32.62 302 GLU E C 1
ATOM 3095 O O . GLU E 1 59 ? 18.264 -24.053 -28.855 1.00 32.87 302 GLU E O 1
ATOM 3101 N N . ILE E 1 60 ? 19.424 -24.059 -26.930 1.00 34.28 303 ILE E N 1
ATOM 3102 C CA . ILE E 1 60 ? 18.983 -25.390 -26.530 1.00 32.52 303 ILE E CA 1
ATOM 3103 C C . ILE E 1 60 ? 17.482 -25.448 -26.243 1.00 32.25 303 ILE E C 1
ATOM 3104 O O . ILE E 1 60 ? 16.814 -26.417 -26.603 1.00 30.66 303 ILE E O 1
ATOM 3120 N N . ASP E 1 62 ? 15.240 -23.544 -27.556 1.00 35.58 305 ASP E N 1
ATOM 3121 C CA . ASP E 1 62 ? 14.552 -23.385 -28.831 1.00 34.68 305 ASP E CA 1
ATOM 3122 C C . ASP E 1 62 ? 14.584 -24.669 -29.657 1.00 35.12 305 ASP E C 1
ATOM 3123 O O . ASP E 1 62 ? 13.607 -25.015 -30.325 1.00 34.82 305 ASP E O 1
ATOM 3128 N N . VAL E 1 63 ? 15.712 -25.370 -29.611 1.00 33.73 306 VAL E N 1
ATOM 3129 C CA . VAL E 1 63 ? 15.835 -26.655 -30.288 1.00 32.72 306 VAL E CA 1
ATOM 3130 C C . VAL E 1 63 ? 14.875 -27.672 -29.679 1.00 34.68 306 VAL E C 1
ATOM 3131 O O . VAL E 1 63 ? 14.187 -28.398 -30.397 1.00 34.47 306 VAL E O 1
ATOM 3135 N N . LEU E 1 64 ? 14.831 -27.717 -28.351 1.00 32.28 307 LEU E N 1
ATOM 3136 C CA . LEU E 1 64 ? 13.944 -28.643 -27.654 1.00 33.13 307 LEU E CA 1
ATOM 3137 C C . LEU E 1 64 ? 12.480 -28.319 -27.937 1.00 32.60 307 LEU E C 1
ATOM 3138 O O . LEU E 1 64 ? 11.681 -29.214 -28.207 1.00 33.10 307 LEU E O 1
ATOM 3143 N N . ALA E 1 65 ? 12.141 -27.036 -27.875 1.00 31.49 308 ALA E N 1
ATOM 3144 C CA . ALA E 1 65 ? 10.778 -26.585 -28.120 1.00 33.79 308 ALA E CA 1
ATOM 3145 C C . ALA E 1 65 ? 10.285 -27.012 -29.501 1.00 35.21 308 ALA E C 1
ATOM 3146 O O . ALA E 1 65 ? 9.125 -27.391 -29.666 1.00 35.13 308 ALA E O 1
ATOM 3148 N N . SER E 1 66 ? 11.173 -26.954 -30.490 1.00 35.01 309 SER E N 1
ATOM 3149 C CA . SER E 1 66 ? 10.815 -27.316 -31.858 1.00 36.56 309 SER E CA 1
ATOM 3150 C C . SER E 1 66 ? 10.431 -28.789 -31.976 1.00 35.47 309 SER E C 1
ATOM 3151 O O . SER E 1 66 ? 9.911 -29.223 -33.001 1.00 34.46 309 SER E O 1
ATOM 3154 N N . ARG E 1 67 ? 10.684 -29.551 -30.917 1.00 37.25 310 ARG E N 1
ATOM 3155 C CA . ARG E 1 67 ? 10.343 -30.968 -30.895 1.00 34.51 310 ARG E CA 1
ATOM 3156 C C . ARG E 1 67 ? 9.312 -31.279 -29.814 1.00 33.87 310 ARG E C 1
ATOM 3157 O O . ARG E 1 67 ? 9.058 -32.443 -29.505 1.00 34.93 310 ARG E O 1
ATOM 3165 N N . GLY E 1 68 ? 8.723 -30.233 -29.241 1.00 34.91 311 GLY E N 1
ATOM 3166 C CA . GLY E 1 68 ? 7.705 -30.393 -28.217 1.00 32.16 311 GLY E CA 1
ATOM 3167 C C . GLY E 1 68 ? 8.306 -30.759 -26.877 1.00 32.41 311 GLY E C 1
ATOM 3168 O O . GLY E 1 68 ? 7.609 -31.219 -25.969 1.00 31.51 311 GLY E O 1
ATOM 3169 N N . LEU E 1 69 ? 9.613 -30.552 -26.757 1.00 31.78 312 LEU E N 1
ATOM 3170 C CA . LEU E 1 69 ? 10.337 -30.892 -25.541 1.00 30.17 312 LEU E CA 1
ATOM 3171 C C . LEU E 1 69 ? 10.774 -29.641 -24.796 1.00 29.34 312 LEU E C 1
ATOM 3172 O O . LEU E 1 69 ? 10.737 -28.538 -25.337 1.00 30.95 312 LEU E O 1
ATOM 3177 N N . SER E 1 70 ? 11.193 -29.826 -23.550 1.00 28.31 313 SER E N 1
ATOM 3178 C CA . SER E 1 70 ? 11.650 -28.721 -22.724 1.00 28.42 313 SER E CA 1
ATOM 3179 C C . SER E 1 70 ? 12.666 -29.205 -21.700 1.00 27.58 313 SER E C 1
ATOM 3180 O O . SER E 1 70 ? 12.981 -30.392 -21.636 1.00 29.10 313 SER E O 1
ATOM 3183 N N . LEU E 1 71 ? 13.189 -28.279 -20.908 1.00 26.90 314 LEU E N 1
ATOM 3184 C CA . LEU E 1 71 ? 14.068 -28.640 -19.809 1.00 28.84 314 LEU E CA 1
ATOM 3185 C C . LEU E 1 71 ? 13.229 -28.980 -18.582 1.00 28.69 314 LEU E C 1
ATOM 3186 O O . LEU E 1 71 ? 12.042 -28.661 -18.529 1.00 28.61 314 LEU E O 1
ATOM 3191 N N . GLY E 1 72 ? 13.847 -29.641 -17.607 1.00 29.63 315 GLY E N 1
ATOM 3192 C CA . GLY E 1 72 ? 13.172 -29.988 -16.370 1.00 29.47 315 GLY E CA 1
ATOM 3193 C C . GLY E 1 72 ? 11.983 -30.917 -16.538 1.00 30.84 315 GLY E C 1
ATOM 3194 O O . GLY E 1 72 ? 11.014 -30.826 -15.785 1.00 31.95 315 GLY E O 1
ATOM 3195 N N . MET E 1 73 ? 12.052 -31.809 -17.524 1.00 28.40 316 MET E N 1
ATOM 3196 C CA . MET E 1 73 ? 11.009 -32.814 -17.725 1.00 27.45 316 MET E CA 1
ATOM 3197 C C . MET E 1 73 ? 11.274 -34.036 -16.860 1.00 26.80 316 MET E C 1
ATOM 3198 O O . MET E 1 73 ? 12.363 -34.605 -16.892 1.00 27.90 316 MET E O 1
ATOM 3203 N N . ARG E 1 74 ? 10.274 -34.446 -16.090 1.00 26.80 317 ARG E N 1
ATOM 3204 C CA . ARG E 1 74 ? 10.407 -35.652 -15.290 1.00 27.08 317 ARG E CA 1
ATOM 3205 C C . ARG E 1 74 ? 10.122 -36.863 -16.166 1.00 25.37 317 ARG E C 1
ATOM 3206 O O . ARG E 1 74 ? 9.155 -36.882 -16.922 1.00 25.19 317 ARG E O 1
ATOM 3214 N N . LEU E 1 75 ? 10.982 -37.867 -16.070 1.00 25.11 318 LEU E N 1
ATOM 3215 C CA . LEU E 1 75 ? 10.814 -39.086 -16.839 1.00 24.45 318 LEU E CA 1
ATOM 3216 C C . LEU E 1 75 ? 10.574 -40.253 -15.899 1.00 25.49 318 LEU E C 1
ATOM 3217 O O . LEU E 1 75 ? 10.872 -40.178 -14.704 1.00 24.43 318 LEU E O 1
ATOM 3222 N N . GLU E 1 76 ? 10.023 -41.332 -16.438 1.00 24.38 319 GLU E N 1
ATOM 3223 C CA . GLU E 1 76 ? 9.929 -42.574 -15.690 1.00 24.21 319 GLU E CA 1
ATOM 3224 C C . GLU E 1 76 ? 10.678 -43.661 -16.432 1.00 23.68 319 GLU E C 1
ATOM 3225 O O . GLU E 1 76 ? 10.659 -43.718 -17.659 1.00 23.64 319 GLU E O 1
ATOM 3231 N N . ASN E 1 77 ? 11.367 -44.503 -15.677 1.00 23.19 320 ASN E N 1
ATOM 3232 C CA . ASN E 1 77 ? 12.117 -45.596 -16.264 1.00 23.15 320 ASN E CA 1
ATOM 3233 C C . ASN E 1 77 ? 13.269 -45.107 -17.137 1.00 24.43 320 ASN E C 1
ATOM 3234 O O . ASN E 1 77 ? 13.426 -45.535 -18.277 1.00 23.27 320 ASN E O 1
ATOM 3239 N N . TRP E 1 78 ? 14.069 -44.196 -16.601 1.00 22.80 321 TRP E N 1
ATOM 3240 C CA . TRP E 1 78 ? 15.323 -43.832 -17.237 1.00 23.34 321 TRP E CA 1
ATOM 3241 C C . TRP E 1 78 ? 16.419 -44.488 -16.406 1.00 22.94 321 TRP E C 1
ATOM 3242 O O . TRP E 1 78 ? 16.307 -44.529 -15.185 1.00 22.61 321 TRP E O 1
ATOM 3253 N N . PRO E 1 79 ? 17.484 -45.003 -17.049 1.00 23.90 322 PRO E N 1
ATOM 3254 C CA . PRO E 1 79 ? 17.885 -44.925 -18.459 1.00 23.79 322 PRO E CA 1
ATOM 3255 C C . PRO E 1 79 ? 17.211 -45.981 -19.336 1.00 24.29 322 PRO E C 1
ATOM 3256 O O . PRO E 1 79 ? 16.647 -46.927 -18.805 1.00 23.33 322 PRO E O 1
ATOM 3260 N N . PRO E 1 80 ? 17.299 -45.836 -20.669 1.00 23.47 323 PRO E N 1
ATOM 3261 C CA . PRO E 1 80 ? 16.735 -46.812 -21.613 1.00 23.40 323 PRO E CA 1
ATOM 3262 C C . PRO E 1 80 ? 17.187 -48.244 -21.325 1.00 23.73 323 PRO E C 1
ATOM 3263 O O . PRO E 1 80 ? 18.175 -48.447 -20.619 1.00 23.87 323 PRO E O 1
ATOM 3267 N N . ALA E 1 81 ? 16.473 -49.222 -21.875 1.00 22.80 324 ALA E N 1
ATOM 3268 C CA . ALA E 1 81 ? 16.781 -50.630 -21.638 1.00 23.08 324 ALA E CA 1
ATOM 3269 C C . ALA E 1 81 ? 17.955 -51.121 -22.482 1.00 23.51 324 ALA E C 1
ATOM 3270 O O . ALA E 1 81 ? 18.146 -50.677 -23.613 1.00 24.11 324 ALA E O 1
ATOM 3272 N N . SER E 1 82 ? 18.738 -52.041 -21.926 1.00 22.97 325 SER E N 1
ATOM 3273 C CA . SER E 1 82 ? 19.829 -52.663 -22.672 1.00 24.71 325 SER E CA 1
ATOM 3274 C C . SER E 1 82 ? 19.889 -54.168 -22.419 1.00 26.13 325 SER E C 1
ATOM 3275 O O . SER E 1 82 ? 19.250 -54.685 -21.503 1.00 24.38 325 SER E O 1
ATOM 3278 N N . ILE E 1 83 ? 20.650 -54.868 -23.251 1.00 26.84 326 ILE E N 1
ATOM 3279 C CA . ILE E 1 83 ? 20.847 -56.300 -23.091 1.00 27.02 326 ILE E CA 1
ATOM 3280 C C . ILE E 1 83 ? 21.955 -56.569 -22.078 1.00 27.85 326 ILE E C 1
ATOM 3281 O O . ILE E 1 83 ? 23.085 -56.122 -22.254 1.00 30.23 326 ILE E O 1
ATOM 3286 N N . ALA E 1 84 ? 21.625 -57.300 -21.019 1.00 27.36 327 ALA E N 1
ATOM 3287 C CA . ALA E 1 84 ? 22.585 -57.610 -19.968 1.00 28.77 327 ALA E CA 1
ATOM 3288 C C . ALA E 1 84 ? 23.698 -58.500 -20.500 1.00 33.89 327 ALA E C 1
ATOM 3289 O O . ALA E 1 84 ? 23.446 -59.420 -21.278 1.00 34.14 327 ALA E O 1
ATOM 3291 N N . ASP E 1 85 ? 24.928 -58.226 -20.079 1.00 35.67 328 ASP E N 1
ATOM 3292 C CA . ASP E 1 85 ? 26.071 -59.031 -20.494 1.00 38.36 328 ASP E CA 1
ATOM 3293 C C . ASP E 1 85 ? 26.165 -60.324 -19.684 1.00 40.46 328 ASP E C 1
ATOM 3294 O O . ASP E 1 85 ? 25.215 -60.711 -18.999 1.00 40.78 328 ASP E O 1
ATOM 3307 N N . PRO F 1 4 ? 27.153 -44.294 -22.001 1.00 31.83 247 PRO F N 1
ATOM 3308 C CA . PRO F 1 4 ? 26.333 -45.501 -21.847 1.00 30.53 247 PRO F CA 1
ATOM 3309 C C . PRO F 1 4 ? 25.822 -45.977 -23.197 1.00 30.18 247 PRO F C 1
ATOM 3310 O O . PRO F 1 4 ? 25.558 -45.146 -24.065 1.00 29.37 247 PRO F O 1
ATOM 3314 N N . GLU F 1 5 ? 25.684 -47.287 -23.375 1.00 31.16 248 GLU F N 1
ATOM 3315 C CA . GLU F 1 5 ? 25.109 -47.818 -24.605 1.00 28.82 248 GLU F CA 1
ATOM 3316 C C . GLU F 1 5 ? 23.840 -48.613 -24.336 1.00 28.81 248 GLU F C 1
ATOM 3317 O O . GLU F 1 5 ? 23.751 -49.369 -23.364 1.00 27.32 248 GLU F O 1
ATOM 3323 N N . PHE F 1 6 ? 22.857 -48.423 -25.210 1.00 28.28 249 PHE F N 1
ATOM 3324 C CA . PHE F 1 6 ? 21.559 -49.066 -25.070 1.00 28.18 249 PHE F CA 1
ATOM 3325 C C . PHE F 1 6 ? 21.152 -49.753 -26.371 1.00 28.95 249 PHE F C 1
ATOM 3326 O O . PHE F 1 6 ? 21.810 -49.602 -27.401 1.00 31.24 249 PHE F O 1
ATOM 3334 N N . ASP F 1 7 ? 20.063 -50.507 -26.321 1.00 27.84 250 ASP F N 1
ATOM 3335 C CA . ASP F 1 7 ? 19.626 -51.281 -27.474 1.00 27.32 250 ASP F CA 1
ATOM 3336 C C . ASP F 1 7 ? 18.231 -50.874 -27.926 1.00 27.39 250 ASP F C 1
ATOM 3337 O O . ASP F 1 7 ? 17.233 -51.406 -27.438 1.00 26.02 250 ASP F O 1
ATOM 3342 N N . PRO F 1 8 ? 18.166 -49.921 -28.867 1.00 27.07 251 PRO F N 1
ATOM 3343 C CA . PRO F 1 8 ? 16.920 -49.343 -29.386 1.00 26.84 251 PRO F CA 1
ATOM 3344 C C . PRO F 1 8 ? 15.910 -50.387 -29.870 1.00 28.37 251 PRO F C 1
ATOM 3345 O O . PRO F 1 8 ? 14.704 -50.168 -29.749 1.00 29.29 251 PRO F O 1
ATOM 3349 N N . ILE F 1 9 ? 16.398 -51.503 -30.403 1.00 27.13 252 ILE F N 1
ATOM 3350 C CA . ILE F 1 9 ? 15.533 -52.550 -30.939 1.00 28.52 252 ILE F CA 1
ATOM 3351 C C . ILE F 1 9 ? 14.541 -53.095 -29.905 1.00 28.17 252 ILE F C 1
ATOM 3352 O O . ILE F 1 9 ? 13.478 -53.608 -30.262 1.00 27.78 252 ILE F O 1
ATOM 3357 N N . LEU F 1 10 ? 14.894 -52.980 -28.629 1.00 27.40 253 LEU F N 1
ATOM 3358 C CA . LEU F 1 10 ? 14.058 -53.491 -27.549 1.00 25.52 253 LEU F CA 1
ATOM 3359 C C . LEU F 1 10 ? 12.713 -52.781 -27.482 1.00 25.68 253 LEU F C 1
ATOM 3360 O O . LEU F 1 10 ? 11.720 -53.360 -27.045 1.00 25.40 253 LEU F O 1
ATOM 3365 N N . LEU F 1 11 ? 12.677 -51.525 -27.912 1.00 27.21 254 LEU F N 1
ATOM 3366 C CA . LEU F 1 11 ? 11.459 -50.734 -27.771 1.00 28.48 254 LEU F CA 1
ATOM 3367 C C . LEU F 1 11 ? 10.576 -50.767 -29.012 1.00 29.60 254 LEU F C 1
ATOM 3368 O O . LEU F 1 11 ? 9.489 -50.193 -29.018 1.00 30.06 254 LEU F O 1
ATOM 3373 N N . ARG F 1 12 ? 11.038 -51.445 -30.057 1.00 28.64 255 ARG F N 1
ATOM 3374 C CA . ARG F 1 12 ? 10.230 -51.607 -31.258 1.00 29.63 255 ARG F CA 1
ATOM 3375 C C . ARG F 1 12 ? 9.056 -52.533 -30.962 1.00 29.00 255 ARG F C 1
ATOM 3376 O O . ARG F 1 12 ? 9.196 -53.487 -30.203 1.00 27.74 255 ARG F O 1
ATOM 3384 N N . PRO F 1 13 ? 7.886 -52.238 -31.546 1.00 29.10 256 PRO F N 1
ATOM 3385 C CA . PRO F 1 13 ? 6.690 -53.070 -31.380 1.00 29.50 256 PRO F CA 1
ATOM 3386 C C . PRO F 1 13 ? 6.911 -54.473 -31.941 1.00 29.35 256 PRO F C 1
ATOM 3387 O O . PRO F 1 13 ? 7.798 -54.670 -32.770 1.00 29.45 256 PRO F O 1
ATOM 3391 N N . VAL F 1 14 ? 6.113 -55.434 -31.491 1.00 29.86 257 VAL F N 1
ATOM 3392 C CA . VAL F 1 14 ? 6.239 -56.810 -31.961 1.00 30.38 257 VAL F CA 1
ATOM 3393 C C . VAL F 1 14 ? 5.858 -56.958 -33.437 1.00 31.92 257 VAL F C 1
ATOM 3394 O O . VAL F 1 14 ? 6.265 -57.913 -34.099 1.00 31.58 257 VAL F O 1
ATOM 3398 N N . ASP F 1 15 ? 5.074 -56.014 -33.949 1.00 33.50 258 ASP F N 1
ATOM 3399 C CA . ASP F 1 15 ? 4.675 -56.047 -35.352 1.00 34.72 258 ASP F CA 1
ATOM 3400 C C . ASP F 1 15 ? 5.872 -55.874 -36.287 1.00 35.89 258 ASP F C 1
ATOM 3401 O O . ASP F 1 15 ? 5.845 -56.335 -37.429 1.00 37.31 258 ASP F O 1
ATOM 3406 N N . ASP F 1 16 ? 6.921 -55.219 -35.797 1.00 34.14 259 ASP F N 1
ATOM 3407 C CA . ASP F 1 16 ? 8.122 -54.983 -36.600 1.00 35.20 259 ASP F CA 1
ATOM 3408 C C . ASP F 1 16 ? 8.888 -56.270 -36.891 1.00 34.86 259 ASP F C 1
ATOM 3409 O O . ASP F 1 16 ? 9.798 -56.285 -37.720 1.00 35.63 259 ASP F O 1
ATOM 3414 N N . LEU F 1 17 ? 8.526 -57.344 -36.198 1.00 35.09 260 LEU F N 1
ATOM 3415 C CA . LEU F 1 17 ? 9.159 -58.641 -36.411 1.00 34.12 260 LEU F CA 1
ATOM 3416 C C . LEU F 1 17 ? 8.541 -59.338 -37.613 1.00 36.31 260 LEU F C 1
ATOM 3417 O O . LEU F 1 17 ? 9.151 -60.223 -38.213 1.00 36.53 260 LEU F O 1
ATOM 3422 N N . GLU F 1 18 ? 7.322 -58.931 -37.954 1.00 36.50 261 GLU F N 1
ATOM 3423 C CA . GLU F 1 18 ? 6.593 -59.512 -39.075 1.00 40.37 261 GLU F CA 1
ATOM 3424 C C . GLU F 1 18 ? 6.352 -61.006 -38.865 1.00 37.93 261 GLU F C 1
ATOM 3425 O O . GLU F 1 18 ? 6.698 -61.833 -39.709 1.00 39.99 261 GLU F O 1
ATOM 3431 N N . LEU F 1 19 ? 5.769 -61.343 -37.722 1.00 36.62 262 LEU F N 1
ATOM 3432 C CA . LEU F 1 19 ? 5.327 -62.704 -37.462 1.00 36.59 262 LEU F CA 1
ATOM 3433 C C . LEU F 1 19 ? 4.009 -62.927 -38.187 1.00 34.21 262 LEU F C 1
ATOM 3434 O O . LEU F 1 19 ? 3.476 -62.004 -38.803 1.00 32.75 262 LEU F O 1
ATOM 3439 N N . THR F 1 20 ? 3.485 -64.146 -38.119 1.00 34.05 263 THR F N 1
ATOM 3440 C CA . THR F 1 20 ? 2.148 -64.406 -38.630 1.00 32.18 263 THR F CA 1
ATOM 3441 C C . THR F 1 20 ? 1.158 -63.606 -37.802 1.00 32.04 263 THR F C 1
ATOM 3442 O O . THR F 1 20 ? 1.414 -63.306 -36.637 1.00 32.03 263 THR F O 1
ATOM 3446 N N . VAL F 1 21 ? 0.037 -63.242 -38.411 1.00 31.79 264 VAL F N 1
ATOM 3447 C CA . VAL F 1 21 ? -1.024 -62.556 -37.692 1.00 31.64 264 VAL F CA 1
ATOM 3448 C C . VAL F 1 21 ? -1.337 -63.294 -36.395 1.00 30.66 264 VAL F C 1
ATOM 3449 O O . VAL F 1 21 ? -1.468 -62.681 -35.337 1.00 30.41 264 VAL F O 1
ATOM 3453 N N . ARG F 1 22 ? -1.443 -64.615 -36.481 1.00 30.09 265 ARG F N 1
ATOM 3454 C CA . ARG F 1 22 ? -1.810 -65.418 -35.321 1.00 30.12 265 ARG F CA 1
ATOM 3455 C C . ARG F 1 22 ? -0.798 -65.307 -34.182 1.00 30.49 265 ARG F C 1
ATOM 3456 O O . ARG F 1 22 ? -1.178 -65.155 -33.022 1.00 30.26 265 ARG F O 1
ATOM 3464 N N . SER F 1 23 ? 0.487 -65.403 -34.513 1.00 30.62 266 SER F N 1
ATOM 3465 C CA . SER F 1 23 ? 1.538 -65.303 -33.505 1.00 29.14 266 SER F CA 1
ATOM 3466 C C . SER F 1 23 ? 1.561 -63.921 -32.863 1.00 29.27 266 SER F C 1
ATOM 3467 O O . SER F 1 23 ? 1.666 -63.798 -31.643 1.00 29.30 266 SER F O 1
ATOM 3470 N N . ALA F 1 24 ? 1.459 -62.886 -33.691 1.00 29.26 267 ALA F N 1
ATOM 3471 C CA . ALA F 1 24 ? 1.431 -61.509 -33.207 1.00 30.16 267 ALA F CA 1
ATOM 3472 C C . ALA F 1 24 ? 0.266 -61.272 -32.247 1.00 30.61 267 ALA F C 1
ATOM 3473 O O . ALA F 1 24 ? 0.443 -60.685 -31.178 1.00 31.61 267 ALA F O 1
ATOM 3475 N N . ASN F 1 25 ? -0.922 -61.732 -32.630 1.00 29.76 268 ASN F N 1
ATOM 3476 C CA . ASN F 1 25 ? -2.105 -61.581 -31.789 1.00 29.64 268 ASN F CA 1
ATOM 3477 C C . ASN F 1 25 ? -2.001 -62.368 -30.486 1.00 30.27 268 ASN F C 1
ATOM 3478 O O . ASN F 1 25 ? -2.392 -61.878 -29.426 1.00 30.45 268 ASN F O 1
ATOM 3483 N N . CYS F 1 26 ? -1.478 -63.588 -30.571 1.00 28.92 269 CYS F N 1
ATOM 3484 C CA . CYS F 1 26 ? -1.301 -64.418 -29.386 1.00 29.58 269 CYS F CA 1
ATOM 3485 C C . CYS F 1 26 ? -0.373 -63.732 -28.387 1.00 29.76 269 CYS F C 1
ATOM 3486 O O . CYS F 1 26 ? -0.648 -63.712 -27.191 1.00 31.32 269 CYS F O 1
ATOM 3489 N N . LEU F 1 27 ? 0.720 -63.162 -28.885 1.00 29.32 270 LEU F N 1
ATOM 3490 C CA . LEU F 1 27 ? 1.675 -62.471 -28.024 1.00 28.64 270 LEU F CA 1
ATOM 3491 C C . LEU F 1 27 ? 1.044 -61.258 -27.341 1.00 28.38 270 LEU F C 1
ATOM 3492 O O . LEU F 1 27 ? 1.214 -61.051 -26.138 1.00 28.75 270 LEU F O 1
ATOM 3508 N N . ALA F 1 29 ? -1.955 -60.747 -26.595 1.00 29.65 272 ALA F N 1
ATOM 3509 C CA . ALA F 1 29 ? -2.929 -61.194 -25.599 1.00 30.84 272 ALA F CA 1
ATOM 3510 C C . ALA F 1 29 ? -2.267 -61.585 -24.276 1.00 30.18 272 ALA F C 1
ATOM 3511 O O . ALA F 1 29 ? -2.932 -61.688 -23.245 1.00 31.82 272 ALA F O 1
ATOM 3513 N N . GLU F 1 30 ? -0.957 -61.807 -24.318 1.00 30.74 273 GLU F N 1
ATOM 3514 C CA . GLU F 1 30 ? -0.182 -62.121 -23.124 1.00 30.75 273 GLU F CA 1
ATOM 3515 C C . GLU F 1 30 ? 0.559 -60.888 -22.616 1.00 31.02 273 GLU F C 1
ATOM 3516 O O . GLU F 1 30 ? 1.492 -61.002 -21.822 1.00 33.14 273 GLU F O 1
ATOM 3522 N N . ALA F 1 31 ? 0.142 -59.716 -23.084 1.00 30.31 274 ALA F N 1
ATOM 3523 C CA . ALA F 1 31 ? 0.749 -58.452 -22.673 1.00 30.51 274 ALA F CA 1
ATOM 3524 C C . ALA F 1 31 ? 2.140 -58.254 -23.275 1.00 27.99 274 ALA F C 1
ATOM 3525 O O . ALA F 1 31 ? 2.937 -57.460 -22.773 1.00 28.83 274 ALA F O 1
ATOM 3527 N N . ILE F 1 32 ? 2.425 -58.983 -24.348 1.00 27.19 275 ILE F N 1
ATOM 3528 C CA . ILE F 1 32 ? 3.692 -58.842 -25.057 1.00 26.35 275 ILE F CA 1
ATOM 3529 C C . ILE F 1 32 ? 3.502 -57.941 -26.269 1.00 27.18 275 ILE F C 1
ATOM 3530 O O . ILE F 1 32 ? 3.094 -58.397 -27.336 1.00 27.05 275 ILE F O 1
ATOM 3535 N N . HIS F 1 33 ? 3.797 -56.656 -26.094 1.00 26.88 276 HIS F N 1
ATOM 3536 C CA . HIS F 1 33 ? 3.529 -55.660 -27.123 1.00 27.11 276 HIS F CA 1
ATOM 3537 C C . HIS F 1 33 ? 4.803 -55.181 -27.811 1.00 26.33 276 HIS F C 1
ATOM 3538 O O . HIS F 1 33 ? 4.750 -54.587 -28.891 1.00 26.88 276 HIS F O 1
ATOM 3545 N N . TYR F 1 34 ? 5.946 -55.437 -27.183 1.00 26.80 277 TYR F N 1
ATOM 3546 C CA . TYR F 1 34 ? 7.220 -54.956 -27.706 1.00 25.88 277 TYR F CA 1
ATOM 3547 C C . TYR F 1 34 ? 8.272 -56.056 -27.761 1.00 24.87 277 TYR F C 1
ATOM 3548 O O . TYR F 1 34 ? 8.156 -57.077 -27.086 1.00 23.37 277 TYR F O 1
ATOM 3557 N N . ILE F 1 35 ? 9.298 -55.834 -28.573 1.00 25.20 278 ILE F N 1
ATOM 3558 C CA . ILE F 1 35 ? 10.383 -56.791 -28.726 1.00 25.76 278 ILE F CA 1
ATOM 3559 C C . ILE F 1 35 ? 11.036 -57.095 -27.382 1.00 24.30 278 ILE F C 1
ATOM 3560 O O . ILE F 1 35 ? 11.428 -58.230 -27.115 1.00 25.87 278 ILE F O 1
ATOM 3565 N N . GLY F 1 36 ? 11.143 -56.079 -26.533 1.00 23.94 279 GLY F N 1
ATOM 3566 C CA . GLY F 1 36 ? 11.749 -56.243 -25.226 1.00 23.17 279 GLY F CA 1
ATOM 3567 C C . GLY F 1 36 ? 10.952 -57.167 -24.326 1.00 23.48 279 GLY F C 1
ATOM 3568 O O . GLY F 1 36 ? 11.527 -57.932 -23.550 1.00 23.13 279 GLY F O 1
ATOM 3569 N N . ASP F 1 37 ? 9.626 -57.085 -24.426 1.00 23.45 280 ASP F N 1
ATOM 3570 C CA . ASP F 1 37 ? 8.729 -57.960 -23.677 1.00 22.44 280 ASP F CA 1
ATOM 3571 C C . ASP F 1 37 ? 8.939 -59.414 -24.076 1.00 24.35 280 ASP F C 1
ATOM 3572 O O . ASP F 1 37 ? 8.991 -60.300 -23.228 1.00 24.61 280 ASP F O 1
ATOM 3577 N N . LEU F 1 38 ? 9.044 -59.653 -25.379 1.00 24.98 281 LEU F N 1
ATOM 3578 C CA . LEU F 1 38 ? 9.124 -61.009 -25.907 1.00 23.07 281 LEU F CA 1
ATOM 3579 C C . LEU F 1 38 ? 10.431 -61.707 -25.547 1.00 24.21 281 LEU F C 1
ATOM 3580 O O . LEU F 1 38 ? 10.418 -62.819 -25.029 1.00 26.89 281 LEU F O 1
ATOM 3585 N N . VAL F 1 39 ? 11.557 -61.055 -25.817 1.00 23.42 282 VAL F N 1
ATOM 3586 C CA . VAL F 1 39 ? 12.853 -61.696 -25.627 1.00 25.34 282 VAL F CA 1
ATOM 3587 C C . VAL F 1 39 ? 13.118 -62.064 -24.172 1.00 26.27 282 VAL F C 1
ATOM 3588 O O . VAL F 1 39 ? 14.035 -62.828 -23.878 1.00 27.28 282 VAL F O 1
ATOM 3592 N N . GLN F 1 40 ? 12.314 -61.525 -23.263 1.00 25.08 283 GLN F N 1
ATOM 3593 C CA . GLN F 1 40 ? 12.491 -61.803 -21.844 1.00 26.37 283 GLN F CA 1
ATOM 3594 C C . GLN F 1 40 ? 11.773 -63.080 -21.422 1.00 27.57 283 GLN F C 1
ATOM 3595 O O . GLN F 1 40 ? 12.071 -63.650 -20.373 1.00 27.63 283 GLN F O 1
ATOM 3601 N N . ARG F 1 41 ? 10.829 -63.528 -22.245 1.00 28.81 284 ARG F N 1
ATOM 3602 C CA . ARG F 1 41 ? 10.073 -64.742 -21.951 1.00 31.69 284 ARG F CA 1
ATOM 3603 C C . ARG F 1 41 ? 10.836 -66.001 -22.357 1.00 30.33 284 ARG F C 1
ATOM 3604 O O . ARG F 1 41 ? 11.679 -65.973 -23.257 1.00 29.46 284 ARG F O 1
ATOM 3612 N N . THR F 1 42 ? 10.534 -67.104 -21.680 1.00 31.10 285 THR F N 1
ATOM 3613 C CA . THR F 1 42 ? 11.156 -68.386 -21.976 1.00 31.51 285 THR F CA 1
ATOM 3614 C C . THR F 1 42 ? 10.283 -69.197 -22.920 1.00 33.30 285 THR F C 1
ATOM 3615 O O . THR F 1 42 ? 9.069 -69.002 -22.980 1.00 34.14 285 THR F O 1
ATOM 3619 N N . GLU F 1 43 ? 10.906 -70.109 -23.656 1.00 33.76 286 GLU F N 1
ATOM 3620 C CA . GLU F 1 43 ? 10.166 -71.003 -24.534 1.00 35.24 286 GLU F CA 1
ATOM 3621 C C . GLU F 1 43 ? 9.195 -71.834 -23.703 1.00 35.61 286 GLU F C 1
ATOM 3622 O O . GLU F 1 43 ? 8.058 -72.080 -24.107 1.00 37.52 286 GLU F O 1
ATOM 3628 N N . VAL F 1 44 ? 9.658 -72.253 -22.530 1.00 35.44 287 VAL F N 1
ATOM 3629 C CA . VAL F 1 44 ? 8.852 -73.033 -21.604 1.00 35.31 287 VAL F CA 1
ATOM 3630 C C . VAL F 1 44 ? 7.563 -72.308 -21.247 1.00 35.84 287 VAL F C 1
ATOM 3631 O O . VAL F 1 44 ? 6.476 -72.878 -21.330 1.00 39.40 287 VAL F O 1
ATOM 3635 N N . GLU F 1 45 ? 7.686 -71.048 -20.845 1.00 36.95 288 GLU F N 1
ATOM 3636 C CA . GLU F 1 45 ? 6.525 -70.280 -20.403 1.00 36.61 288 GLU F CA 1
ATOM 3637 C C . GLU F 1 45 ? 5.592 -69.884 -21.543 1.00 37.25 288 GLU F C 1
ATOM 3638 O O . GLU F 1 45 ? 4.375 -69.826 -21.364 1.00 38.36 288 GLU F O 1
ATOM 3644 N N . LEU F 1 46 ? 6.161 -69.613 -22.713 1.00 35.91 289 LEU F N 1
ATOM 3645 C CA . LEU F 1 46 ? 5.354 -69.244 -23.867 1.00 36.00 289 LEU F CA 1
ATOM 3646 C C . LEU F 1 46 ? 4.503 -70.415 -24.339 1.00 38.96 289 LEU F C 1
ATOM 3647 O O . LEU F 1 46 ? 3.347 -70.241 -24.716 1.00 38.97 289 LEU F O 1
ATOM 3652 N N . LEU F 1 47 ? 5.082 -71.611 -24.311 1.00 40.39 290 LEU F N 1
ATOM 3653 C CA . LEU F 1 47 ? 4.366 -72.818 -24.710 1.00 40.61 290 LEU F CA 1
ATOM 3654 C C . LEU F 1 47 ? 3.248 -73.162 -23.728 1.00 40.95 290 LEU F C 1
ATOM 3655 O O . LEU F 1 47 ? 2.284 -73.841 -24.083 1.00 43.33 290 LEU F O 1
ATOM 3671 N N . THR F 1 49 ? 1.275 -71.039 -22.527 1.00 40.23 292 THR F N 1
ATOM 3672 C CA . THR F 1 49 ? 0.154 -70.140 -22.797 1.00 40.65 292 THR F CA 1
ATOM 3673 C C . THR F 1 49 ? -0.891 -70.848 -23.654 1.00 39.86 292 THR F C 1
ATOM 3674 O O . THR F 1 49 ? -0.552 -71.721 -24.453 1.00 41.29 292 THR F O 1
ATOM 3678 N N . PRO F 1 50 ? -2.167 -70.473 -23.484 1.00 40.05 293 PRO F N 1
ATOM 3679 C CA . PRO F 1 50 ? -3.311 -71.153 -24.105 1.00 38.66 293 PRO F CA 1
ATOM 3680 C C . PRO F 1 50 ? -3.274 -71.213 -25.632 1.00 40.49 293 PRO F C 1
ATOM 3681 O O . PRO F 1 50 ? -3.727 -72.202 -26.210 1.00 42.26 293 PRO F O 1
ATOM 3685 N N . ASN F 1 51 ? -2.728 -70.184 -26.271 1.00 39.17 294 ASN F N 1
ATOM 3686 C CA . ASN F 1 51 ? -2.894 -70.007 -27.711 1.00 36.82 294 ASN F CA 1
ATOM 3687 C C . ASN F 1 51 ? -1.659 -70.329 -28.557 1.00 36.71 294 ASN F C 1
ATOM 3688 O O . ASN F 1 51 ? -1.733 -70.346 -29.787 1.00 37.33 294 ASN F O 1
ATOM 3693 N N . LEU F 1 52 ? -0.531 -70.584 -27.902 1.00 38.93 295 LEU F N 1
ATOM 3694 C CA . LEU F 1 52 ? 0.725 -70.808 -28.617 1.00 38.92 295 LEU F CA 1
ATOM 3695 C C . LEU F 1 52 ? 1.160 -72.269 -28.640 1.00 37.55 295 LEU F C 1
ATOM 3696 O O . LEU F 1 52 ? 1.259 -72.916 -27.599 1.00 37.20 295 LEU F O 1
ATOM 3701 N N . GLY F 1 53 ? 1.428 -72.774 -29.841 1.00 37.76 296 GLY F N 1
ATOM 3702 C CA . GLY F 1 53 ? 1.902 -74.133 -30.013 1.00 37.29 296 GLY F CA 1
ATOM 3703 C C . GLY F 1 53 ? 3.348 -74.183 -30.460 1.00 37.64 296 GLY F C 1
ATOM 3704 O O . GLY F 1 53 ? 4.041 -73.166 -30.463 1.00 37.69 296 GLY F O 1
ATOM 3721 N N . SER F 1 56 ? 4.099 -72.039 -33.686 1.00 36.71 299 SER F N 1
ATOM 3722 C CA . SER F 1 56 ? 4.328 -70.622 -33.419 1.00 35.70 299 SER F CA 1
ATOM 3723 C C . SER F 1 56 ? 5.670 -70.384 -32.736 1.00 34.55 299 SER F C 1
ATOM 3724 O O . SER F 1 56 ? 6.397 -69.456 -33.089 1.00 33.24 299 SER F O 1
ATOM 3727 N N . LEU F 1 57 ? 5.999 -71.223 -31.760 1.00 34.28 300 LEU F N 1
ATOM 3728 C CA . LEU F 1 57 ? 7.279 -71.112 -31.071 1.00 34.94 300 LEU F CA 1
ATOM 3729 C C . LEU F 1 57 ? 8.450 -71.236 -32.037 1.00 35.10 300 LEU F C 1
ATOM 3730 O O . LEU F 1 57 ? 9.435 -70.505 -31.927 1.00 34.96 300 LEU F O 1
ATOM 3735 N N . THR F 1 58 ? 8.340 -72.168 -32.978 1.00 34.38 301 THR F N 1
ATOM 3736 C CA . THR F 1 58 ? 9.385 -72.369 -33.974 1.00 35.79 301 THR F CA 1
ATOM 3737 C C . THR F 1 58 ? 9.547 -71.115 -34.822 1.00 36.07 301 THR F C 1
ATOM 3738 O O . THR F 1 58 ? 10.664 -70.673 -35.092 1.00 37.51 301 THR F O 1
ATOM 3742 N N . GLU F 1 59 ? 8.423 -70.540 -35.234 1.00 34.46 302 GLU F N 1
ATOM 3743 C CA . GLU F 1 59 ? 8.443 -69.321 -36.025 1.00 33.77 302 GLU F CA 1
ATOM 3744 C C . GLU F 1 59 ? 9.068 -68.175 -35.236 1.00 32.59 302 GLU F C 1
ATOM 3745 O O . GLU F 1 59 ? 9.945 -67.468 -35.732 1.00 32.77 302 GLU F O 1
ATOM 3751 N N . ILE F 1 60 ? 8.610 -68.000 -34.001 1.00 33.71 303 ILE F N 1
ATOM 3752 C CA . ILE F 1 60 ? 9.079 -66.908 -33.154 1.00 32.23 303 ILE F CA 1
ATOM 3753 C C . ILE F 1 60 ? 10.587 -66.976 -32.922 1.00 32.18 303 ILE F C 1
ATOM 3754 O O . ILE F 1 60 ? 11.292 -65.980 -33.072 1.00 30.80 303 ILE F O 1
ATOM 3770 N N . ASP F 1 62 ? 12.767 -68.379 -34.716 1.00 36.08 305 ASP F N 1
ATOM 3771 C CA . ASP F 1 62 ? 13.478 -68.192 -35.974 1.00 34.62 305 ASP F CA 1
ATOM 3772 C C . ASP F 1 62 ? 13.486 -66.726 -36.400 1.00 34.39 305 ASP F C 1
ATOM 3773 O O . ASP F 1 62 ? 14.457 -66.248 -36.988 1.00 35.52 305 ASP F O 1
ATOM 3778 N N . VAL F 1 63 ? 12.403 -66.015 -36.098 1.00 33.15 306 VAL F N 1
ATOM 3779 C CA . VAL F 1 63 ? 12.306 -64.595 -36.427 1.00 32.68 306 VAL F CA 1
ATOM 3780 C C . VAL F 1 63 ? 13.223 -63.765 -35.534 1.00 34.08 306 VAL F C 1
ATOM 3781 O O . VAL F 1 63 ? 13.712 -62.710 -35.939 1.00 35.11 306 VAL F O 1
ATOM 3785 N N . LEU F 1 64 ? 13.453 -64.250 -34.318 1.00 32.08 307 LEU F N 1
ATOM 3786 C CA . LEU F 1 64 ? 14.312 -63.556 -33.364 1.00 32.60 307 LEU F CA 1
ATOM 3787 C C . LEU F 1 64 ? 15.788 -63.781 -33.675 1.00 33.76 307 LEU F C 1
ATOM 3788 O O . LEU F 1 64 ? 16.595 -62.853 -33.606 1.00 32.60 307 LEU F O 1
ATOM 3793 N N . ALA F 1 65 ? 16.135 -65.018 -34.015 1.00 32.79 308 ALA F N 1
ATOM 3794 C CA . ALA F 1 65 ? 17.508 -65.348 -34.379 1.00 34.23 308 ALA F CA 1
ATOM 3795 C C . ALA F 1 65 ? 17.958 -64.559 -35.610 1.00 36.30 308 ALA F C 1
ATOM 3796 O O . ALA F 1 65 ? 19.140 -64.239 -35.757 1.00 36.76 308 ALA F O 1
ATOM 3798 N N . SER F 1 66 ? 17.007 -64.241 -36.484 1.00 36.22 309 SER F N 1
ATOM 3799 C CA . SER F 1 66 ? 17.296 -63.497 -37.705 1.00 37.03 309 SER F CA 1
ATOM 3800 C C . SER F 1 66 ? 17.756 -62.079 -37.394 1.00 36.59 309 SER F C 1
ATOM 3801 O O . SER F 1 66 ? 18.342 -61.402 -38.241 1.00 37.60 309 SER F O 1
ATOM 3804 N N . ARG F 1 67 ? 17.479 -61.625 -36.178 1.00 37.84 310 ARG F N 1
ATOM 3805 C CA . ARG F 1 67 ? 17.877 -60.286 -35.763 1.00 35.07 310 ARG F CA 1
ATOM 3806 C C . ARG F 1 67 ? 18.933 -60.320 -34.663 1.00 33.65 310 ARG F C 1
ATOM 3807 O O . ARG F 1 67 ? 19.235 -59.297 -34.057 1.00 36.25 310 ARG F O 1
ATOM 3815 N N . GLY F 1 68 ? 19.495 -61.500 -34.418 1.00 34.70 311 GLY F N 1
ATOM 3816 C CA . GLY F 1 68 ? 20.529 -61.666 -33.411 1.00 32.82 311 GLY F CA 1
ATOM 3817 C C . GLY F 1 68 ? 19.969 -61.749 -32.003 1.00 33.19 311 GLY F C 1
ATOM 3818 O O . GLY F 1 68 ? 20.697 -61.601 -31.019 1.00 31.67 311 GLY F O 1
ATOM 3819 N N . LEU F 1 69 ? 18.665 -61.987 -31.906 1.00 33.07 312 LEU F N 1
ATOM 3820 C CA . LEU F 1 69 ? 17.996 -62.057 -30.614 1.00 30.33 312 LEU F CA 1
ATOM 3821 C C . LEU F 1 69 ? 17.553 -63.478 -30.305 1.00 29.74 312 LEU F C 1
ATOM 3822 O O . LEU F 1 69 ? 17.686 -64.374 -31.135 1.00 33.55 312 LEU F O 1
ATOM 3827 N N . SER F 1 70 ? 17.019 -63.675 -29.106 1.00 28.82 313 SER F N 1
ATOM 3828 C CA . SER F 1 70 ? 16.504 -64.974 -28.698 1.00 28.57 313 SER F CA 1
ATOM 3829 C C . SER F 1 70 ? 15.516 -64.813 -27.551 1.00 28.54 313 SER F C 1
ATOM 3830 O O . SER F 1 70 ? 15.273 -63.699 -27.084 1.00 29.34 313 SER F O 1
ATOM 3833 N N . LEU F 1 71 ? 14.940 -65.926 -27.106 1.00 27.63 314 LEU F N 1
ATOM 3834 C CA . LEU F 1 71 ? 14.101 -65.920 -25.916 1.00 28.59 314 LEU F CA 1
ATOM 3835 C C . LEU F 1 71 ? 14.981 -66.087 -24.681 1.00 28.01 314 LEU F C 1
ATOM 3836 O O . LEU F 1 71 ? 16.140 -66.480 -24.790 1.00 29.60 314 LEU F O 1
ATOM 3841 N N . GLY F 1 72 ? 14.435 -65.774 -23.512 1.00 29.17 315 GLY F N 1
ATOM 3842 C CA . GLY F 1 72 ? 15.177 -65.894 -22.270 1.00 29.92 315 GLY F CA 1
ATOM 3843 C C . GLY F 1 72 ? 16.353 -64.939 -22.166 1.00 31.42 315 GLY F C 1
ATOM 3844 O O . GLY F 1 72 ? 17.326 -65.217 -21.462 1.00 33.01 315 GLY F O 1
ATOM 3845 N N . MET F 1 73 ? 16.270 -63.812 -22.867 1.00 28.65 316 MET F N 1
ATOM 3846 C CA . MET F 1 73 ? 17.312 -62.794 -22.804 1.00 28.13 316 MET F CA 1
ATOM 3847 C C . MET F 1 73 ? 17.097 -61.882 -21.605 1.00 27.42 316 MET F C 1
ATOM 3848 O O . MET F 1 73 ? 15.996 -61.378 -21.396 1.00 28.53 316 MET F O 1
ATOM 3853 N N . ARG F 1 74 ? 18.145 -61.677 -20.814 1.00 26.67 317 ARG F N 1
ATOM 3854 C CA . ARG F 1 74 ? 18.043 -60.789 -19.662 1.00 28.01 317 ARG F CA 1
ATOM 3855 C C . ARG F 1 74 ? 18.405 -59.365 -20.048 1.00 25.73 317 ARG F C 1
ATOM 3856 O O . ARG F 1 74 ? 19.419 -59.121 -20.701 1.00 25.24 317 ARG F O 1
ATOM 3864 N N . LEU F 1 75 ? 17.559 -58.429 -19.642 1.00 25.03 318 LEU F N 1
ATOM 3865 C CA . LEU F 1 75 ? 17.748 -57.032 -19.988 1.00 25.03 318 LEU F CA 1
ATOM 3866 C C . LEU F 1 75 ? 18.051 -56.209 -18.743 1.00 25.63 318 LEU F C 1
ATOM 3867 O O . LEU F 1 75 ? 17.801 -56.641 -17.619 1.00 24.34 318 LEU F O 1
ATOM 3872 N N . GLU F 1 76 ? 18.610 -55.024 -18.955 1.00 25.35 319 GLU F N 1
ATOM 3873 C CA . GLU F 1 76 ? 18.860 -54.094 -17.871 1.00 24.51 319 GLU F CA 1
ATOM 3874 C C . GLU F 1 76 ? 17.991 -52.874 -18.090 1.00 24.02 319 GLU F C 1
ATOM 3875 O O . GLU F 1 76 ? 17.856 -52.396 -19.219 1.00 23.81 319 GLU F O 1
ATOM 3881 N N . ASN F 1 77 ? 17.399 -52.372 -17.014 1.00 24.03 320 ASN F N 1
ATOM 3882 C CA . ASN F 1 77 ? 16.614 -51.152 -17.091 1.00 23.08 320 ASN F CA 1
ATOM 3883 C C . ASN F 1 77 ? 15.478 -51.263 -18.105 1.00 24.04 320 ASN F C 1
ATOM 3884 O O . ASN F 1 77 ? 15.379 -50.457 -19.025 1.00 22.94 320 ASN F O 1
ATOM 3889 N N . TRP F 1 78 ? 14.636 -52.280 -17.950 1.00 23.18 321 TRP F N 1
ATOM 3890 C CA . TRP F 1 78 ? 13.389 -52.353 -18.698 1.00 23.32 321 TRP F CA 1
ATOM 3891 C C . TRP F 1 78 ? 12.275 -51.943 -17.734 1.00 23.39 321 TRP F C 1
ATOM 3892 O O . TRP F 1 78 ? 12.346 -52.269 -16.550 1.00 23.43 321 TRP F O 1
ATOM 3903 N N . PRO F 1 79 ? 11.236 -51.236 -18.223 1.00 24.36 322 PRO F N 1
ATOM 3904 C CA . PRO F 1 79 ? 10.858 -50.905 -19.602 1.00 24.06 322 PRO F CA 1
ATOM 3905 C C . PRO F 1 79 ? 11.554 -49.649 -20.100 1.00 23.91 322 PRO F C 1
ATOM 3906 O O . PRO F 1 79 ? 12.211 -48.979 -19.317 1.00 22.90 322 PRO F O 1
ATOM 3910 N N . PRO F 1 80 ? 11.401 -49.322 -21.390 1.00 23.16 323 PRO F N 1
ATOM 3911 C CA . PRO F 1 80 ? 11.983 -48.081 -21.908 1.00 24.16 323 PRO F CA 1
ATOM 3912 C C . PRO F 1 80 ? 11.436 -46.847 -21.192 1.00 24.00 323 PRO F C 1
ATOM 3913 O O . PRO F 1 80 ? 10.363 -46.904 -20.590 1.00 22.98 323 PRO F O 1
ATOM 3917 N N . ALA F 1 81 ? 12.179 -45.747 -21.266 1.00 23.58 324 ALA F N 1
ATOM 3918 C CA . ALA F 1 81 ? 11.808 -44.511 -20.582 1.00 23.61 324 ALA F CA 1
ATOM 3919 C C . ALA F 1 81 ? 10.609 -43.823 -21.224 1.00 23.44 324 ALA F C 1
ATOM 3920 O O . ALA F 1 81 ? 10.360 -43.967 -22.422 1.00 24.28 324 ALA F O 1
ATOM 3922 N N . SER F 1 82 ? 9.870 -43.072 -20.415 1.00 22.01 325 SER F N 1
ATOM 3923 C CA . SER F 1 82 ? 8.744 -42.294 -20.914 1.00 24.58 325 SER F CA 1
ATOM 3924 C C . SER F 1 82 ? 8.651 -40.971 -20.169 1.00 25.68 325 SER F C 1
ATOM 3925 O O . SER F 1 82 ? 9.207 -40.824 -19.083 1.00 22.58 325 SER F O 1
ATOM 3928 N N . ILE F 1 83 ? 7.958 -40.008 -20.766 1.00 26.30 326 ILE F N 1
ATOM 3929 C CA . ILE F 1 83 ? 7.722 -38.728 -20.117 1.00 26.44 326 ILE F CA 1
ATOM 3930 C C . ILE F 1 83 ? 6.629 -38.884 -19.069 1.00 27.56 326 ILE F C 1
ATOM 3931 O O . ILE F 1 83 ? 5.530 -39.343 -19.377 1.00 28.28 326 ILE F O 1
ATOM 3936 N N . ALA F 1 84 ? 6.939 -38.508 -17.832 1.00 27.48 327 ALA F N 1
ATOM 3937 C CA . ALA F 1 84 ? 5.997 -38.654 -16.727 1.00 28.77 327 ALA F CA 1
ATOM 3938 C C . ALA F 1 84 ? 4.839 -37.668 -16.829 1.00 32.95 327 ALA F C 1
ATOM 3939 O O . ALA F 1 84 ? 5.001 -36.544 -17.304 1.00 32.73 327 ALA F O 1
ATOM 3941 N N . ASP F 1 85 ? 3.666 -38.104 -16.382 1.00 35.81 328 ASP F N 1
ATOM 3942 C CA . ASP F 1 85 ? 2.490 -37.248 -16.343 1.00 38.68 328 ASP F CA 1
ATOM 3943 C C . ASP F 1 85 ? 2.653 -36.215 -15.232 1.00 39.69 328 ASP F C 1
ATOM 3944 O O . ASP F 1 85 ? 3.520 -36.353 -14.369 1.00 38.64 328 ASP F O 1
ATOM 3949 N N . GLU F 1 86 ? 1.825 -35.179 -15.249 1.00 38.96 329 GLU F N 1
ATOM 3950 C CA . GLU F 1 86 ? 1.914 -34.138 -14.236 1.00 38.77 329 GLU F CA 1
ATOM 3951 C C . GLU F 1 86 ? 0.938 -34.395 -13.089 1.00 44.23 329 GLU F C 1
ATOM 3952 O O . GLU F 1 86 ? 1.007 -33.768 -12.030 1.00 44.31 329 GLU F O 1
ATOM 3970 N N . PRO G 1 4 ? 25.734 -52.734 -7.590 1.00 31.89 247 PRO G N 1
ATOM 3971 C CA . PRO G 1 4 ? 24.948 -51.503 -7.739 1.00 30.74 247 PRO G CA 1
ATOM 3972 C C . PRO G 1 4 ? 24.459 -50.950 -6.402 1.00 30.78 247 PRO G C 1
ATOM 3973 O O . PRO G 1 4 ? 24.242 -51.714 -5.459 1.00 29.39 247 PRO G O 1
ATOM 3977 N N . GLU G 1 5 ? 24.284 -49.632 -6.330 1.00 31.76 248 GLU G N 1
ATOM 3978 C CA . GLU G 1 5 ? 23.778 -48.983 -5.123 1.00 29.01 248 GLU G CA 1
ATOM 3979 C C . GLU G 1 5 ? 22.416 -48.339 -5.353 1.00 28.34 248 GLU G C 1
ATOM 3980 O O . GLU G 1 5 ? 22.215 -47.614 -6.326 1.00 28.02 248 GLU G O 1
ATOM 3986 N N . PHE G 1 6 ? 21.486 -48.609 -4.444 1.00 28.20 249 PHE G N 1
ATOM 3987 C CA . PHE G 1 6 ? 20.156 -48.018 -4.500 1.00 28.68 249 PHE G CA 1
ATOM 3988 C C . PHE G 1 6 ? 19.937 -47.163 -3.263 1.00 29.33 249 PHE G C 1
ATOM 3989 O O . PHE G 1 6 ? 20.755 -47.170 -2.343 1.00 31.70 249 PHE G O 1
ATOM 3997 N N . ASP G 1 7 ? 18.830 -46.429 -3.242 1.00 27.56 250 ASP G N 1
ATOM 3998 C CA . ASP G 1 7 ? 18.472 -45.631 -2.075 1.00 27.35 250 ASP G CA 1
ATOM 3999 C C . ASP G 1 7 ? 17.066 -46.008 -1.592 1.00 27.41 250 ASP G C 1
ATOM 4000 O O . ASP G 1 7 ? 16.071 -45.427 -2.029 1.00 25.66 250 ASP G O 1
ATOM 4005 N N . PRO G 1 8 ? 16.991 -47.000 -0.689 1.00 26.72 251 PRO G N 1
ATOM 4006 C CA . PRO G 1 8 ? 15.757 -47.601 -0.161 1.00 27.00 251 PRO G CA 1
ATOM 4007 C C . PRO G 1 8 ? 14.746 -46.581 0.371 1.00 28.23 251 PRO G C 1
ATOM 4008 O O . PRO G 1 8 ? 13.540 -46.826 0.325 1.00 28.87 251 PRO G O 1
ATOM 4012 N N . ILE G 1 9 ? 15.237 -45.452 0.869 1.00 27.56 252 ILE G N 1
ATOM 4013 C CA . ILE G 1 9 ? 14.379 -44.421 1.437 1.00 28.15 252 ILE G CA 1
ATOM 4014 C C . ILE G 1 9 ? 13.323 -43.926 0.442 1.00 28.43 252 ILE G C 1
ATOM 4015 O O . ILE G 1 9 ? 12.262 -43.444 0.843 1.00 28.44 252 ILE G O 1
ATOM 4020 N N . LEU G 1 10 ? 13.612 -44.053 -0.851 1.00 27.43 253 LEU G N 1
ATOM 4021 C CA . LEU G 1 10 ? 12.700 -43.571 -1.890 1.00 25.44 253 LEU G CA 1
ATOM 4022 C C . LEU G 1 10 ? 11.403 -44.377 -1.951 1.00 25.45 253 LEU G C 1
ATOM 4023 O O . LEU G 1 10 ? 10.381 -43.895 -2.443 1.00 24.39 253 LEU G O 1
ATOM 4028 N N . LEU G 1 11 ? 11.459 -45.609 -1.456 1.00 26.91 254 LEU G N 1
ATOM 4029 C CA . LEU G 1 11 ? 10.326 -46.533 -1.513 1.00 27.48 254 LEU G CA 1
ATOM 4030 C C . LEU G 1 11 ? 9.365 -46.324 -0.336 1.00 29.63 254 LEU G C 1
ATOM 4031 O O . LEU G 1 11 ? 8.214 -46.765 -0.377 1.00 29.38 254 LEU G O 1
ATOM 4036 N N . ARG G 1 12 ? 9.847 -45.675 0.720 1.00 28.45 255 ARG G N 1
ATOM 4037 C CA . ARG G 1 12 ? 9.025 -45.416 1.898 1.00 29.00 255 ARG G CA 1
ATOM 4038 C C . ARG G 1 12 ? 7.830 -44.530 1.552 1.00 29.00 255 ARG G C 1
ATOM 4039 O O . ARG G 1 12 ? 7.949 -43.615 0.735 1.00 28.09 255 ARG G O 1
ATOM 4041 N N . PRO G 1 13 ? 6.669 -44.807 2.168 1.00 29.04 256 PRO G N 1
ATOM 4042 C CA . PRO G 1 13 ? 5.467 -43.986 1.983 1.00 29.90 256 PRO G CA 1
ATOM 4043 C C . PRO G 1 13 ? 5.638 -42.604 2.611 1.00 29.10 256 PRO G C 1
ATOM 4044 O O . PRO G 1 13 ? 6.443 -42.454 3.527 1.00 29.75 256 PRO G O 1
ATOM 4048 N N . VAL G 1 14 ? 4.895 -41.614 2.125 1.00 29.39 257 VAL G N 1
ATOM 4049 C CA . VAL G 1 14 ? 5.021 -40.247 2.634 1.00 29.98 257 VAL G CA 1
ATOM 4050 C C . VAL G 1 14 ? 4.731 -40.138 4.132 1.00 31.46 257 VAL G C 1
ATOM 4051 O O . VAL G 1 14 ? 5.232 -39.238 4.803 1.00 31.02 257 VAL G O 1
ATOM 4055 N N . ASP G 1 15 ? 3.918 -41.052 4.652 1.00 32.57 258 ASP G N 1
ATOM 4056 C CA . ASP G 1 15 ? 3.577 -41.049 6.071 1.00 34.79 258 ASP G CA 1
ATOM 4057 C C . ASP G 1 15 ? 4.811 -41.136 6.966 1.00 35.73 258 ASP G C 1
ATOM 4058 O O . ASP G 1 15 ? 4.801 -40.647 8.098 1.00 36.61 258 ASP G O 1
ATOM 4063 N N . ASP G 1 16 ? 5.871 -41.756 6.453 1.00 34.19 259 ASP G N 1
ATOM 4064 C CA . ASP G 1 16 ? 7.100 -41.944 7.223 1.00 35.70 259 ASP G CA 1
ATOM 4065 C C . ASP G 1 16 ? 7.855 -40.643 7.477 1.00 34.84 259 ASP G C 1
ATOM 4066 O O . ASP G 1 16 ? 8.761 -40.596 8.308 1.00 35.67 259 ASP G O 1
ATOM 4071 N N . LEU G 1 17 ? 7.488 -39.590 6.756 1.00 34.73 260 LEU G N 1
ATOM 4072 C CA . LEU G 1 17 ? 8.096 -38.285 6.972 1.00 33.86 260 LEU G CA 1
ATOM 4073 C C . LEU G 1 17 ? 7.473 -37.597 8.180 1.00 36.37 260 LEU G C 1
ATOM 4074 O O . LEU G 1 17 ? 8.045 -36.661 8.738 1.00 36.90 260 LEU G O 1
ATOM 4079 N N . GLU G 1 18 ? 6.298 -38.072 8.579 1.00 36.45 261 GLU G N 1
ATOM 4080 C CA . GLU G 1 18 ? 5.564 -37.477 9.690 1.00 39.26 261 GLU G CA 1
ATOM 4081 C C . GLU G 1 18 ? 5.285 -35.999 9.451 1.00 36.78 261 GLU G C 1
ATOM 4082 O O . GLU G 1 18 ? 5.608 -35.150 10.279 1.00 39.42 261 GLU G O 1
ATOM 4088 N N . LEU G 1 19 ? 4.688 -35.700 8.306 1.00 36.22 262 LEU G N 1
ATOM 4089 C CA . LEU G 1 19 ? 4.206 -34.359 8.027 1.00 35.89 262 LEU G CA 1
ATOM 4090 C C . LEU G 1 19 ? 2.907 -34.135 8.787 1.00 34.14 262 LEU G C 1
ATOM 4091 O O . LEU G 1 19 ? 2.400 -35.043 9.447 1.00 32.33 262 LEU G O 1
ATOM 4096 N N . THR G 1 20 ? 2.372 -32.924 8.696 1.00 34.17 263 THR G N 1
ATOM 4097 C CA . THR G 1 20 ? 1.042 -32.657 9.215 1.00 32.86 263 THR G CA 1
ATOM 4098 C C . THR G 1 20 ? 0.063 -33.491 8.411 1.00 32.72 263 THR G C 1
ATOM 4099 O O . THR G 1 20 ? 0.308 -33.795 7.243 1.00 32.05 263 THR G O 1
ATOM 4103 N N . VAL G 1 21 ? -1.038 -33.876 9.040 1.00 31.70 264 VAL G N 1
ATOM 4104 C CA . VAL G 1 21 ? -2.084 -34.599 8.339 1.00 31.55 264 VAL G CA 1
ATOM 4105 C C . VAL G 1 21 ? -2.504 -33.845 7.080 1.00 30.37 264 VAL G C 1
ATOM 4106 O O . VAL G 1 21 ? -2.733 -34.447 6.034 1.00 29.35 264 VAL G O 1
ATOM 4110 N N . ARG G 1 22 ? -2.602 -32.524 7.184 1.00 30.15 265 ARG G N 1
ATOM 4111 C CA . ARG G 1 22 ? -2.978 -31.701 6.040 1.00 30.08 265 ARG G CA 1
ATOM 4112 C C . ARG G 1 22 ? -1.993 -31.884 4.897 1.00 30.14 265 ARG G C 1
ATOM 4113 O O . ARG G 1 22 ? -2.389 -32.157 3.767 1.00 30.57 265 ARG G O 1
ATOM 4121 N N . SER G 1 23 ? -0.706 -31.734 5.194 1.00 30.06 266 SER G N 1
ATOM 4122 C CA . SER G 1 23 ? 0.332 -31.867 4.175 1.00 28.85 266 SER G CA 1
ATOM 4123 C C . SER G 1 23 ? 0.330 -33.234 3.509 1.00 29.45 266 SER G C 1
ATOM 4124 O O . SER G 1 23 ? 0.387 -33.339 2.281 1.00 28.08 266 SER G O 1
ATOM 4127 N N . ALA G 1 24 ?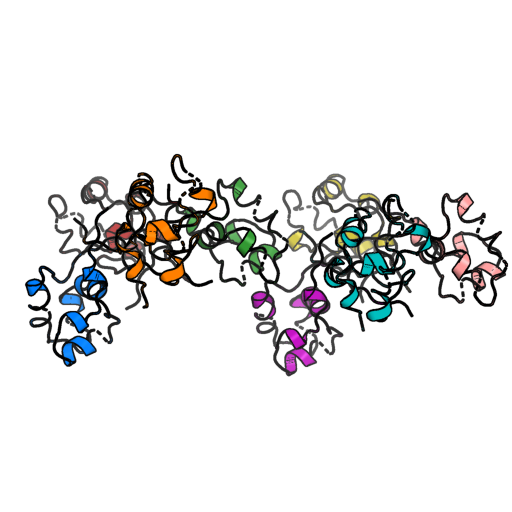 0.284 -34.278 4.332 1.00 29.36 267 ALA G N 1
ATOM 4128 C CA . ALA G 1 24 ? 0.259 -35.648 3.839 1.00 30.24 267 ALA G CA 1
ATOM 4129 C C . ALA G 1 24 ? -0.928 -35.868 2.912 1.00 30.20 267 ALA G C 1
ATOM 4130 O O . ALA G 1 24 ? -0.764 -36.370 1.800 1.00 30.72 267 ALA G O 1
ATOM 4132 N N . ASN G 1 25 ? -2.119 -35.492 3.375 1.00 29.25 268 ASN G N 1
ATOM 4133 C CA . ASN G 1 25 ? -3.338 -35.657 2.586 1.00 29.40 268 ASN G CA 1
ATOM 4134 C C . ASN G 1 25 ? -3.345 -34.842 1.291 1.00 29.93 268 ASN G C 1
ATOM 4135 O O . ASN G 1 25 ? -3.891 -35.285 0.279 1.00 30.32 268 ASN G O 1
ATOM 4140 N N . CYS G 1 26 ? -2.745 -33.655 1.326 1.00 28.62 269 CYS G N 1
ATOM 4141 C CA . CYS G 1 26 ? -2.625 -32.826 0.131 1.00 29.99 269 CYS G CA 1
ATOM 4142 C C . CYS G 1 26 ? -1.729 -33.492 -0.908 1.00 29.13 269 CYS G C 1
ATOM 4143 O O . CYS G 1 26 ? -2.040 -33.495 -2.095 1.00 31.22 269 CYS G O 1
ATOM 4146 N N . LEU G 1 27 ? -0.613 -34.054 -0.455 1.00 29.57 270 LEU G N 1
ATOM 4147 C CA . LEU G 1 27 ? 0.321 -34.725 -1.352 1.00 28.55 270 LEU G CA 1
ATOM 4148 C C . LEU G 1 27 ? -0.315 -35.951 -1.992 1.00 27.54 270 LEU G C 1
ATOM 4149 O O . LEU G 1 27 ? -0.176 -36.179 -3.193 1.00 27.91 270 LEU G O 1
ATOM 4165 N N . ALA G 1 29 ? -3.408 -36.549 -2.567 1.00 28.88 272 ALA G N 1
ATOM 4166 C CA . ALA G 1 29 ? -4.410 -36.131 -3.545 1.00 30.61 272 ALA G CA 1
ATOM 4167 C C . ALA G 1 29 ? -3.776 -35.780 -4.894 1.00 30.47 272 ALA G C 1
ATOM 4168 O O . ALA G 1 29 ? -4.468 -35.697 -5.910 1.00 30.90 272 ALA G O 1
ATOM 4170 N N . GLU G 1 30 ? -2.462 -35.575 -4.896 1.00 30.37 273 GLU G N 1
ATOM 4171 C CA . GLU G 1 30 ? -1.730 -35.286 -6.127 1.00 31.39 273 GLU G CA 1
ATOM 4172 C C . GLU G 1 30 ? -0.983 -36.519 -6.634 1.00 31.16 273 GLU G C 1
ATOM 4173 O O . GLU G 1 30 ? -0.079 -36.409 -7.462 1.00 32.98 273 GLU G O 1
ATOM 4179 N N . ALA G 1 31 ? -1.371 -37.687 -6.132 1.00 30.31 274 ALA G N 1
ATOM 4180 C CA . ALA G 1 31 ? -0.741 -38.950 -6.513 1.00 30.59 274 ALA G CA 1
ATOM 4181 C C . ALA G 1 31 ? 0.717 -39.015 -6.063 1.00 27.93 274 ALA G C 1
ATOM 4182 O O . ALA G 1 31 ? 1.551 -39.668 -6.694 1.00 28.89 274 ALA G O 1
ATOM 4184 N N . ILE G 1 32 ? 1.010 -38.333 -4.962 1.00 26.82 275 ILE G N 1
ATOM 4185 C CA . ILE G 1 32 ? 2.337 -38.352 -4.361 1.00 26.28 275 ILE G CA 1
ATOM 4186 C C . ILE G 1 32 ? 2.284 -39.215 -3.106 1.00 26.35 275 ILE G C 1
ATOM 4187 O O . ILE G 1 32 ? 2.040 -38.720 -2.007 1.00 26.85 275 ILE G O 1
ATOM 4192 N N . HIS G 1 33 ? 2.503 -40.516 -3.286 1.00 25.80 276 HIS G N 1
ATOM 4193 C CA . HIS G 1 33 ? 2.270 -41.499 -2.231 1.00 26.68 276 HIS G CA 1
ATOM 4194 C C . HIS G 1 33 ? 3.538 -41.936 -1.512 1.00 25.37 276 HIS G C 1
ATOM 4195 O O . HIS G 1 33 ? 3.480 -42.444 -0.395 1.00 27.29 276 HIS G O 1
ATOM 4202 N N . TYR G 1 34 ? 4.682 -41.749 -2.156 1.00 26.62 277 TYR G N 1
ATOM 4203 C CA . TYR G 1 34 ? 5.948 -42.202 -1.588 1.00 25.93 277 TYR G CA 1
ATOM 4204 C C . TYR G 1 34 ? 6.975 -41.084 -1.549 1.00 24.66 277 TYR G C 1
ATOM 4205 O O . TYR G 1 34 ? 6.806 -40.046 -2.184 1.00 23.24 277 TYR G O 1
ATOM 4214 N N . ILE G 1 35 ? 8.040 -41.301 -0.791 1.00 25.02 278 ILE G N 1
ATOM 4215 C CA . ILE G 1 35 ? 9.105 -40.316 -0.696 1.00 25.48 278 ILE G CA 1
ATOM 4216 C C . ILE G 1 35 ? 9.713 -40.042 -2.068 1.00 23.75 278 ILE G C 1
ATOM 4217 O O . ILE G 1 35 ? 10.066 -38.906 -2.385 1.00 25.31 278 ILE G O 1
ATOM 4222 N N . GLY G 1 36 ? 9.822 -41.085 -2.882 1.00 23.33 279 GLY G N 1
ATOM 4223 C CA . GLY G 1 36 ? 10.384 -40.954 -4.212 1.00 22.60 279 GLY G CA 1
ATOM 4224 C C . GLY G 1 36 ? 9.563 -40.038 -5.094 1.00 22.79 279 GLY G C 1
ATOM 4225 O O . GLY G 1 36 ? 10.111 -39.298 -5.908 1.00 23.31 279 GLY G O 1
ATOM 4226 N N . ASP G 1 37 ? 8.243 -40.099 -4.936 1.00 22.84 280 ASP G N 1
ATOM 4227 C CA . ASP G 1 37 ? 7.332 -39.219 -5.659 1.00 22.61 280 ASP G CA 1
ATOM 4228 C C . ASP G 1 37 ? 7.575 -37.768 -5.282 1.00 24.19 280 ASP G C 1
ATOM 4229 O O . ASP G 1 37 ? 7.628 -36.888 -6.140 1.00 25.22 280 ASP G O 1
ATOM 4234 N N . LEU G 1 38 ? 7.710 -37.526 -3.982 1.00 24.80 281 LEU G N 1
ATOM 4235 C CA . LEU G 1 38 ? 7.805 -36.172 -3.452 1.00 22.59 281 LEU G CA 1
ATOM 4236 C C . LEU G 1 38 ? 9.096 -35.466 -3.857 1.00 23.63 281 LEU G C 1
ATOM 4237 O O . LEU G 1 38 ? 9.066 -34.342 -4.354 1.00 25.74 281 LEU G O 1
ATOM 4242 N N . VAL G 1 39 ? 10.228 -36.126 -3.649 1.00 22.94 282 VAL G N 1
ATOM 4243 C CA . VAL G 1 39 ? 11.519 -35.494 -3.901 1.00 24.64 282 VAL G CA 1
ATOM 4244 C C . VAL G 1 39 ? 11.713 -35.119 -5.364 1.00 26.05 282 VAL G C 1
ATOM 4245 O O . VAL G 1 39 ? 12.616 -34.355 -5.695 1.00 27.51 282 VAL G O 1
ATOM 4249 N N . GLN G 1 40 ? 10.864 -35.651 -6.238 1.00 25.54 283 GLN G N 1
ATOM 4250 C CA . GLN G 1 40 ? 10.992 -35.405 -7.668 1.00 25.89 283 GLN G CA 1
ATOM 4251 C C . GLN G 1 40 ? 10.194 -34.186 -8.110 1.00 26.46 283 GLN G C 1
ATOM 4252 O O . GLN G 1 40 ? 10.404 -33.662 -9.199 1.00 27.52 283 GLN G O 1
ATOM 4258 N N . ARG G 1 41 ? 9.275 -33.741 -7.263 1.00 28.26 284 ARG G N 1
ATOM 4259 C CA A ARG G 1 41 ? 8.488 -32.548 -7.549 0.40 28.92 284 ARG G CA 1
ATOM 4260 C CA B ARG G 1 41 ? 8.489 -32.549 -7.550 0.60 28.98 284 ARG G CA 1
ATOM 4261 C C . ARG G 1 41 ? 9.301 -31.294 -7.240 1.00 30.08 284 ARG G C 1
ATOM 4262 O O . ARG G 1 41 ? 10.229 -31.332 -6.434 1.00 28.79 284 ARG G O 1
ATOM 4277 N N . THR G 1 42 ? 8.951 -30.184 -7.884 1.00 31.50 285 THR G N 1
ATOM 4278 C CA . THR G 1 42 ? 9.612 -28.910 -7.624 1.00 31.05 285 THR G CA 1
ATOM 4279 C C . THR G 1 42 ? 8.717 -28.051 -6.747 1.00 32.64 285 THR G C 1
ATOM 4280 O O . THR G 1 42 ? 7.507 -28.268 -6.686 1.00 33.45 285 THR G O 1
ATOM 4284 N N . GLU G 1 43 ? 9.308 -27.073 -6.070 1.00 33.88 286 GLU G N 1
ATOM 4285 C CA . GLU G 1 43 ? 8.534 -26.188 -5.207 1.00 35.44 286 GLU G CA 1
ATOM 4286 C C . GLU G 1 43 ? 7.499 -25.392 -5.995 1.00 35.48 286 GLU G C 1
ATOM 4287 O O . GLU G 1 43 ? 6.368 -25.211 -5.544 1.00 37.07 286 GLU G O 1
ATOM 4293 N N . VAL G 1 44 ? 7.888 -24.916 -7.171 1.00 35.26 287 VAL G N 1
ATOM 4294 C CA . VAL G 1 44 ? 6.976 -24.154 -8.012 1.00 35.82 287 VAL G CA 1
ATOM 4295 C C . VAL G 1 44 ? 5.771 -25.015 -8.365 1.00 36.82 287 VAL G C 1
ATOM 4296 O O . VAL G 1 44 ? 4.629 -24.553 -8.346 1.00 39.07 287 VAL G O 1
ATOM 4300 N N . GLU G 1 45 ? 6.044 -26.275 -8.682 1.00 36.67 288 GLU G N 1
ATOM 4301 C CA . GLU G 1 45 ? 5.019 -27.234 -9.073 1.00 35.03 288 GLU G CA 1
ATOM 4302 C C . GLU G 1 45 ? 4.066 -27.561 -7.928 1.00 37.43 288 GLU G C 1
ATOM 4303 O O . GLU G 1 45 ? 2.857 -27.701 -8.127 1.00 38.22 288 GLU G O 1
ATOM 4309 N N . LEU G 1 46 ? 4.622 -27.689 -6.728 1.00 36.57 289 LEU G N 1
ATOM 4310 C CA . LEU G 1 46 ? 3.836 -28.008 -5.544 1.00 35.13 289 LEU G CA 1
ATOM 4311 C C . LEU G 1 46 ? 2.972 -26.832 -5.096 1.00 39.15 289 LEU G C 1
ATOM 4312 O O . LEU G 1 46 ? 1.862 -27.020 -4.600 1.00 39.79 289 LEU G O 1
ATOM 4317 N N . LEU G 1 47 ? 3.488 -25.619 -5.266 1.00 40.50 290 LEU G N 1
ATOM 4318 C CA . LEU G 1 47 ? 2.751 -24.416 -4.890 1.00 40.58 290 LEU G CA 1
ATOM 4319 C C . LEU G 1 47 ? 1.589 -24.163 -5.842 1.00 40.58 290 LEU G C 1
ATOM 4320 O O . LEU G 1 47 ? 0.616 -23.498 -5.486 1.00 42.83 290 LEU G O 1
ATOM 4330 N N . THR G 1 49 ? -0.354 -26.371 -6.895 1.00 40.01 292 THR G N 1
ATOM 4331 C CA . THR G 1 49 ? -1.437 -27.297 -6.573 1.00 40.30 292 THR G CA 1
ATOM 4332 C C . THR G 1 49 ? -2.491 -26.631 -5.682 1.00 40.77 292 THR G C 1
ATOM 4333 O O . THR G 1 49 ? -2.186 -25.684 -4.957 1.00 41.20 292 THR G O 1
ATOM 4337 N N . PRO G 1 50 ? -3.738 -27.127 -5.744 1.00 40.34 293 PRO G N 1
ATOM 4338 C CA . PRO G 1 50 ? -4.922 -26.507 -5.134 1.00 39.00 293 PRO G CA 1
ATOM 4339 C C . PRO G 1 50 ? -4.786 -26.183 -3.648 1.00 41.26 293 PRO G C 1
ATOM 4340 O O . PRO G 1 50 ? -5.134 -25.077 -3.222 1.00 42.75 293 PRO G O 1
ATOM 4344 N N . ASN G 1 51 ? -4.285 -27.136 -2.871 1.00 39.61 294 ASN G N 1
ATOM 4345 C CA . ASN G 1 51 ? -4.402 -27.052 -1.423 1.00 36.92 294 ASN G CA 1
ATOM 4346 C C . ASN G 1 51 ? -3.087 -26.841 -0.673 1.00 37.22 294 ASN G C 1
ATOM 4347 O O . ASN G 1 51 ? -3.065 -26.881 0.556 1.00 38.00 294 ASN G O 1
ATOM 4352 N N . LEU G 1 52 ? -1.995 -26.617 -1.399 1.00 38.67 295 LEU G N 1
ATOM 4353 C CA . LEU G 1 52 ? -0.701 -26.394 -0.756 1.00 39.09 295 LEU G CA 1
ATOM 4354 C C . LEU G 1 52 ? -0.271 -24.934 -0.793 1.00 38.19 295 LEU G C 1
ATOM 4355 O O . LEU G 1 52 ? -0.194 -24.324 -1.860 1.00 38.57 295 LEU G O 1
ATOM 4360 N N . GLY G 1 53 ? 0.011 -24.384 0.383 1.00 38.40 296 GLY G N 1
ATOM 4361 C CA . GLY G 1 53 ? 0.489 -23.018 0.500 1.00 37.99 296 GLY G CA 1
ATOM 4362 C C . GLY G 1 53 ? 1.943 -22.966 0.927 1.00 38.00 296 GLY G C 1
ATOM 4363 O O . GLY G 1 53 ? 2.638 -23.982 0.905 1.00 37.79 296 GLY G O 1
ATOM 4380 N N . SER G 1 56 ? 2.748 -25.067 4.182 1.00 36.76 299 SER G N 1
ATOM 4381 C CA . SER G 1 56 ? 2.985 -26.484 3.921 1.00 35.92 299 SER G CA 1
ATOM 4382 C C . SER G 1 56 ? 4.316 -26.723 3.216 1.00 34.61 299 SER G C 1
ATOM 4383 O O . SER G 1 56 ? 5.052 -27.644 3.566 1.00 32.58 299 SER G O 1
ATOM 4386 N N . LEU G 1 57 ? 4.619 -25.895 2.220 1.00 34.47 300 LEU G N 1
ATOM 4387 C CA . LEU G 1 57 ? 5.866 -26.033 1.476 1.00 34.62 300 LEU G CA 1
ATOM 4388 C C . LEU G 1 57 ? 7.084 -25.883 2.379 1.00 34.79 300 LEU G C 1
ATOM 4389 O O . LEU G 1 57 ? 8.037 -26.654 2.279 1.00 34.89 300 LEU G O 1
ATOM 4394 N N . THR G 1 58 ? 7.050 -24.894 3.265 1.00 34.14 301 THR G N 1
ATOM 4395 C CA . THR G 1 58 ? 8.135 -24.707 4.219 1.00 35.80 301 THR G CA 1
ATOM 4396 C C . THR G 1 58 ? 8.285 -25.951 5.088 1.00 36.06 301 THR G C 1
ATOM 4397 O O . THR G 1 58 ? 9.399 -26.411 5.343 1.00 36.85 301 THR G O 1
ATOM 4401 N N . GLU G 1 59 ? 7.157 -26.497 5.532 1.00 34.83 302 GLU G N 1
ATOM 4402 C CA . GLU G 1 59 ? 7.167 -27.694 6.360 1.00 33.52 302 GLU G CA 1
ATOM 4403 C C . GLU G 1 59 ? 7.786 -28.870 5.617 1.00 32.22 302 GLU G C 1
ATOM 4404 O O . GLU G 1 59 ? 8.628 -29.587 6.156 1.00 32.65 302 GLU G O 1
ATOM 4410 N N . ILE G 1 60 ? 7.354 -29.069 4.377 1.00 33.24 303 ILE G N 1
ATOM 4411 C CA . ILE G 1 60 ? 7.827 -30.185 3.565 1.00 32.59 303 ILE G CA 1
ATOM 4412 C C . ILE G 1 60 ? 9.328 -30.085 3.286 1.00 32.34 303 ILE G C 1
ATOM 4413 O O . ILE G 1 60 ? 10.053 -31.074 3.383 1.00 30.16 303 ILE G O 1
ATOM 4429 N N . ASP G 1 62 ? 11.495 -28.533 5.028 1.00 35.95 305 ASP G N 1
ATOM 4430 C CA . ASP G 1 62 ? 12.226 -28.693 6.279 1.00 34.81 305 ASP G CA 1
ATOM 4431 C C . ASP G 1 62 ? 12.327 -30.157 6.699 1.00 34.44 305 ASP G C 1
ATOM 4432 O O . ASP G 1 62 ? 13.386 -30.608 7.135 1.00 35.70 305 ASP G O 1
ATOM 4437 N N . VAL G 1 63 ? 11.230 -30.895 6.558 1.00 32.93 306 VAL G N 1
ATOM 4438 C CA . VAL G 1 63 ? 11.205 -32.313 6.910 1.00 32.45 306 VAL G CA 1
ATOM 4439 C C . VAL G 1 63 ? 12.085 -33.130 5.970 1.00 34.17 306 VAL G C 1
ATOM 4440 O O . VAL G 1 63 ? 12.672 -34.134 6.372 1.00 34.75 306 VAL G O 1
ATOM 4444 N N . LEU G 1 64 ? 12.167 -32.698 4.715 1.00 32.14 307 LEU G N 1
ATOM 4445 C CA . LEU G 1 64 ? 12.979 -33.389 3.718 1.00 32.39 307 LEU G CA 1
ATOM 4446 C C . LEU G 1 64 ? 14.460 -33.165 3.987 1.00 33.13 307 LEU G C 1
ATOM 4447 O O . LEU G 1 64 ? 15.256 -34.106 3.968 1.00 32.93 307 LEU G O 1
ATOM 4452 N N . ALA G 1 65 ? 14.818 -31.910 4.241 1.00 31.56 308 ALA G N 1
ATOM 4453 C CA . ALA G 1 65 ? 16.200 -31.541 4.512 1.00 33.68 308 ALA G CA 1
ATOM 4454 C C . ALA G 1 65 ? 16.758 -32.274 5.730 1.00 35.61 308 ALA G C 1
ATOM 4455 O O . ALA G 1 65 ? 17.930 -32.653 5.752 1.00 36.84 308 ALA G O 1
ATOM 4457 N N . SER G 1 66 ? 15.915 -32.472 6.739 1.00 36.06 309 SER G N 1
ATOM 4458 C CA . SER G 1 66 ? 16.334 -33.137 7.969 1.00 36.39 309 SER G CA 1
ATOM 4459 C C . SER G 1 66 ? 16.722 -34.591 7.723 1.00 35.68 309 SER G C 1
ATOM 4460 O O . SER G 1 66 ? 17.300 -35.245 8.590 1.00 36.15 309 SER G O 1
ATOM 4463 N N . ARG G 1 67 ? 16.406 -35.095 6.536 1.00 37.39 310 ARG G N 1
ATOM 4464 C CA . ARG G 1 67 ? 16.754 -36.464 6.191 1.00 35.33 310 ARG G CA 1
ATOM 4465 C C . ARG G 1 67 ? 17.700 -36.509 4.996 1.00 34.13 310 ARG G C 1
ATOM 4466 O O . ARG G 1 67 ? 17.887 -37.554 4.379 1.00 36.22 310 ARG G O 1
ATOM 4474 N N . GLY G 1 68 ? 18.306 -35.364 4.693 1.00 34.49 311 GLY G N 1
ATOM 4475 C CA . GLY G 1 68 ? 19.286 -35.263 3.627 1.00 33.36 311 GLY G CA 1
ATOM 4476 C C . GLY G 1 68 ? 18.656 -35.189 2.251 1.00 32.93 311 GLY G C 1
ATOM 4477 O O . GLY G 1 68 ? 19.323 -35.422 1.240 1.00 31.60 311 GLY G O 1
ATOM 4478 N N . LEU G 1 69 ? 17.369 -34.855 2.214 1.00 31.29 312 LEU G N 1
ATOM 4479 C CA . LEU G 1 69 ? 16.620 -34.821 0.965 1.00 29.88 312 LEU G CA 1
ATOM 4480 C C . LEU G 1 69 ? 16.219 -33.405 0.572 1.00 29.65 312 LEU G C 1
ATOM 4481 O O . LEU G 1 69 ? 16.392 -32.462 1.344 1.00 31.39 312 LEU G O 1
ATOM 4486 N N . SER G 1 70 ? 15.681 -33.267 -0.636 1.00 28.09 313 SER G N 1
ATOM 4487 C CA . SER G 1 70 ? 15.199 -31.982 -1.125 1.00 28.25 313 SER G CA 1
ATOM 4488 C C . SER G 1 70 ? 14.099 -32.193 -2.151 1.00 27.84 313 SER G C 1
ATOM 4489 O O . SER G 1 70 ? 13.729 -33.325 -2.452 1.00 29.31 313 SER G O 1
ATOM 4492 N N . LEU G 1 71 ? 13.580 -31.093 -2.684 1.00 26.97 314 LEU G N 1
ATOM 4493 C CA . LEU G 1 71 ? 12.680 -31.153 -3.824 1.00 28.38 314 LEU G CA 1
ATOM 4494 C C . LEU G 1 71 ? 13.507 -31.074 -5.096 1.00 28.30 314 LEU G C 1
ATOM 4495 O O . LEU G 1 71 ? 14.681 -30.709 -5.059 1.00 28.97 314 LEU G O 1
ATOM 4500 N N . GLY G 1 72 ? 12.892 -31.413 -6.223 1.00 29.57 315 GLY G N 1
ATOM 4501 C CA . GLY G 1 72 ? 13.575 -31.354 -7.502 1.00 29.66 315 GLY G CA 1
ATOM 4502 C C . GLY G 1 72 ? 14.793 -32.257 -7.582 1.00 31.58 315 GLY G C 1
ATOM 4503 O O . GLY G 1 72 ? 15.766 -31.932 -8.264 1.00 32.47 315 GLY G O 1
ATOM 4504 N N . MET G 1 73 ? 14.748 -33.386 -6.877 1.00 28.27 316 MET G N 1
ATOM 4505 C CA . MET G 1 73 ? 15.793 -34.396 -6.986 1.00 27.81 316 MET G CA 1
ATOM 4506 C C . MET G 1 73 ? 15.553 -35.243 -8.227 1.00 27.50 316 MET G C 1
ATOM 4507 O O . MET G 1 73 ? 14.420 -35.634 -8.505 1.00 28.51 316 MET G O 1
ATOM 4512 N N . ARG G 1 74 ? 16.614 -35.527 -8.973 1.00 26.17 317 ARG G N 1
ATOM 4513 C CA . ARG G 1 74 ? 16.490 -36.393 -10.138 1.00 27.47 317 ARG G CA 1
ATOM 4514 C C . ARG G 1 74 ? 16.830 -37.828 -9.749 1.00 26.16 317 ARG G C 1
ATOM 4515 O O . ARG G 1 74 ? 17.863 -38.093 -9.131 1.00 25.64 317 ARG G O 1
ATOM 4523 N N . LEU G 1 75 ? 15.942 -38.748 -10.102 1.00 24.94 318 LEU G N 1
ATOM 4524 C CA . LEU G 1 75 ? 16.105 -40.146 -9.741 1.00 24.85 318 LEU G CA 1
ATOM 4525 C C . LEU G 1 75 ? 16.365 -40.987 -10.981 1.00 25.56 318 LEU G C 1
ATOM 4526 O O . LEU G 1 75 ? 16.033 -40.590 -12.094 1.00 25.03 318 LEU G O 1
ATOM 4531 N N . GLU G 1 76 ? 16.968 -42.151 -10.788 1.00 24.57 319 GLU G N 1
ATOM 4532 C CA . GLU G 1 76 ? 17.118 -43.089 -11.883 1.00 24.89 319 GLU G CA 1
ATOM 4533 C C . GLU G 1 76 ? 16.388 -44.379 -11.560 1.00 24.26 319 GLU G C 1
ATOM 4534 O O . GLU G 1 76 ? 16.363 -44.825 -10.414 1.00 23.87 319 GLU G O 1
ATOM 4540 N N . ASN G 1 77 ? 15.771 -44.960 -12.579 1.00 23.59 320 ASN G N 1
ATOM 4541 C CA . ASN G 1 77 ? 15.018 -46.187 -12.404 1.00 23.57 320 ASN G CA 1
ATOM 4542 C C . ASN G 1 77 ? 13.886 -46.010 -11.395 1.00 24.24 320 ASN G C 1
ATOM 4543 O O . ASN G 1 77 ? 13.812 -46.723 -10.407 1.00 23.30 320 ASN G O 1
ATOM 4548 N N . TRP G 1 78 ? 13.019 -45.033 -11.644 1.00 22.67 321 TRP G N 1
ATOM 4549 C CA . TRP G 1 78 ? 11.789 -44.880 -10.881 1.00 23.40 321 TRP G CA 1
ATOM 4550 C C . TRP G 1 78 ? 10.636 -45.219 -11.822 1.00 23.66 321 TRP G C 1
ATOM 4551 O O . TRP G 1 78 ? 10.696 -44.875 -13.001 1.00 23.24 321 TRP G O 1
ATOM 4562 N N . PRO G 1 79 ? 9.568 -45.865 -11.313 1.00 24.93 322 PRO G N 1
ATOM 4563 C CA . PRO G 1 79 ? 9.236 -46.210 -9.925 1.00 24.28 322 PRO G CA 1
ATOM 4564 C C . PRO G 1 79 ? 9.860 -47.523 -9.472 1.00 24.00 322 PRO G C 1
ATOM 4565 O O . PRO G 1 79 ? 10.298 -48.284 -10.325 1.00 23.37 322 PRO G O 1
ATOM 4569 N N . PRO G 1 80 ? 9.867 -47.789 -8.152 1.00 22.90 323 PRO G N 1
ATOM 4570 C CA . PRO G 1 80 ? 10.409 -49.006 -7.531 1.00 23.56 323 PRO G CA 1
ATOM 4571 C C . PRO G 1 80 ? 9.937 -50.302 -8.195 1.00 23.41 323 PRO G C 1
ATOM 4572 O O . PRO G 1 80 ? 8.913 -50.311 -8.878 1.00 24.05 323 PRO G O 1
ATOM 4576 N N . ALA G 1 81 ? 10.674 -51.387 -7.972 1.00 23.02 324 ALA G N 1
ATOM 4577 C CA . ALA G 1 81 ? 10.374 -52.683 -8.582 1.00 23.09 324 ALA G CA 1
ATOM 4578 C C . ALA G 1 81 ? 9.163 -53.373 -7.957 1.00 23.30 324 ALA G C 1
ATOM 4579 O O . ALA G 1 81 ? 8.856 -53.169 -6.783 1.00 23.90 324 ALA G O 1
ATOM 4581 N N . SER G 1 82 ? 8.480 -54.197 -8.745 1.00 22.33 325 SER G N 1
ATOM 4582 C CA . SER G 1 82 ? 7.388 -55.008 -8.222 1.00 24.73 325 SER G CA 1
ATOM 4583 C C . SER G 1 82 ? 7.304 -56.355 -8.930 1.00 25.45 325 SER G C 1
ATOM 4584 O O . SER G 1 82 ? 7.904 -56.555 -9.982 1.00 23.11 325 SER G O 1
ATOM 4587 N N . ILE G 1 83 ? 6.557 -57.281 -8.338 1.00 26.95 326 ILE G N 1
ATOM 4588 C CA . ILE G 1 83 ? 6.352 -58.590 -8.939 1.00 26.65 326 ILE G CA 1
ATOM 4589 C C . ILE G 1 83 ? 5.245 -58.510 -9.977 1.00 28.06 326 ILE G C 1
ATOM 4590 O O . ILE G 1 83 ? 4.117 -58.133 -9.666 1.00 28.40 326 ILE G O 1
ATOM 4595 N N . ALA G 1 84 ? 5.578 -58.865 -11.212 1.00 27.95 327 ALA G N 1
ATOM 4596 C CA . ALA G 1 84 ? 4.622 -58.803 -12.305 1.00 29.02 327 ALA G CA 1
ATOM 4597 C C . ALA G 1 84 ? 3.472 -59.774 -12.076 1.00 33.40 327 ALA G C 1
ATOM 4598 O O . ALA G 1 84 ? 3.661 -60.854 -11.520 1.00 33.78 327 ALA G O 1
ATOM 4600 N N . ASP G 1 85 ? 2.276 -59.378 -12.500 1.00 36.25 328 ASP G N 1
ATOM 4601 C CA . ASP G 1 85 ? 1.124 -60.269 -12.466 1.00 38.72 328 ASP G CA 1
ATOM 4602 C C . ASP G 1 85 ? 1.247 -61.284 -13.594 1.00 39.82 328 ASP G C 1
ATOM 4603 O O . ASP G 1 85 ? 2.201 -61.248 -14.372 1.00 39.60 328 ASP G O 1
ATOM 4608 N N . GLU G 1 86 ? 0.281 -62.187 -13.691 1.00 39.66 329 GLU G N 1
ATOM 4609 C CA . GLU G 1 86 ? 0.369 -63.266 -14.665 1.00 38.63 329 GLU G CA 1
ATOM 4610 C C . GLU G 1 86 ? -0.755 -63.206 -15.698 1.00 43.75 329 GLU G C 1
ATOM 4611 O O . GLU G 1 86 ? -0.721 -63.907 -16.709 1.00 44.76 329 GLU G O 1
ATOM 4629 N N . PRO H 1 4 ? -0.091 -46.840 -6.579 1.00 31.55 247 PRO H N 1
ATOM 4630 C CA . PRO H 1 4 ? 0.684 -47.982 -7.073 1.00 30.85 247 PRO H CA 1
ATOM 4631 C C . PRO H 1 4 ? 1.215 -48.866 -5.944 1.00 29.93 247 PRO H C 1
ATOM 4632 O O . PRO H 1 4 ? 1.492 -48.376 -4.847 1.00 28.80 247 PRO H O 1
ATOM 4636 N N . GLU H 1 5 ? 1.362 -50.158 -6.229 1.00 30.64 248 GLU H N 1
ATOM 4637 C CA . GLU H 1 5 ? 1.836 -51.132 -5.247 1.00 29.24 248 GLU H CA 1
ATOM 4638 C C . GLU H 1 5 ? 3.216 -51.684 -5.614 1.00 27.52 248 GLU H C 1
ATOM 4639 O O . GLU H 1 5 ? 3.424 -52.164 -6.728 1.00 26.86 248 GLU H O 1
ATOM 4645 N N . PHE H 1 6 ? 4.153 -51.610 -4.673 1.00 26.41 249 PHE H N 1
ATOM 4646 C CA . PHE H 1 6 ? 5.508 -52.102 -4.893 1.00 27.59 249 PHE H CA 1
ATOM 4647 C C . PHE H 1 6 ? 5.835 -53.246 -3.929 1.00 28.58 249 PHE H C 1
ATOM 4648 O O . PHE H 1 6 ? 5.099 -53.490 -2.975 1.00 31.00 249 PHE H O 1
ATOM 4656 N N . ASP H 1 7 ? 6.941 -53.942 -4.178 1.00 27.36 250 ASP H N 1
ATOM 4657 C CA . ASP H 1 7 ? 7.339 -55.070 -3.339 1.00 27.20 250 ASP H CA 1
ATOM 4658 C C . ASP H 1 7 ? 8.740 -54.871 -2.754 1.00 27.12 250 ASP H C 1
ATOM 4659 O O . ASP H 1 7 ? 9.740 -55.233 -3.373 1.00 26.10 250 ASP H O 1
ATOM 4664 N N . PRO H 1 8 ? 8.805 -54.295 -1.544 1.00 26.96 251 PRO H N 1
ATOM 4665 C CA . PRO H 1 8 ? 10.049 -53.876 -0.886 1.00 26.33 251 PRO H CA 1
ATOM 4666 C C . PRO H 1 8 ? 11.064 -55.004 -0.705 1.00 28.24 251 PRO H C 1
ATOM 4667 O O . PRO H 1 8 ? 12.268 -54.743 -0.717 1.00 28.61 251 PRO H O 1
ATOM 4671 N N . ILE H 1 9 ? 10.588 -56.233 -0.535 1.00 27.26 252 ILE H N 1
ATOM 4672 C CA . ILE H 1 9 ? 11.475 -57.376 -0.316 1.00 28.19 252 ILE H CA 1
ATOM 4673 C C . ILE H 1 9 ? 12.490 -57.548 -1.448 1.00 27.32 252 ILE H C 1
ATOM 4674 O O . ILE H 1 9 ? 13.586 -58.070 -1.242 1.00 28.19 252 ILE H O 1
ATOM 4679 N N . LEU H 1 10 ? 12.122 -57.094 -2.640 1.00 27.31 253 LEU H N 1
ATOM 4680 C CA . LEU H 1 10 ? 12.963 -57.255 -3.819 1.00 26.30 253 LEU H CA 1
ATOM 4681 C C . LEU H 1 10 ? 14.302 -56.528 -3.694 1.00 25.65 253 LEU H C 1
ATOM 4682 O O . LEU H 1 10 ? 15.295 -56.936 -4.296 1.00 25.45 253 LEU H O 1
ATOM 4687 N N . LEU H 1 11 ? 14.334 -55.453 -2.915 1.00 26.91 254 LEU H N 1
ATOM 4688 C CA . LEU H 1 11 ? 15.556 -54.660 -2.808 1.00 27.35 254 LEU H CA 1
ATOM 4689 C C . LEU H 1 11 ? 16.435 -55.043 -1.616 1.00 29.41 254 LEU H C 1
ATOM 4690 O O . LEU H 1 11 ? 17.482 -54.435 -1.393 1.00 28.60 254 LEU H O 1
ATOM 4695 N N . ARG H 1 12 ? 16.011 -56.052 -0.858 1.00 29.49 255 ARG H N 1
ATOM 4696 C CA . ARG H 1 12 ? 16.802 -56.544 0.265 1.00 28.76 255 ARG H CA 1
ATOM 4697 C C . ARG H 1 12 ? 17.980 -57.371 -0.250 1.00 29.22 255 ARG H C 1
ATOM 4698 O O . ARG H 1 12 ? 17.854 -58.064 -1.258 1.00 28.73 255 ARG H O 1
ATOM 4700 N N . PRO H 1 13 ? 19.136 -57.290 0.431 1.00 28.95 256 PRO 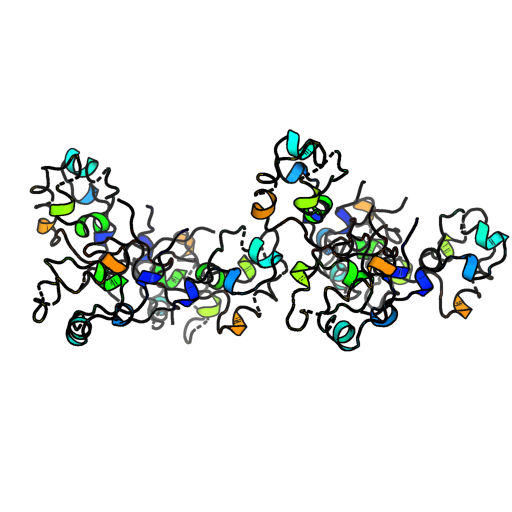H N 1
ATOM 4701 C CA . PRO H 1 13 ? 20.321 -58.056 0.024 1.00 28.81 256 PRO H CA 1
ATOM 4702 C C . PRO H 1 13 ? 20.082 -59.554 0.157 1.00 28.87 256 PRO H C 1
ATOM 4703 O O . PRO H 1 13 ? 19.243 -59.962 0.959 1.00 28.78 256 PRO H O 1
ATOM 4707 N N . VAL H 1 14 ? 20.806 -60.356 -0.618 1.00 29.47 257 VAL H N 1
ATOM 4708 C CA . VAL H 1 14 ? 20.640 -61.807 -0.584 1.00 29.75 257 VAL H CA 1
ATOM 4709 C C . VAL H 1 14 ? 20.959 -62.372 0.796 1.00 31.41 257 VAL H C 1
ATOM 4710 O O . VAL H 1 14 ? 20.473 -63.440 1.166 1.00 31.52 257 VAL H O 1
ATOM 4714 N N . ASP H 1 15 ? 21.775 -61.647 1.554 1.00 32.23 258 ASP H N 1
ATOM 4715 C CA . ASP H 1 15 ? 22.205 -62.100 2.872 1.00 34.51 258 ASP H CA 1
ATOM 4716 C C . ASP H 1 15 ? 21.023 -62.265 3.817 1.00 35.00 258 ASP H C 1
ATOM 4717 O O . ASP H 1 15 ? 21.052 -63.096 4.725 1.00 35.93 258 ASP H O 1
ATOM 4722 N N . ASP H 1 16 ? 19.982 -61.471 3.598 1.00 34.10 259 ASP H N 1
ATOM 4723 C CA . ASP H 1 16 ? 18.804 -61.516 4.454 1.00 35.25 259 ASP H CA 1
ATOM 4724 C C . ASP H 1 16 ? 18.022 -62.816 4.287 1.00 34.56 259 ASP H C 1
ATOM 4725 O O . ASP H 1 16 ? 17.154 -63.134 5.095 1.00 35.91 259 ASP H O 1
ATOM 4730 N N . LEU H 1 17 ? 18.337 -63.567 3.238 1.00 34.15 260 LEU H N 1
ATOM 4731 C CA . LEU H 1 17 ? 17.740 -64.881 3.039 1.00 33.59 260 LEU H CA 1
ATOM 4732 C C . LEU H 1 17 ? 18.350 -65.902 3.989 1.00 36.66 260 LEU H C 1
ATOM 4733 O O . LEU H 1 17 ? 17.780 -66.973 4.214 1.00 37.14 260 LEU H O 1
ATOM 4738 N N . GLU H 1 18 ? 19.514 -65.569 4.537 1.00 36.17 261 GLU H N 1
ATOM 4739 C CA . GLU H 1 18 ? 20.221 -66.480 5.429 1.00 40.21 261 GLU H CA 1
ATOM 4740 C C . GLU H 1 18 ? 20.416 -67.845 4.777 1.00 37.26 261 GLU H C 1
ATOM 4741 O O . GLU H 1 18 ? 19.981 -68.871 5.303 1.00 40.04 261 GLU H O 1
ATOM 4747 N N . LEU H 1 19 ? 21.057 -67.840 3.614 1.00 36.18 262 LEU H N 1
ATOM 4748 C CA . LEU H 1 19 ? 21.488 -69.068 2.966 1.00 36.14 262 LEU H CA 1
ATOM 4749 C C . LEU H 1 19 ? 22.805 -69.493 3.600 1.00 34.13 262 LEU H C 1
ATOM 4750 O O . LEU H 1 19 ? 23.371 -68.759 4.409 1.00 33.39 262 LEU H O 1
ATOM 4755 N N . THR H 1 20 ? 23.300 -70.670 3.235 1.00 34.47 263 THR H N 1
ATOM 4756 C CA . THR H 1 20 ? 24.626 -71.078 3.674 1.00 33.18 263 THR H CA 1
ATOM 4757 C C . THR H 1 20 ? 25.640 -70.088 3.126 1.00 32.72 263 THR H C 1
ATOM 4758 O O . THR H 1 20 ? 25.415 -69.472 2.081 1.00 32.13 263 THR H O 1
ATOM 4762 N N . VAL H 1 21 ? 26.750 -69.931 3.838 1.00 31.81 264 VAL H N 1
ATOM 4763 C CA . VAL H 1 21 ? 27.812 -69.030 3.412 1.00 31.18 264 VAL H CA 1
ATOM 4764 C C . VAL H 1 21 ? 28.207 -69.288 1.964 1.00 29.94 264 VAL H C 1
ATOM 4765 O O . VAL H 1 21 ? 28.379 -68.359 1.181 1.00 30.57 264 VAL H O 1
ATOM 4769 N N . ARG H 1 22 ? 28.347 -70.559 1.613 1.00 29.97 265 ARG H N 1
ATOM 4770 C CA . ARG H 1 22 ? 28.814 -70.924 0.286 1.00 30.39 265 ARG H CA 1
ATOM 4771 C C . ARG H 1 22 ? 27.824 -70.545 -0.819 1.00 30.54 265 ARG H C 1
ATOM 4772 O O . ARG H 1 22 ? 28.225 -70.023 -1.858 1.00 31.29 265 ARG H O 1
ATOM 4780 N N . SER H 1 23 ? 26.538 -70.800 -0.595 1.00 30.65 266 SER H N 1
ATOM 4781 C CA . SER H 1 23 ? 25.520 -70.424 -1.572 1.00 29.01 266 SER H CA 1
ATOM 4782 C C . SER H 1 23 ? 25.474 -68.912 -1.773 1.00 28.76 266 SER H C 1
ATOM 4783 O O . SER H 1 23 ? 25.453 -68.429 -2.903 1.00 29.82 266 SER H O 1
ATOM 4786 N N . ALA H 1 24 ? 25.468 -68.166 -0.674 1.00 29.03 267 ALA H N 1
ATOM 4787 C CA . ALA H 1 24 ? 25.444 -66.710 -0.744 1.00 29.68 267 ALA H CA 1
ATOM 4788 C C . ALA H 1 24 ? 26.613 -66.185 -1.576 1.00 30.85 267 ALA H C 1
ATOM 4789 O O . ALA H 1 24 ? 26.435 -65.325 -2.440 1.00 31.32 267 ALA H O 1
ATOM 4791 N N . ASN H 1 25 ? 27.807 -66.711 -1.316 1.00 30.71 268 ASN H N 1
ATOM 4792 C CA . ASN H 1 25 ? 28.994 -66.321 -2.070 1.00 29.05 268 ASN H CA 1
ATOM 4793 C C . ASN H 1 25 ? 28.885 -66.687 -3.546 1.00 30.63 268 ASN H C 1
ATOM 4794 O O . ASN H 1 25 ? 29.300 -65.920 -4.415 1.00 30.64 268 ASN H O 1
ATOM 4799 N N . CYS H 1 26 ? 28.334 -67.863 -3.830 1.00 29.55 269 CYS H N 1
ATOM 4800 C CA . CYS H 1 26 ? 28.188 -68.304 -5.214 1.00 30.36 269 CYS H CA 1
ATOM 4801 C C . CYS H 1 26 ? 27.244 -67.392 -5.991 1.00 29.17 269 CYS H C 1
ATOM 4802 O O . CYS H 1 26 ? 27.487 -67.095 -7.158 1.00 31.34 269 CYS H O 1
ATOM 4805 N N . LEU H 1 27 ? 26.174 -66.941 -5.342 1.00 29.03 270 LEU H N 1
ATOM 4806 C CA . LEU H 1 27 ? 25.238 -66.023 -5.986 1.00 28.50 270 LEU H CA 1
ATOM 4807 C C . LEU H 1 27 ? 25.907 -64.679 -6.270 1.00 28.27 270 LEU H C 1
ATOM 4808 O O . LEU H 1 27 ? 25.829 -64.157 -7.382 1.00 28.16 270 LEU H O 1
ATOM 4824 N N . ALA H 1 29 ? 28.868 -64.036 -6.770 1.00 28.87 272 ALA H N 1
ATOM 4825 C CA . ALA H 1 29 ? 29.824 -64.198 -7.865 1.00 30.23 272 ALA H CA 1
ATOM 4826 C C . ALA H 1 29 ? 29.151 -64.105 -9.232 1.00 30.18 272 ALA H C 1
ATOM 4827 O O . ALA H 1 29 ? 29.802 -63.807 -10.232 1.00 30.61 272 ALA H O 1
ATOM 4829 N N . GLU H 1 30 ? 27.849 -64.370 -9.271 1.00 30.40 273 GLU H N 1
ATOM 4830 C CA . GLU H 1 30 ? 27.077 -64.266 -10.505 1.00 30.96 273 GLU H CA 1
ATOM 4831 C C . GLU H 1 30 ? 26.394 -62.904 -10.607 1.00 31.58 273 GLU H C 1
ATOM 4832 O O . GLU H 1 30 ? 25.464 -62.725 -11.394 1.00 32.19 273 GLU H O 1
ATOM 4838 N N . ALA H 1 31 ? 26.855 -61.952 -9.803 1.00 30.63 274 ALA H N 1
ATOM 4839 C CA . ALA H 1 31 ? 26.266 -60.617 -9.766 1.00 30.35 274 ALA H CA 1
ATOM 4840 C C . ALA H 1 31 ? 24.833 -60.632 -9.230 1.00 28.11 274 ALA H C 1
ATOM 4841 O O . ALA H 1 31 ? 24.039 -59.738 -9.526 1.00 29.51 274 ALA H O 1
ATOM 4843 N N . ILE H 1 32 ? 24.509 -61.653 -8.444 1.00 27.31 275 ILE H N 1
ATOM 4844 C CA . ILE H 1 32 ? 23.223 -61.716 -7.760 1.00 26.58 275 ILE H CA 1
ATOM 4845 C C . ILE H 1 32 ? 23.393 -61.194 -6.335 1.00 27.20 275 ILE H C 1
ATOM 4846 O O . ILE H 1 32 ? 23.719 -61.954 -5.422 1.00 26.84 275 ILE H O 1
ATOM 4851 N N . HIS H 1 33 ? 23.173 -59.892 -6.157 1.00 27.13 276 HIS H N 1
ATOM 4852 C CA . HIS H 1 33 ? 23.436 -59.217 -4.887 1.00 26.80 276 HIS H CA 1
ATOM 4853 C C . HIS H 1 33 ? 22.180 -58.963 -4.059 1.00 26.44 276 HIS H C 1
ATOM 4854 O O . HIS H 1 33 ? 22.259 -58.750 -2.848 1.00 27.51 276 HIS H O 1
ATOM 4861 N N . TYR H 1 34 ? 21.025 -58.961 -4.714 1.00 26.94 277 TYR H N 1
ATOM 4862 C CA . TYR H 1 34 ? 19.768 -58.687 -4.028 1.00 25.91 277 TYR H CA 1
ATOM 4863 C C . TYR H 1 34 ? 18.734 -59.766 -4.315 1.00 24.82 277 TYR H C 1
ATOM 4864 O O . TYR H 1 34 ? 18.865 -60.531 -5.271 1.00 24.05 277 TYR H O 1
ATOM 4873 N N . ILE H 1 35 ? 17.707 -59.822 -3.476 1.00 25.34 278 ILE H N 1
ATOM 4874 C 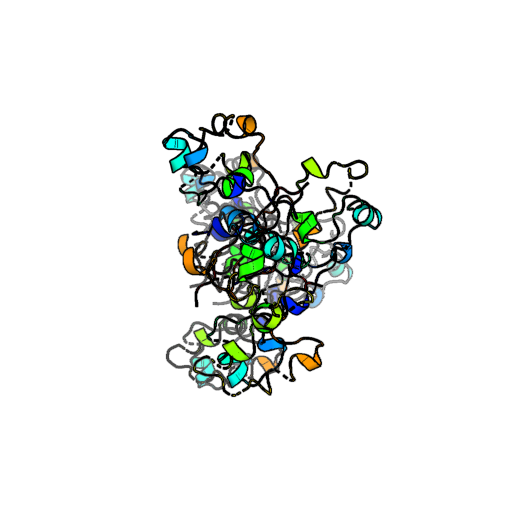CA . ILE H 1 35 ? 16.647 -60.809 -3.622 1.00 25.97 278 ILE H CA 1
ATOM 4875 C C . ILE H 1 35 ? 15.955 -60.674 -4.978 1.00 24.33 278 ILE H C 1
ATOM 4876 O O . ILE H 1 35 ? 15.570 -61.671 -5.589 1.00 26.24 278 ILE H O 1
ATOM 4881 N N . GLY H 1 36 ? 15.816 -59.439 -5.452 1.00 24.06 279 GLY H N 1
ATOM 4882 C CA . GLY H 1 36 ? 15.232 -59.187 -6.758 1.00 23.27 279 GLY H CA 1
ATOM 4883 C C . GLY H 1 36 ? 16.049 -59.768 -7.903 1.00 23.75 279 GLY H C 1
ATOM 4884 O O . GLY H 1 36 ? 15.493 -60.196 -8.913 1.00 22.95 279 GLY H O 1
ATOM 4885 N N . ASP H 1 37 ? 17.371 -59.767 -7.749 1.00 24.19 280 ASP H N 1
ATOM 4886 C CA . ASP H 1 37 ? 18.265 -60.372 -8.733 1.00 23.34 280 ASP H CA 1
ATOM 4887 C C . ASP H 1 37 ? 18.039 -61.877 -8.815 1.00 23.89 280 ASP H C 1
ATOM 4888 O O . ASP H 1 37 ? 18.020 -62.463 -9.897 1.00 25.48 280 ASP H O 1
ATOM 4893 N N . LEU H 1 38 ? 17.867 -62.496 -7.655 1.00 24.53 281 LEU H N 1
ATOM 4894 C CA . LEU H 1 38 ? 17.802 -63.947 -7.559 1.00 22.82 281 LEU H CA 1
ATOM 4895 C C . LEU H 1 38 ? 16.501 -64.539 -8.094 1.00 23.80 281 LEU H C 1
ATOM 4896 O O . LEU H 1 38 ? 16.523 -65.515 -8.840 1.00 25.05 281 LEU H O 1
ATOM 4901 N N . VAL H 1 39 ? 15.368 -63.955 -7.711 1.00 24.09 282 VAL H N 1
ATOM 4902 C CA . VAL H 1 39 ? 14.070 -64.493 -8.114 1.00 24.98 282 VAL H CA 1
ATOM 4903 C C . VAL H 1 39 ? 13.855 -64.437 -9.627 1.00 26.02 282 VAL H C 1
ATOM 4904 O O . VAL H 1 39 ? 13.010 -65.149 -10.166 1.00 27.15 282 VAL H O 1
ATOM 4908 N N . GLN H 1 40 ? 14.623 -63.594 -10.309 1.00 24.96 283 GLN H N 1
ATOM 4909 C CA . GLN H 1 40 ? 14.488 -63.448 -11.754 1.00 25.42 283 GLN H CA 1
ATOM 4910 C C . GLN H 1 40 ? 15.219 -64.553 -12.517 1.00 27.13 283 GLN H C 1
ATOM 4911 O O . GLN H 1 40 ? 14.932 -64.798 -13.690 1.00 28.21 283 GLN H O 1
ATOM 4917 N N . ARG H 1 41 ? 16.156 -65.221 -11.849 1.00 27.74 284 ARG H N 1
ATOM 4918 C CA . ARG H 1 41 ? 16.918 -66.304 -12.468 1.00 27.28 284 ARG H CA 1
ATOM 4919 C C . ARG H 1 41 ? 16.132 -67.609 -12.465 1.00 29.69 284 ARG H C 1
ATOM 4920 O O . ARG H 1 41 ? 15.303 -67.837 -11.587 1.00 28.90 284 ARG H O 1
ATOM 4928 N N . THR H 1 42 ? 16.399 -68.465 -13.448 1.00 30.34 285 THR H N 1
ATOM 4929 C CA . THR H 1 42 ? 15.766 -69.778 -13.505 1.00 31.66 285 THR H CA 1
ATOM 4930 C C . THR H 1 42 ? 16.683 -70.849 -12.930 1.00 32.74 285 THR H C 1
ATOM 4931 O O . THR H 1 42 ? 17.906 -70.703 -12.932 1.00 34.15 285 THR H O 1
ATOM 4935 N N . GLU H 1 43 ? 16.082 -71.926 -12.440 1.00 33.12 286 GLU H N 1
ATOM 4936 C CA . GLU H 1 43 ? 16.837 -73.034 -11.875 1.00 35.61 286 GLU H CA 1
ATOM 4937 C C . GLU H 1 43 ? 17.794 -73.613 -12.910 1.00 35.31 286 GLU H C 1
ATOM 4938 O O . GLU H 1 43 ? 18.932 -73.958 -12.596 1.00 36.80 286 GLU H O 1
ATOM 4944 N N . VAL H 1 44 ? 17.321 -73.712 -14.146 1.00 35.83 287 VAL H N 1
ATOM 4945 C CA . VAL H 1 44 ? 18.134 -74.216 -15.243 1.00 36.30 287 VAL H CA 1
ATOM 4946 C C . VAL H 1 44 ? 19.401 -73.392 -15.422 1.00 36.63 287 VAL H C 1
ATOM 4947 O O . VAL H 1 44 ? 20.491 -73.938 -15.591 1.00 37.78 287 VAL H O 1
ATOM 4951 N N . GLU H 1 45 ? 19.252 -72.074 -15.378 1.00 36.47 288 GLU H N 1
ATOM 4952 C CA . GLU H 1 45 ? 20.381 -71.184 -15.605 1.00 35.68 288 GLU H CA 1
ATOM 4953 C C . GLU H 1 45 ? 21.319 -71.101 -14.405 1.00 36.98 288 GLU H C 1
ATOM 4954 O O . GLU H 1 45 ? 22.523 -70.916 -14.573 1.00 37.55 288 GLU H O 1
ATOM 4960 N N . LEU H 1 46 ? 20.769 -71.245 -13.202 1.00 36.35 289 LEU H N 1
ATOM 4961 C CA . LEU H 1 46 ? 21.586 -71.252 -11.990 1.00 35.75 289 LEU H CA 1
ATOM 4962 C C . LEU H 1 46 ? 22.424 -72.526 -11.898 1.00 38.77 289 LEU H C 1
ATOM 4963 O O . LEU H 1 46 ? 23.586 -72.487 -11.491 1.00 38.29 289 LEU H O 1
ATOM 4968 N N . LEU H 1 47 ? 21.832 -73.651 -12.283 1.00 39.31 290 LEU H N 1
ATOM 4969 C CA . LEU H 1 47 ? 22.532 -74.932 -12.243 1.00 40.95 290 LEU H CA 1
ATOM 4970 C C . LEU H 1 47 ? 23.658 -75.005 -13.274 1.00 40.22 290 LEU H C 1
ATOM 4971 O O . LEU H 1 47 ? 24.517 -75.882 -13.200 1.00 42.63 290 LEU H O 1
ATOM 4987 N N . THR H 1 49 ? 25.731 -72.541 -13.641 1.00 40.28 292 THR H N 1
ATOM 4988 C CA . THR H 1 49 ? 26.835 -71.780 -13.064 1.00 40.23 292 THR H CA 1
ATOM 4989 C C . THR H 1 49 ? 27.860 -72.736 -12.463 1.00 39.35 292 THR H C 1
ATOM 4990 O O . THR H 1 49 ? 27.512 -73.838 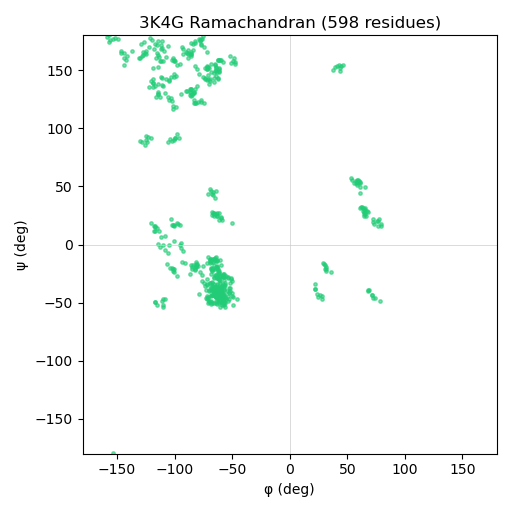-12.042 1.00 40.55 292 THR H O 1
ATOM 4994 N N . PRO H 1 50 ? 29.133 -72.315 -12.427 1.00 39.75 293 PRO H N 1
ATOM 4995 C CA . PRO H 1 50 ? 30.256 -73.182 -12.046 1.00 38.54 293 PRO H CA 1
ATOM 4996 C C . PRO H 1 50 ? 30.147 -73.824 -10.660 1.00 41.17 293 PRO H C 1
ATOM 4997 O O . PRO H 1 50 ? 30.536 -74.982 -10.502 1.00 43.19 293 PRO H O 1
ATOM 5001 N N . ASN H 1 51 ? 29.629 -73.100 -9.675 1.00 38.92 294 ASN H N 1
ATOM 5002 C CA . ASN H 1 51 ? 29.686 -73.577 -8.296 1.00 36.68 294 ASN H CA 1
ATOM 5003 C C . ASN H 1 51 ? 28.361 -74.035 -7.690 1.00 37.19 294 ASN H C 1
ATOM 5004 O O . ASN H 1 51 ? 28.335 -74.519 -6.561 1.00 38.15 294 ASN H O 1
ATOM 5009 N N . LEU H 1 52 ? 27.265 -73.877 -8.423 1.00 38.89 295 LEU H N 1
ATOM 5010 C CA . LEU H 1 52 ? 25.950 -74.223 -7.885 1.00 38.73 295 LEU H CA 1
ATOM 5011 C C . LEU H 1 52 ? 25.467 -75.597 -8.337 1.00 38.71 295 LEU H C 1
ATOM 5012 O O . LEU H 1 52 ? 25.275 -75.838 -9.531 1.00 38.16 295 LEU H O 1
ATOM 5017 N N . GLY H 1 53 ? 25.270 -76.487 -7.367 1.00 37.93 296 GLY H N 1
ATOM 5018 C CA . GLY H 1 53 ? 24.797 -77.835 -7.628 1.00 36.99 296 GLY H CA 1
ATOM 5019 C C . GLY H 1 53 ? 23.387 -78.056 -7.114 1.00 38.43 296 GLY H C 1
ATOM 5020 O O . GLY H 1 53 ? 22.715 -77.108 -6.705 1.00 38.14 296 GLY H O 1
ATOM 5037 N N . SER H 1 56 ? 22.717 -76.941 -3.533 1.00 37.12 299 SER H N 1
ATOM 5038 C CA . SER H 1 56 ? 22.528 -75.499 -3.446 1.00 36.18 299 SER H CA 1
ATOM 5039 C C . SER H 1 56 ? 21.138 -75.081 -3.898 1.00 34.98 299 SER H C 1
ATOM 5040 O O . SER H 1 56 ? 20.460 -74.311 -3.215 1.00 33.94 299 SER H O 1
ATOM 5043 N N . LEU H 1 57 ? 20.724 -75.579 -5.059 1.00 34.33 300 LEU H N 1
ATOM 5044 C CA . LEU H 1 57 ? 19.434 -75.211 -5.631 1.00 33.76 300 LEU H CA 1
ATOM 5045 C C . LEU H 1 57 ? 18.275 -75.682 -4.761 1.00 34.84 300 LEU H C 1
ATOM 5046 O O . LEU H 1 57 ? 17.256 -74.998 -4.644 1.00 35.13 300 LEU H O 1
ATOM 5051 N N . THR H 1 58 ? 18.433 -76.852 -4.153 1.00 33.97 301 THR H N 1
ATOM 5052 C CA . THR H 1 58 ? 17.455 -77.345 -3.197 1.00 35.49 301 THR H CA 1
ATOM 5053 C C . THR H 1 58 ? 17.281 -76.322 -2.079 1.00 36.15 301 THR H C 1
ATOM 5054 O O . THR H 1 58 ? 16.166 -75.903 -1.761 1.00 37.38 301 THR H O 1
ATOM 5058 N N . GLU H 1 59 ? 18.402 -75.927 -1.490 1.00 34.51 302 GLU H N 1
ATOM 5059 C CA . GLU H 1 59 ? 18.412 -74.948 -0.415 1.00 34.06 302 GLU H CA 1
ATOM 5060 C C . GLU H 1 59 ? 17.749 -73.644 -0.840 1.00 32.47 302 GLU H C 1
ATOM 5061 O O . GLU H 1 59 ? 16.840 -73.150 -0.172 1.00 32.78 302 GLU H O 1
ATOM 5067 N N . ILE H 1 60 ? 18.225 -73.089 -1.949 1.00 33.59 303 ILE H N 1
ATOM 5068 C CA . ILE H 1 60 ? 17.710 -71.835 -2.487 1.00 32.26 303 ILE H CA 1
ATOM 5069 C C . ILE H 1 60 ? 16.187 -71.835 -2.613 1.00 32.22 303 ILE H C 1
ATOM 5070 O O . ILE H 1 60 ? 15.515 -70.945 -2.096 1.00 30.26 303 ILE H O 1
ATOM 5086 N N . ASP H 1 62 ? 14.043 -73.653 -1.262 1.00 35.01 305 ASP H N 1
ATOM 5087 C CA . ASP H 1 62 ? 13.392 -73.798 0.036 1.00 35.00 305 ASP H CA 1
ATOM 5088 C C . ASP H 1 62 ? 13.344 -72.495 0.832 1.00 34.46 305 ASP H C 1
ATOM 5089 O O . ASP H 1 62 ? 12.319 -72.170 1.435 1.00 34.16 305 ASP H O 1
ATOM 5094 N N . VAL H 1 63 ? 14.446 -71.751 0.840 1.00 32.97 306 VAL H N 1
ATOM 5095 C CA . VAL H 1 63 ? 14.464 -70.476 1.549 1.00 32.56 306 VAL H CA 1
ATOM 5096 C C . VAL H 1 63 ? 13.570 -69.453 0.851 1.00 34.34 306 VAL H C 1
ATOM 5097 O O . VAL H 1 63 ? 12.901 -68.657 1.510 1.00 34.01 306 VAL H O 1
ATOM 5101 N N . LEU H 1 64 ? 13.549 -69.483 -0.479 1.00 31.25 307 LEU H N 1
ATOM 5102 C CA . LEU H 1 64 ? 12.676 -68.590 -1.235 1.00 32.21 307 LEU H CA 1
ATOM 5103 C C . LEU H 1 64 ? 11.202 -68.892 -0.963 1.00 32.45 307 LEU H C 1
ATOM 5104 O O . LEU H 1 64 ? 10.419 -67.987 -0.678 1.00 32.78 307 LEU H O 1
ATOM 5109 N N . ALA H 1 65 ? 10.834 -70.166 -1.047 1.00 31.05 308 ALA H N 1
ATOM 5110 C CA . ALA H 1 65 ? 9.460 -70.590 -0.801 1.00 33.81 308 ALA H CA 1
ATOM 5111 C C . ALA H 1 65 ? 8.967 -70.158 0.578 1.00 35.16 308 ALA H C 1
ATOM 5112 O O . ALA H 1 65 ? 7.793 -69.830 0.750 1.00 35.30 308 ALA H O 1
ATOM 5114 N N . SER H 1 66 ? 9.870 -70.159 1.553 1.00 34.66 309 SER H N 1
ATOM 5115 C CA . SER H 1 66 ? 9.522 -69.810 2.926 1.00 36.71 309 SER H CA 1
ATOM 5116 C C . SER H 1 66 ? 9.100 -68.351 3.048 1.00 35.72 309 SER H C 1
ATOM 5117 O O . SER H 1 66 ? 8.569 -67.935 4.075 1.00 35.33 309 SER H O 1
ATOM 5120 N N . ARG H 1 67 ? 9.345 -67.579 1.994 1.00 37.00 310 ARG H N 1
ATOM 5121 C CA . ARG H 1 67 ? 8.972 -66.171 1.967 1.00 33.93 310 ARG H CA 1
ATOM 5122 C C . ARG H 1 67 ? 7.950 -65.892 0.869 1.00 34.09 310 ARG H C 1
ATOM 5123 O O . ARG H 1 67 ? 7.718 -64.738 0.503 1.00 35.29 310 ARG H O 1
ATOM 5131 N N . GLY H 1 68 ? 7.343 -66.950 0.342 1.00 34.52 311 GLY H N 1
ATOM 5132 C CA . GLY H 1 68 ? 6.341 -66.811 -0.698 1.00 32.47 311 GLY H CA 1
ATOM 5133 C C . GLY H 1 68 ? 6.966 -66.412 -2.018 1.00 32.22 311 GLY H C 1
ATOM 5134 O O . GLY H 1 68 ? 6.296 -65.864 -2.895 1.00 31.49 311 GLY H O 1
ATOM 5135 N N . LEU H 1 69 ? 8.259 -66.689 -2.152 1.00 32.09 312 LEU H N 1
ATOM 5136 C CA . LEU H 1 69 ? 9.007 -66.365 -3.364 1.00 30.23 312 LEU H CA 1
ATOM 5137 C C . LEU H 1 69 ? 9.411 -67.626 -4.113 1.00 29.12 312 LEU H C 1
ATOM 5138 O O . LEU H 1 69 ? 9.311 -68.732 -3.586 1.00 31.24 312 LEU H O 1
ATOM 5143 N N . SER H 1 70 ? 9.884 -67.446 -5.340 1.00 28.17 313 SER H N 1
ATOM 5144 C CA . SER H 1 70 ? 10.341 -68.558 -6.161 1.00 28.55 313 SER H CA 1
ATOM 5145 C C . SER H 1 70 ? 11.337 -68.070 -7.199 1.00 27.72 313 SER H C 1
ATOM 5146 O O . SER H 1 70 ? 11.598 -66.874 -7.311 1.00 28.04 313 SER H O 1
ATOM 5149 N N . LEU H 1 71 ? 11.897 -69.006 -7.955 1.00 26.99 314 LEU H N 1
ATOM 5150 C CA . LEU H 1 71 ? 12.763 -68.655 -9.065 1.00 28.71 314 LEU H CA 1
ATOM 5151 C C . LEU H 1 71 ? 11.914 -68.423 -10.306 1.00 28.78 314 LEU H C 1
ATOM 5152 O O . LEU H 1 71 ? 10.744 -68.811 -10.344 1.00 28.63 314 LEU H O 1
ATOM 5157 N N . GLY H 1 72 ? 12.501 -67.781 -11.311 1.00 28.95 315 GLY H N 1
ATOM 5158 C CA . GLY H 1 72 ? 11.801 -67.494 -12.549 1.00 29.18 315 GLY H CA 1
ATOM 5159 C C . GLY H 1 72 ? 10.613 -66.565 -12.384 1.00 30.96 315 GLY H C 1
ATOM 5160 O O . GLY H 1 72 ? 9.632 -66.673 -13.121 1.00 31.98 315 GLY H O 1
ATOM 5161 N N . MET H 1 73 ? 10.693 -65.655 -11.415 1.00 28.29 316 MET H N 1
ATOM 5162 C CA . MET H 1 73 ? 9.648 -64.654 -11.216 1.00 27.46 316 MET H CA 1
ATOM 5163 C C . MET H 1 73 ? 9.907 -63.441 -12.100 1.00 27.39 316 MET H C 1
ATOM 5164 O O . MET H 1 73 ? 11.018 -62.913 -12.138 1.00 28.42 316 MET H O 1
ATOM 5169 N N . ARG H 1 74 ? 8.880 -62.998 -12.815 1.00 27.00 317 ARG H N 1
ATOM 5170 C CA . ARG H 1 74 ? 9.010 -61.808 -13.637 1.00 27.52 317 ARG H CA 1
ATOM 5171 C C . ARG H 1 74 ? 8.739 -60.576 -12.786 1.00 25.75 317 ARG H C 1
ATOM 5172 O O . ARG H 1 74 ? 7.785 -60.541 -12.013 1.00 25.75 317 ARG H O 1
ATOM 5180 N N . LEU H 1 75 ? 9.597 -59.573 -12.924 1.00 25.52 318 LEU H N 1
ATOM 5181 C CA . LEU H 1 75 ? 9.473 -58.333 -12.170 1.00 24.66 318 LEU H CA 1
ATOM 5182 C C . LEU H 1 75 ? 9.177 -57.173 -13.111 1.00 25.14 318 LEU H C 1
ATOM 5183 O O . LEU H 1 75 ? 9.548 -57.206 -14.284 1.00 25.06 318 LEU H O 1
ATOM 5188 N N . GLU H 1 76 ? 8.511 -56.147 -12.595 1.00 24.27 319 GLU H N 1
ATOM 5189 C CA . GLU H 1 76 ? 8.321 -54.916 -13.350 1.00 24.81 319 GLU H CA 1
ATOM 5190 C C . GLU H 1 76 ? 9.134 -53.788 -12.734 1.00 23.80 319 GLU H C 1
ATOM 5191 O O . GLU H 1 76 ? 9.187 -53.646 -11.514 1.00 24.12 319 GLU H O 1
ATOM 5197 N N . ASN H 1 77 ? 9.778 -53.001 -13.590 1.00 23.17 320 ASN H N 1
ATOM 5198 C CA . ASN H 1 77 ? 10.605 -51.885 -13.148 1.00 23.39 320 ASN H CA 1
ATOM 5199 C C . ASN H 1 77 ? 11.758 -52.302 -12.234 1.00 24.05 320 ASN H C 1
ATOM 5200 O O . ASN H 1 77 ? 11.900 -51.778 -11.141 1.00 23.34 320 ASN H O 1
ATOM 5205 N N . TRP H 1 78 ? 12.571 -53.255 -12.669 1.00 22.98 321 TRP H N 1
ATOM 5206 C CA . TRP H 1 78 ? 13.822 -53.542 -11.976 1.00 23.54 321 TRP H CA 1
ATOM 5207 C C . TRP H 1 78 ? 14.909 -52.816 -12.762 1.00 24.00 321 TRP H C 1
ATOM 5208 O O . TRP H 1 78 ? 14.818 -52.736 -13.990 1.00 24.12 321 TRP H O 1
ATOM 5219 N N . PRO H 1 79 ? 15.942 -52.287 -12.075 1.00 24.01 322 PRO H N 1
ATOM 5220 C CA . PRO H 1 79 ? 16.301 -52.417 -10.659 1.00 24.23 322 PRO H CA 1
ATOM 5221 C C . PRO H 1 79 ? 15.715 -51.294 -9.820 1.00 24.54 322 PRO H C 1
ATOM 5222 O O . PRO H 1 79 ? 15.264 -50.319 -10.395 1.00 24.44 322 PRO H O 1
ATOM 5226 N N . PRO H 1 80 ? 15.758 -51.415 -8.482 1.00 23.63 323 PRO H N 1
ATOM 5227 C CA . PRO H 1 80 ? 15.231 -50.394 -7.568 1.00 23.55 323 PRO H CA 1
ATOM 5228 C C . PRO H 1 80 ? 15.760 -48.998 -7.874 1.00 24.01 323 PRO H C 1
ATOM 5229 O O . PRO H 1 80 ? 16.835 -48.851 -8.461 1.00 23.60 323 PRO H O 1
ATOM 5233 N N . ALA H 1 81 ? 15.004 -47.985 -7.466 1.00 23.23 324 ALA H N 1
ATOM 5234 C CA . ALA H 1 81 ? 15.357 -46.598 -7.742 1.00 23.11 324 ALA H CA 1
ATOM 5235 C C . ALA H 1 81 ? 16.571 -46.129 -6.942 1.00 23.25 324 ALA H C 1
ATOM 5236 O O . ALA H 1 81 ? 16.848 -46.625 -5.851 1.00 24.17 324 ALA H O 1
ATOM 5238 N N . SER H 1 82 ? 17.295 -45.168 -7.499 1.00 22.34 325 SER H N 1
ATOM 5239 C CA . SER H 1 82 ? 18.423 -44.563 -6.806 1.00 24.51 325 SER H CA 1
ATOM 5240 C C . SER H 1 82 ? 18.466 -43.072 -7.108 1.00 25.62 325 SER H C 1
ATOM 5241 O O . SER H 1 82 ? 17.886 -42.610 -8.091 1.00 23.25 325 SER H O 1
ATOM 5244 N N . ILE H 1 83 ? 19.140 -42.320 -6.247 1.00 26.62 326 ILE H N 1
ATOM 5245 C CA . ILE H 1 83 ? 19.363 -40.903 -6.484 1.00 25.84 326 ILE H CA 1
ATOM 5246 C C . ILE H 1 83 ? 20.478 -40.730 -7.507 1.00 27.89 326 ILE H C 1
ATOM 5247 O O . ILE H 1 83 ? 21.586 -41.224 -7.311 1.00 29.81 326 ILE H O 1
ATOM 5252 N N . ALA H 1 84 ? 20.182 -40.036 -8.601 1.00 26.80 327 ALA H N 1
ATOM 5253 C CA . ALA H 1 84 ? 21.173 -39.795 -9.640 1.00 28.39 327 ALA H CA 1
ATOM 5254 C C . ALA H 1 84 ? 22.232 -38.817 -9.148 1.00 34.04 327 ALA H C 1
ATOM 5255 O O . ALA H 1 84 ? 21.913 -37.822 -8.499 1.00 33.70 327 ALA H O 1
ATOM 5257 N N . ASP H 1 85 ? 23.494 -39.100 -9.459 1.00 36.90 328 ASP H N 1
ATOM 5258 C CA . ASP H 1 85 ? 24.586 -38.220 -9.051 1.00 39.09 328 ASP H CA 1
ATOM 5259 C C . ASP H 1 85 ? 24.797 -37.086 -10.052 1.00 40.20 328 ASP H C 1
ATOM 5260 O O . ASP H 1 85 ? 23.853 -36.634 -10.702 1.00 39.97 328 ASP H O 1
#

GO terms:
  GO:0005515 protein binding (F, IPI)
  GO:0005829 cytosol (C, IDA)
  GO:2000142 regulation of DNA-templated transcription initiation (P, IDA)
  GO:0031564 transcription antitermination (P, IDA)
  GO:0006352 DNA-templated transcription initiation (P, IDA)
  GO:0005737 cytoplasm (C, HDA)
  GO:0016020 membrane (C, HDA)